Protein 8VCB (pdb70)

Solvent-accessible surface area: 26167 Å² total; per-residue (Å²): 127,106,101,68,21,67,3,2,0,34,37,0,34,87,15,0,27,45,62,0,5,2,0,74,130,53,168,30,90,1,90,76,8,38,78,92,12,53,162,88,11,63,114,148,42,45,57,83,30,9,12,90,20,0,2,63,0,9,66,52,1,105,4,0,23,4,23,0,31,15,38,4,23,38,8,40,64,14,43,29,24,63,99,73,76,50,8,12,48,56,16,11,7,41,93,40,8,7,26,97,22,23,112,58,28,28,27,0,51,12,2,54,0,34,57,10,165,62,51,1,0,0,6,7,2,73,29,0,59,56,86,1,24,72,38,18,4,43,54,0,2,58,81,0,55,95,0,85,0,0,0,5,0,0,0,38,0,34,6,26,148,48,7,104,8,33,96,8,0,12,0,13,9,78,135,130,51,52,0,1,53,28,6,83,33,89,28,84,30,48,108,59,53,19,178,47,125,37,52,105,2,107,43,11,163,31,53,78,9,106,76,89,1,0,0,0,1,0,12,70,0,46,24,9,0,0,24,0,2,10,14,0,63,40,5,112,47,14,26,2,0,0,1,45,0,0,0,2,14,32,100,58,65,81,26,121,2,40,41,41,23,35,0,112,0,15,17,16,7,12,22,14,38,148,82,81,47,4,5,47,10,11,103,16,87,58,116,10,53,20,75,126,110,38,40,144,202,19,61,1,16,0,0,54,64,0,12,163,45,8,83,194,134,86,20,70,28,2,0,56,66,0,32,101,17,0,24,44,54,0,7,1,0,74,128,58,168,29,81,2,93,88,10,42,81,105,19,55,148,92,12,65,108,148,44,45,58,78,30,10,4,98,23,0,4,90,0,8,58,58,0,106,6,9,29,4,29,0,32,11,37,4,25,40,8,71,54,34,36,71,58,82,135,89,70,51,8,12,36,46,18,9,8,48,97,39,2,5,27,108,16,26,114,57,31,31,27,0,47,15,3,51,0,31,56,2,136,62,51,0,0,0,8,9,2,77,27,0,60,57,87,1,24,72,38,19,5,45,52,0,3,57,80,0,57,97,0,83,0,0,0,5,0,0,0,43,0,34,7,26,138,50,7,99,13,36,92,10,0,12,2,9,15,70,131,135,50,46,0,2,50,27,7,71,35,92,29,81,29,46,109,59,54,23,140,58,106,47,48,112,2,90,44,13,158,31,58,76,10,119,76,115,1,0,0,0,1,0,38,67,0,66,22,7,0,0,20,1,2,8,14,0,72,41,6,123,34,7,32,1,0,0,1,55,4,4,0,2,10,24,88,58,73,82,21,127,5,61,44,46,21,36,0,123,2,13,10,16,6,9,22,16,39,147,81,80,48,5,4,60,14,7,99,16,89,64,113,12,53,27,82,134,115,18,47,141,155,22,64,3,11,0,0,28,58,0,16,127,56,9,68,192

Structure (mmCIF, N/CA/C/O backbone):
data_8VCB
#
_entry.id   8VCB
#
_cell.length_a   63.397
_cell.length_b   43.073
_cell.length_c   119.743
_cell.angle_alpha   90.00
_cell.angle_beta   101.71
_cell.angle_gamma   90.00
#
_symmetry.space_group_name_H-M   'P 1 21 1'
#
loop_
_entity.id
_entity.type
_entity.pdbx_description
1 polymer Q5LIA5
2 water water
#
loop_
_atom_site.group_PDB
_atom_site.id
_atom_site.type_symbol
_atom_site.label_atom_id
_atom_site.label_alt_id
_atom_site.label_comp_id
_atom_site.label_asym_id
_atom_site.label_entity_id
_atom_site.label_seq_id
_atom_site.pdbx_PDB_ins_code
_atom_site.Cartn_x
_atom_site.Cartn_y
_atom_site.Cartn_z
_atom_site.occupancy
_atom_site.B_iso_or_equiv
_atom_site.auth_seq_id
_atom_site.auth_comp_id
_atom_site.auth_asym_id
_atom_site.auth_atom_id
_atom_site.pdbx_PDB_model_num
ATOM 1 N N . PHE A 1 19 ? 33.765 -23.022 20.459 1.00 55.61 32 PHE A N 1
ATOM 2 C CA . PHE A 1 19 ? 34.891 -22.102 20.339 1.00 49.34 32 PHE A CA 1
ATOM 3 C C . PHE A 1 19 ? 35.334 -21.649 21.711 1.00 46.45 32 PHE A C 1
ATOM 4 O O . PHE A 1 19 ? 34.506 -21.416 22.588 1.00 50.70 32 PHE A O 1
ATOM 20 N N . VAL A 1 20 ? 36.633 -21.518 21.907 1.00 47.80 33 VAL A N 1
ATOM 21 C CA . VAL A 1 20 ? 37.120 -21.158 23.230 1.00 46.59 33 VAL A CA 1
ATOM 22 C C . VAL A 1 20 ? 36.921 -19.664 23.466 1.00 42.18 33 VAL A C 1
ATOM 23 O O . VAL A 1 20 ? 36.788 -18.852 22.536 1.00 34.24 33 VAL A O 1
ATOM 36 N N . ASN A 1 21 ? 36.896 -19.295 24.741 1.00 39.98 34 ASN A N 1
ATOM 37 C CA . ASN A 1 21 ? 36.780 -17.895 25.113 1.00 39.99 34 ASN A CA 1
ATOM 38 C C . ASN A 1 21 ? 38.153 -17.224 25.063 1.00 31.69 34 ASN A C 1
ATOM 39 O O . ASN A 1 21 ? 38.832 -17.037 26.068 1.00 33.88 34 ASN A O 1
ATOM 50 N N . ASN A 1 22 ? 38.537 -16.809 23.862 1.00 35.17 35 ASN A N 1
ATOM 51 C CA . ASN A 1 22 ? 39.637 -15.875 23.653 1.00 32.52 35 ASN A CA 1
ATOM 52 C C . ASN A 1 22 ? 39.295 -15.069 22.407 1.00 30.30 35 ASN A C 1
ATOM 53 O O . ASN A 1 22 ? 38.249 -15.292 21.784 1.00 25.49 35 ASN A O 1
ATOM 64 N N . PRO A 1 23 ? 40.088 -14.044 22.076 1.00 27.67 36 PRO A N 1
ATOM 65 C CA . PRO A 1 23 ? 39.634 -13.143 20.986 1.00 27.52 36 PRO A CA 1
ATOM 66 C C . PRO A 1 23 ? 39.384 -13.865 19.673 1.00 30.17 36 PRO A C 1
ATOM 67 O O . PRO A 1 23 ? 38.341 -13.631 19.039 1.00 25.88 36 PRO A O 1
ATOM 78 N N . GLN A 1 24 ? 40.270 -14.792 19.288 1.00 27.81 37 GLN A N 1
ATOM 79 C CA . GLN A 1 24 ? 40.059 -15.562 18.057 1.00 33.32 37 GLN A CA 1
ATOM 80 C C . GLN A 1 24 ? 38.767 -16.373 18.110 1.00 31.29 37 GLN A C 1
ATOM 81 O O . GLN A 1 24 ? 37.999 -16.400 17.136 1.00 30.40 37 GLN A O 1
ATOM 95 N N . GLY A 1 25 ? 38.498 -17.045 19.221 1.00 31.11 38 GLY A N 1
ATOM 96 C CA . GLY A 1 25 ? 37.296 -17.870 19.283 1.00 34.95 38 GLY A CA 1
ATOM 97 C C . GLY A 1 25 ? 36.007 -17.064 19.187 1.00 31.52 38 GLY A C 1
ATOM 98 O O . GLY A 1 25 ? 35.027 -17.500 18.570 1.00 30.11 38 GLY A O 1
ATOM 102 N N . ASN A 1 26 ? 35.993 -15.882 19.805 1.00 28.47 39 ASN A N 1
ATOM 103 C CA . ASN A 1 26 ? 34.828 -15.003 19.776 1.00 24.21 39 ASN A CA 1
ATOM 104 C C . ASN A 1 26 ? 34.606 -14.428 18.390 1.00 26.50 39 ASN A C 1
ATOM 105 O O . ASN A 1 26 ? 33.458 -14.297 17.932 1.00 22.42 39 ASN A O 1
ATOM 116 N N . PHE A 1 27 ? 35.697 -14.081 17.710 1.00 27.13 40 PHE A N 1
ATOM 117 C CA . PHE A 1 27 ? 35.620 -13.639 16.322 1.00 26.70 40 PHE A CA 1
ATOM 118 C C . PHE A 1 27 ? 35.084 -14.742 15.422 1.00 24.86 40 PHE A C 1
ATOM 119 O O . PHE A 1 27 ? 34.144 -14.528 14.648 1.00 23.31 40 PHE A O 1
ATOM 136 N N . GLU A 1 28 ? 35.689 -15.932 15.481 1.00 26.11 41 GLU A N 1
ATOM 137 C CA . GLU A 1 28 ? 35.267 -17.005 14.578 1.00 29.14 41 GLU A CA 1
ATOM 138 C C . GLU A 1 28 ? 33.808 -17.386 14.816 1.00 30.78 41 GLU A C 1
ATOM 139 O O . GLU A 1 28 ? 33.071 -17.691 13.865 1.00 28.82 41 GLU A O 1
ATOM 151 N N . GLN A 1 29 ? 33.379 -17.398 16.079 1.00 29.53 42 GLN A N 1
ATOM 152 C CA . GLN A 1 29 ? 32.000 -17.756 16.389 1.00 29.53 42 GLN A CA 1
ATOM 153 C C . GLN A 1 29 ? 31.029 -16.712 15.845 1.00 29.26 42 GLN A C 1
ATOM 154 O O . GLN A 1 29 ? 29.989 -17.046 15.247 1.00 25.53 42 GLN A O 1
ATOM 168 N N . LEU A 1 30 ? 31.329 -15.444 16.088 1.00 23.70 43 LEU A N 1
ATOM 169 C CA . LEU A 1 30 ? 30.504 -14.372 15.548 1.00 24.34 43 LEU A CA 1
ATOM 170 C C . LEU A 1 30 ? 30.451 -14.446 14.033 1.00 23.78 43 LEU A C 1
ATOM 171 O O . LEU A 1 30 ? 29.379 -14.317 13.437 1.00 20.78 43 LEU A O 1
ATOM 187 N N . TRP A 1 31 ? 31.616 -14.636 13.389 1.00 20.33 44 TRP A N 1
ATOM 188 C CA . TRP A 1 31 ? 31.661 -14.747 11.938 1.00 24.22 44 TRP A CA 1
ATOM 189 C C . TRP A 1 31 ? 30.818 -15.924 11.444 1.00 25.93 44 TRP A C 1
ATOM 190 O O . TRP A 1 31 ? 30.111 -15.801 10.442 1.00 23.66 44 TRP A O 1
ATOM 211 N N . LYS A 1 32 ? 30.873 -17.073 12.142 1.00 25.86 45 LYS A N 1
ATOM 212 C CA . LYS A 1 32 ? 30.136 -18.261 11.709 1.00 26.55 45 LYS A CA 1
ATOM 213 C C . LYS A 1 32 ? 28.628 -18.098 11.898 1.00 28.58 45 LYS A C 1
ATOM 214 O O . LYS A 1 32 ? 27.853 -18.535 11.039 1.00 23.89 45 LYS A O 1
ATOM 233 N N . ILE A 1 33 ? 28.190 -17.475 13.004 1.00 27.01 46 ILE A N 1
ATOM 234 C CA . ILE A 1 33 ? 26.757 -17.243 13.225 1.00 26.08 46 ILE A CA 1
ATOM 235 C C . ILE A 1 33 ? 26.158 -16.444 12.071 1.00 26.25 46 ILE A C 1
ATOM 236 O O . ILE A 1 33 ? 25.085 -16.781 11.526 1.00 23.57 46 ILE A O 1
ATOM 252 N N . ILE A 1 34 ? 26.802 -15.321 11.732 1.00 26.28 47 ILE A N 1
ATOM 253 C CA . ILE A 1 34 ? 26.325 -14.511 10.612 1.00 26.54 47 ILE A CA 1
ATOM 254 C C . ILE A 1 34 ? 26.342 -15.329 9.335 1.00 25.74 47 ILE A C 1
ATOM 255 O O . ILE A 1 34 ? 25.368 -15.338 8.569 1.00 26.33 47 ILE A O 1
ATOM 271 N N . ASP A 1 35 ? 27.422 -16.079 9.121 1.00 24.60 48 ASP A N 1
ATOM 272 C CA . ASP A 1 35 ? 27.611 -16.790 7.861 1.00 26.58 48 ASP A CA 1
ATOM 273 C C . ASP A 1 35 ? 26.503 -17.792 7.634 1.00 30.14 48 ASP A C 1
ATOM 274 O O . ASP A 1 35 ? 26.035 -17.949 6.508 1.00 28.96 48 ASP A O 1
ATOM 283 N N . GLU A 1 36 ? 26.069 -18.475 8.699 1.00 25.58 49 GLU A N 1
ATOM 284 C CA . GLU A 1 36 ? 25.146 -19.590 8.598 1.00 32.56 49 GLU A CA 1
ATOM 285 C C . GLU A 1 36 ? 23.693 -19.213 8.828 1.00 29.64 49 GLU A C 1
ATOM 286 O O . GLU A 1 36 ? 22.802 -19.954 8.385 1.00 26.58 49 GLU A O 1
ATOM 298 N N . GLN A 1 37 ? 23.431 -18.083 9.497 1.00 28.77 50 GLN A N 1
ATOM 299 C CA . GLN A 1 37 ? 22.073 -17.744 9.911 1.00 26.75 50 GLN A CA 1
ATOM 300 C C . GLN A 1 37 ? 21.592 -16.381 9.455 1.00 26.36 50 GLN A C 1
ATOM 301 O O . GLN A 1 37 ? 20.375 -16.156 9.478 1.00 23.65 50 GLN A O 1
ATOM 315 N N . TYR A 1 38 ? 22.475 -15.436 9.151 1.00 23.80 51 TYR A N 1
ATOM 316 C CA . TYR A 1 38 ? 22.022 -14.113 8.740 1.00 24.70 51 TYR A CA 1
ATOM 317 C C . TYR A 1 38 ? 21.423 -14.217 7.352 1.00 28.69 51 TYR A C 1
ATOM 318 O O . TYR A 1 38 ? 21.987 -14.869 6.464 1.00 29.18 51 TYR A O 1
ATOM 336 N N . CYS A 1 39 ? 20.277 -13.567 7.154 1.00 24.64 52 CYS A N 1
ATOM 337 C CA . CYS A 1 39 ? 19.488 -13.833 5.965 1.00 25.87 52 CYS A CA 1
ATOM 338 C C . CYS A 1 39 ? 19.658 -12.792 4.864 1.00 26.08 52 CYS A C 1
ATOM 339 O O . CYS A 1 39 ? 19.000 -12.911 3.830 1.00 28.64 52 CYS A O 1
ATOM 347 N N . PHE A 1 40 ? 20.558 -11.814 5.017 1.00 26.05 53 PHE A N 1
ATOM 348 C CA . PHE A 1 40 ? 20.688 -10.792 3.976 1.00 28.54 53 PHE A CA 1
ATOM 349 C C . PHE A 1 40 ? 22.070 -10.754 3.327 1.00 29.48 53 PHE A C 1
ATOM 350 O O . PHE A 1 40 ? 22.431 -9.754 2.700 1.00 30.69 53 PHE A O 1
ATOM 367 N N . LEU A 1 41 ? 22.840 -11.832 3.422 1.00 32.14 54 LEU A N 1
ATOM 368 C CA . LEU A 1 41 ? 24.184 -11.824 2.827 1.00 32.70 54 LEU A CA 1
ATOM 369 C C . LEU A 1 41 ? 24.122 -11.802 1.302 1.00 32.89 54 LEU A C 1
ATOM 370 O O . LEU A 1 41 ? 24.843 -11.039 0.654 1.00 34.79 54 LEU A O 1
ATOM 386 N N . ASP A 1 42 ? 23.258 -12.617 0.705 1.00 38.59 55 ASP A N 1
ATOM 387 C CA . ASP A 1 42 ? 23.103 -12.569 -0.749 1.00 37.78 55 ASP A CA 1
ATOM 388 C C . ASP A 1 42 ? 22.312 -11.332 -1.175 1.00 37.66 55 ASP A C 1
ATOM 389 O O . ASP A 1 42 ? 22.699 -10.630 -2.116 1.00 37.03 55 ASP A O 1
ATOM 398 N N . TYR A 1 43 ? 21.204 -11.045 -0.476 1.00 39.17 56 TYR A N 1
ATOM 399 C CA . TYR A 1 43 ? 20.369 -9.898 -0.826 1.00 40.44 56 TYR A CA 1
ATOM 400 C C . TYR A 1 43 ? 21.178 -8.616 -0.916 1.00 38.25 56 TYR A C 1
ATOM 401 O O . TYR A 1 43 ? 20.928 -7.785 -1.796 1.00 38.18 56 TYR A O 1
ATOM 419 N N . LYS A 1 44 ? 22.131 -8.427 0.000 1.00 36.55 57 LYS A N 1
ATOM 420 C CA . LYS A 1 44 ? 22.939 -7.226 0.032 1.00 41.02 57 LYS A CA 1
ATOM 421 C C . LYS A 1 44 ? 24.281 -7.392 -0.664 1.00 37.76 57 LYS A C 1
ATOM 422 O O . LYS A 1 44 ? 25.102 -6.478 -0.596 1.00 37.58 57 LYS A O 1
ATOM 441 N N . GLN A 1 45 ? 24.538 -8.530 -1.304 1.00 37.85 58 GLN A N 1
ATOM 442 C CA . GLN A 1 45 ? 25.758 -8.712 -2.099 1.00 43.22 58 GLN A CA 1
ATOM 443 C C . GLN A 1 45 ? 27.025 -8.535 -1.256 1.00 44.13 58 GLN A C 1
ATOM 444 O O . GLN A 1 45 ? 27.859 -7.676 -1.530 1.00 46.19 58 GLN A O 1
ATOM 458 N N . ILE A 1 46 ? 27.170 -9.368 -0.228 1.00 43.26 59 ILE A N 1
ATOM 459 C CA . ILE A 1 46 ? 28.238 -9.225 0.762 1.00 39.53 59 ILE A CA 1
ATOM 460 C C . ILE A 1 46 ? 29.196 -10.402 0.632 1.00 40.31 59 ILE A C 1
ATOM 461 O O . ILE A 1 46 ? 28.775 -11.569 0.619 1.00 41.21 59 ILE A O 1
ATOM 477 N N . ASP A 1 47 ? 30.485 -10.085 0.480 1.00 38.15 60 ASP A N 1
ATOM 478 C CA . ASP A 1 47 ? 31.545 -11.091 0.484 1.00 38.98 60 ASP A CA 1
ATOM 479 C C . ASP A 1 47 ? 31.992 -11.302 1.922 1.00 38.95 60 ASP A C 1
ATOM 480 O O . ASP A 1 47 ? 33.003 -10.775 2.387 1.00 37.90 60 ASP A O 1
ATOM 489 N N . TRP A 1 48 ? 31.215 -12.115 2.622 1.00 32.91 61 TRP A N 1
ATOM 490 C CA . TRP A 1 48 ? 31.523 -12.436 4.007 1.00 36.46 61 TRP A CA 1
ATOM 491 C C . TRP A 1 48 ? 32.852 -13.170 4.112 1.00 32.15 61 TRP A C 1
ATOM 492 O O . TRP A 1 48 ? 33.546 -13.079 5.129 1.00 30.89 61 TRP A O 1
ATOM 513 N N . ASP A 1 49 ? 33.239 -13.881 3.062 1.00 33.82 62 ASP A N 1
ATOM 514 C CA . ASP A 1 49 ? 34.530 -14.572 3.058 1.00 39.99 62 ASP A CA 1
ATOM 515 C C . ASP A 1 49 ? 35.692 -13.580 2.975 1.00 41.45 62 ASP A C 1
ATOM 516 O O . ASP A 1 49 ? 36.690 -13.721 3.705 1.00 37.57 62 ASP A O 1
ATOM 525 N N . GLU A 1 50 ? 35.581 -12.559 2.113 1.00 37.39 63 GLU A N 1
ATOM 526 C CA . GLU A 1 50 ? 36.572 -11.481 2.132 1.00 41.98 63 GLU A CA 1
ATOM 527 C C . GLU A 1 50 ? 36.671 -10.888 3.525 1.00 37.45 63 GLU A C 1
ATOM 528 O O . GLU A 1 50 ? 37.765 -10.652 4.048 1.00 41.76 63 GLU A O 1
ATOM 540 N N . ILE A 1 51 ? 35.518 -10.612 4.130 1.00 39.96 64 ILE A N 1
ATOM 541 C CA . ILE A 1 51 ? 35.493 -9.964 5.436 1.00 33.07 64 ILE A CA 1
ATOM 542 C C . ILE A 1 51 ? 36.178 -10.848 6.467 1.00 35.73 64 ILE A C 1
ATOM 543 O O . ILE A 1 51 ? 36.898 -10.352 7.344 1.00 31.34 64 ILE A O 1
ATOM 559 N N . HIS A 1 52 ? 36.023 -12.174 6.348 1.00 35.77 65 HIS A N 1
ATOM 560 C CA . HIS A 1 52 ? 36.710 -13.047 7.299 1.00 35.69 65 HIS A CA 1
ATOM 561 C C . HIS A 1 52 ? 38.217 -12.866 7.220 1.00 39.61 65 HIS A C 1
ATOM 562 O O . HIS A 1 52 ? 38.897 -12.682 8.237 1.00 36.35 65 HIS A O 1
ATOM 576 N N . THR A 1 53 ? 38.777 -12.970 6.018 1.00 36.32 66 THR A N 1
ATOM 577 C CA . THR A 1 53 ? 40.230 -12.951 5.962 1.00 40.50 66 THR A CA 1
ATOM 578 C C . THR A 1 53 ? 40.765 -11.571 6.317 1.00 41.55 66 THR A C 1
ATOM 579 O O . THR A 1 53 ? 41.849 -11.465 6.886 1.00 36.34 66 THR A O 1
ATOM 590 N N . ARG A 1 54 ? 39.995 -10.510 6.077 1.00 37.30 67 ARG A N 1
ATOM 591 C CA . ARG A 1 54 ? 40.523 -9.190 6.405 1.00 39.61 67 ARG A CA 1
ATOM 592 C C . ARG A 1 54 ? 40.444 -8.903 7.908 1.00 35.60 67 ARG A C 1
ATOM 593 O O . ARG A 1 54 ? 41.415 -8.400 8.490 1.00 33.54 67 ARG A O 1
ATOM 614 N N . TYR A 1 55 ? 39.334 -9.234 8.567 1.00 28.49 68 TYR A N 1
ATOM 615 C CA . TYR A 1 55 ? 39.209 -8.989 10.002 1.00 32.65 68 TYR A CA 1
ATOM 616 C C . TYR A 1 55 ? 40.002 -9.989 10.831 1.00 31.53 68 TYR A C 1
ATOM 617 O O . TYR A 1 55 ? 40.398 -9.669 11.959 1.00 32.59 68 TYR A O 1
ATOM 635 N N . GLN A 1 56 ? 40.274 -11.175 10.288 1.00 30.67 69 GLN A N 1
ATOM 636 C CA . GLN A 1 56 ? 41.138 -12.136 10.975 1.00 31.77 69 GLN A CA 1
ATOM 637 C C . GLN A 1 56 ? 42.484 -11.504 11.306 1.00 36.70 69 GLN A C 1
ATOM 638 O O . GLN A 1 56 ? 43.084 -11.783 12.356 1.00 32.17 69 GLN A O 1
ATOM 652 N N . LYS A 1 57 ? 42.972 -10.638 10.417 1.00 35.98 70 LYS A N 1
ATOM 653 C CA . LYS A 1 57 ? 44.278 -10.040 10.606 1.00 31.45 70 LYS A CA 1
ATOM 654 C C . LYS A 1 57 ? 44.301 -9.055 11.760 1.00 31.84 70 LYS A C 1
ATOM 655 O O . LYS A 1 57 ? 45.390 -8.675 12.204 1.00 30.94 70 LYS A O 1
ATOM 674 N N . LEU A 1 58 ? 43.139 -8.618 12.233 1.00 28.02 71 LEU A N 1
ATOM 675 C CA . LEU A 1 58 ? 43.055 -7.619 13.286 1.00 29.79 71 LEU A CA 1
ATOM 676 C C . LEU A 1 58 ? 42.738 -8.216 14.642 1.00 28.41 71 LEU A C 1
ATOM 677 O O . LEU A 1 58 ? 42.780 -7.483 15.638 1.00 29.95 71 LEU A O 1
ATOM 693 N N . ILE A 1 59 ? 42.423 -9.508 14.693 1.00 26.78 72 ILE A N 1
ATOM 694 C CA . ILE A 1 59 ? 42.089 -10.199 15.942 1.00 28.08 72 ILE A CA 1
ATOM 695 C C . ILE A 1 59 ? 43.344 -10.863 16.492 1.00 30.43 72 ILE A C 1
ATOM 696 O O . ILE A 1 59 ? 43.933 -11.721 15.834 1.00 31.85 72 ILE A O 1
ATOM 712 N N . THR A 1 60 ? 43.734 -10.498 17.704 1.00 27.46 73 THR A N 1
ATOM 713 C CA . THR A 1 60 ? 44.948 -11.022 18.312 1.00 28.44 73 THR A CA 1
ATOM 714 C C . THR A 1 60 ? 44.690 -11.530 19.719 1.00 28.11 73 THR A C 1
ATOM 715 O O . THR A 1 60 ? 43.701 -11.144 20.359 1.00 29.48 73 THR A O 1
ATOM 726 N N . PRO A 1 61 ? 45.576 -12.388 20.238 1.00 29.76 74 PRO A N 1
ATOM 727 C CA . PRO A 1 61 ? 45.617 -12.621 21.686 1.00 31.89 74 PRO A CA 1
ATOM 728 C C . PRO A 1 61 ? 45.778 -11.304 22.435 1.00 32.14 74 PRO A C 1
ATOM 729 O O . PRO A 1 61 ? 46.396 -10.357 21.945 1.00 31.88 74 PRO A O 1
ATOM 740 N N . ASN A 1 62 ? 45.210 -11.265 23.630 1.00 30.29 75 ASN A N 1
ATOM 741 C CA . ASN A 1 62 ? 45.416 -10.224 24.627 1.00 32.12 75 ASN A CA 1
ATOM 742 C C . ASN A 1 62 ? 44.868 -8.857 24.227 1.00 31.17 75 ASN A C 1
ATOM 743 O O . ASN A 1 62 ? 45.197 -7.843 24.855 1.00 27.89 75 ASN A O 1
ATOM 754 N N . MET A 1 63 ? 44.029 -8.743 23.213 1.00 27.40 76 MET A N 1
ATOM 755 C CA . MET A 1 63 ? 43.416 -7.436 23.021 1.00 32.43 76 MET A CA 1
ATOM 756 C C . MET A 1 63 ? 42.438 -7.235 24.181 1.00 33.68 76 MET A C 1
ATOM 757 O O . MET A 1 63 ? 41.925 -8.191 24.769 1.00 38.43 76 MET A O 1
ATOM 771 N N . GLY A 1 64 ? 42.247 -6.017 24.588 1.00 32.97 77 GLY A N 1
ATOM 772 C CA . GLY A 1 64 ? 41.300 -5.825 25.669 1.00 35.61 77 GLY A CA 1
ATOM 773 C C . GLY A 1 64 ? 39.885 -6.093 25.192 1.00 35.70 77 GLY A C 1
ATOM 774 O O . GLY A 1 64 ? 39.635 -6.332 24.007 1.00 28.72 77 GLY A O 1
ATOM 778 N N . SER A 1 65 ? 38.938 -6.090 26.139 1.00 31.94 78 SER A N 1
ATOM 779 C CA . SER A 1 65 ? 37.533 -6.160 25.747 1.00 32.29 78 SER A CA 1
ATOM 780 C C . SER A 1 65 ? 37.140 -4.946 24.918 1.00 27.48 78 SER A C 1
ATOM 781 O O . SER A 1 65 ? 36.265 -5.033 24.034 1.00 28.82 78 SER A O 1
ATOM 789 N N . GLU A 1 66 ? 37.750 -3.803 25.198 1.00 25.41 79 GLU A N 1
ATOM 790 C CA . GLU A 1 66 ? 37.444 -2.603 24.426 1.00 29.53 79 GLU A CA 1
ATOM 791 C C . GLU A 1 66 ? 37.890 -2.767 22.972 1.00 32.05 79 GLU A C 1
ATOM 792 O O . GLU A 1 66 ? 37.103 -2.532 22.042 1.00 27.35 79 GLU A O 1
ATOM 804 N N . GLY A 1 67 ? 39.132 -3.234 22.750 1.00 26.03 80 GLY A N 1
ATOM 805 C CA . GLY A 1 67 ? 39.600 -3.423 21.384 1.00 25.89 80 GLY A CA 1
ATOM 806 C C . GLY A 1 67 ? 38.811 -4.476 20.618 1.00 24.18 80 GLY A C 1
ATOM 807 O O . GLY A 1 67 ? 38.494 -4.283 19.444 1.00 25.62 80 GLY A O 1
ATOM 811 N N . LEU A 1 68 ? 38.512 -5.610 21.262 1.00 23.99 81 LEU A N 1
ATOM 812 C CA . LEU A 1 68 ? 37.809 -6.687 20.573 1.00 22.44 81 LEU A CA 1
ATOM 813 C C . LEU A 1 68 ? 36.406 -6.244 20.231 1.00 23.41 81 LEU A C 1
ATOM 814 O O . LEU A 1 68 ? 35.927 -6.500 19.131 1.00 25.56 81 LEU A O 1
ATOM 830 N N . PHE A 1 69 ? 35.756 -5.535 21.144 1.00 24.47 82 PHE A N 1
ATOM 831 C CA . PHE A 1 69 ? 34.407 -5.077 20.873 1.00 22.59 82 PHE A CA 1
ATOM 832 C C . PHE A 1 69 ? 34.386 -4.121 19.690 1.00 23.43 82 PHE A C 1
ATOM 833 O O . PHE A 1 69 ? 33.468 -4.151 18.865 1.00 22.14 82 PHE A O 1
ATOM 850 N N . GLU A 1 70 ? 35.395 -3.256 19.590 1.00 27.23 83 GLU A N 1
ATOM 851 C CA . GLU A 1 70 ? 35.423 -2.288 18.490 1.00 28.24 83 GLU A CA 1
ATOM 852 C C . GLU A 1 70 ? 35.665 -2.988 17.150 1.00 27.77 83 GLU A C 1
ATOM 853 O O . GLU A 1 70 ? 35.037 -2.646 16.132 1.00 27.88 83 GLU A O 1
ATOM 865 N N . VAL A 1 71 ? 36.523 -4.009 17.136 1.00 26.00 84 VAL A N 1
ATOM 866 C CA . VAL A 1 71 ? 36.808 -4.717 15.895 1.00 26.93 84 VAL A CA 1
ATOM 867 C C . VAL A 1 71 ? 35.605 -5.544 15.445 1.00 23.97 84 VAL A C 1
ATOM 868 O O . VAL A 1 71 ? 35.233 -5.522 14.263 1.00 23.46 84 VAL A O 1
ATOM 881 N N . LEU A 1 72 ? 35.012 -6.322 16.354 1.00 22.47 85 LEU A N 1
ATOM 882 C CA . LEU A 1 72 ? 33.831 -7.105 15.982 1.00 21.68 85 LEU A CA 1
ATOM 883 C C . LEU A 1 72 ? 32.674 -6.207 15.590 1.00 23.20 85 LEU A C 1
ATOM 884 O O . LEU A 1 72 ? 31.914 -6.535 14.660 1.00 20.65 85 LEU A O 1
ATOM 900 N N . SER A 1 73 ? 32.556 -5.047 16.234 1.00 21.36 86 SER A N 1
ATOM 901 C CA . SER A 1 73 ? 31.532 -4.088 15.846 1.00 24.26 86 SER A CA 1
ATOM 902 C C . SER A 1 73 ? 31.717 -3.641 14.402 1.00 25.52 86 SER A C 1
ATOM 903 O O . SER A 1 73 ? 30.749 -3.593 13.627 1.00 23.17 86 SER A O 1
ATOM 911 N N . GLU A 1 74 ? 32.949 -3.262 14.028 1.00 24.34 87 GLU A N 1
ATOM 912 C CA . GLU A 1 74 ? 33.193 -2.811 12.662 1.00 27.49 87 GLU A CA 1
ATOM 913 C C . GLU A 1 74 ? 32.963 -3.932 11.663 1.00 26.57 87 GLU A C 1
ATOM 914 O O . GLU A 1 74 ? 32.515 -3.692 10.542 1.00 27.71 87 GLU A O 1
ATOM 926 N N . MET A 1 75 ? 33.278 -5.165 12.036 1.00 25.06 88 MET A N 1
ATOM 927 C CA . MET A 1 75 ? 32.970 -6.266 11.133 1.00 27.57 88 MET A CA 1
ATOM 928 C C . MET A 1 75 ? 31.461 -6.348 10.874 1.00 25.63 88 MET A C 1
ATOM 929 O O . MET A 1 75 ? 31.043 -6.534 9.731 1.00 25.34 88 MET A O 1
ATOM 943 N N . LEU A 1 76 ? 30.619 -6.147 11.903 1.00 21.23 89 LEU A N 1
ATOM 944 C CA . LEU A 1 76 ? 29.161 -6.181 11.689 1.00 25.51 89 LEU A CA 1
ATOM 945 C C . LEU A 1 76 ? 28.642 -4.936 10.957 1.00 26.04 89 LEU A C 1
ATOM 946 O O . LEU A 1 76 ? 27.644 -5.018 10.206 1.00 22.85 89 LEU A O 1
ATOM 962 N N . TYR A 1 77 ? 29.295 -3.784 11.163 1.00 25.36 90 TYR A N 1
ATOM 963 C CA . TYR A 1 77 ? 28.968 -2.586 10.391 1.00 30.91 90 TYR A CA 1
ATOM 964 C C . TYR A 1 77 ? 29.085 -2.833 8.893 1.00 29.97 90 TYR A C 1
ATOM 965 O O . TYR A 1 77 ? 28.438 -2.151 8.088 1.00 30.30 90 TYR A O 1
ATOM 983 N N . GLU A 1 78 ? 29.904 -3.795 8.486 1.00 27.08 91 GLU A N 1
ATOM 984 C CA . GLU A 1 78 ? 30.017 -4.071 7.054 1.00 28.57 91 GLU A CA 1
ATOM 985 C C . GLU A 1 78 ? 28.735 -4.637 6.470 1.00 31.46 91 GLU A C 1
ATOM 986 O O . GLU A 1 78 ? 28.553 -4.566 5.253 1.00 30.92 91 GLU A O 1
ATOM 998 N N . LEU A 1 79 ? 27.830 -5.142 7.304 1.00 28.22 92 LEU A N 1
ATOM 999 C CA . LEU A 1 79 ? 26.496 -5.528 6.859 1.00 29.84 92 LEU A CA 1
ATOM 1000 C C . LEU A 1 79 ? 25.557 -4.335 6.696 1.00 33.97 92 LEU A C 1
ATOM 1001 O O . LEU A 1 79 ? 24.478 -4.481 6.105 1.00 30.26 92 LEU A O 1
ATOM 1017 N N . GLN A 1 80 ? 25.911 -3.179 7.241 1.00 29.72 93 GLN A N 1
ATOM 1018 C CA . GLN A 1 80 ? 25.115 -1.968 7.130 1.00 34.19 93 GLN A CA 1
ATOM 1019 C C . GLN A 1 80 ? 23.651 -2.236 7.489 1.00 31.64 93 GLN A C 1
ATOM 1020 O O . GLN A 1 80 ? 22.743 -2.011 6.715 1.00 31.05 93 GLN A O 1
ATOM 1034 N N . ASP A 1 81 ? 23.427 -2.715 8.697 1.00 32.33 94 ASP A N 1
ATOM 1035 C CA . ASP A 1 81 ? 22.096 -3.156 9.115 1.00 32.45 94 ASP A CA 1
ATOM 1036 C C . ASP A 1 81 ? 21.878 -2.682 10.547 1.00 34.06 94 ASP A C 1
ATOM 1037 O O . ASP A 1 81 ? 22.563 -3.132 11.476 1.00 28.65 94 ASP A O 1
ATOM 1046 N N . GLY A 1 82 ? 20.947 -1.748 10.723 1.00 32.66 95 GLY A N 1
ATOM 1047 C CA . GLY A 1 82 ? 20.666 -1.244 12.057 1.00 35.30 95 GLY A CA 1
ATOM 1048 C C . GLY A 1 82 ? 20.001 -2.252 12.970 1.00 35.97 95 GLY A C 1
ATOM 1049 O O . GLY A 1 82 ? 19.852 -1.992 14.174 1.00 33.90 95 GLY A O 1
ATOM 1053 N N . HIS A 1 83 ? 19.608 -3.401 12.431 1.00 26.63 96 HIS A N 1
ATOM 1054 C CA . HIS A 1 83 ? 19.022 -4.470 13.227 1.00 31.16 96 HIS A CA 1
ATOM 1055 C C . HIS A 1 83 ? 19.973 -5.637 13.406 1.00 29.28 96 HIS A C 1
ATOM 1056 O O . HIS A 1 83 ? 19.545 -6.758 13.653 1.00 30.59 96 HIS A O 1
ATOM 1070 N N . VAL A 1 84 ? 21.260 -5.398 13.264 1.00 27.50 97 VAL A N 1
ATOM 1071 C CA . VAL A 1 84 ? 22.283 -6.319 13.739 1.00 27.88 97 VAL A CA 1
ATOM 1072 C C . VAL A 1 84 ? 22.863 -5.654 14.974 1.00 28.03 97 VAL A C 1
ATOM 1073 O O . VAL A 1 84 ? 23.345 -4.517 14.893 1.00 25.16 97 VAL A O 1
ATOM 1086 N N . ASN A 1 85 ? 22.764 -6.333 16.118 1.00 27.61 98 ASN A N 1
ATOM 1087 C CA . ASN A 1 85 ? 23.087 -5.735 17.406 1.00 27.08 98 ASN A CA 1
ATOM 1088 C C . ASN A 1 85 ? 24.090 -6.593 18.150 1.00 25.95 98 ASN A C 1
ATOM 1089 O O . ASN A 1 85 ? 23.846 -7.784 18.356 1.00 26.59 98 ASN A O 1
ATOM 1100 N N . LEU A 1 86 ? 25.152 -5.965 18.642 1.00 23.61 99 LEU A N 1
ATOM 1101 C CA . LEU A 1 86 ? 26.158 -6.629 19.463 1.00 24.61 99 LEU A CA 1
ATOM 1102 C C . LEU A 1 86 ? 26.188 -5.957 20.828 1.00 22.73 99 LEU A C 1
ATOM 1103 O O . LEU A 1 86 ? 26.334 -4.736 20.910 1.00 24.42 99 LEU A O 1
ATOM 1119 N N . ALA A 1 87 ? 26.058 -6.756 21.893 1.00 22.96 100 ALA A N 1
ATOM 1120 C CA . ALA A 1 87 ? 25.927 -6.247 23.248 1.00 26.05 100 ALA A CA 1
ATOM 1121 C C . ALA A 1 87 ? 26.958 -6.904 24.162 1.00 28.60 100 ALA A C 1
ATOM 1122 O O . ALA A 1 87 ? 27.073 -8.132 24.196 1.00 30.19 100 ALA A O 1
ATOM 1129 N N . SER A 1 88 ? 27.685 -6.083 24.895 1.00 27.35 101 SER A N 1
ATOM 1130 C CA . SER A 1 88 ? 28.615 -6.524 25.923 1.00 27.50 101 SER A CA 1
ATOM 1131 C C . SER A 1 88 ? 28.193 -5.921 27.257 1.00 27.97 101 SER A C 1
ATOM 1132 O O . SER A 1 88 ? 27.102 -5.347 27.390 1.00 27.51 101 SER A O 1
ATOM 1140 N N . ALA A 1 89 ? 29.061 -6.067 28.257 1.00 23.77 102 ALA A N 1
ATOM 1141 C CA . ALA A 1 89 ? 28.788 -5.457 29.546 1.00 30.56 102 ALA A CA 1
ATOM 1142 C C . ALA A 1 89 ? 28.999 -3.953 29.522 1.00 27.52 102 ALA A C 1
ATOM 1143 O O . ALA A 1 89 ? 28.445 -3.252 30.375 1.00 31.73 102 ALA A O 1
ATOM 1150 N N . HIS A 1 90 ? 29.792 -3.438 28.574 1.00 26.27 103 HIS A N 1
ATOM 1151 C CA . HIS A 1 90 ? 30.103 -2.018 28.536 1.00 29.83 103 HIS A CA 1
ATOM 1152 C C . HIS A 1 90 ? 29.423 -1.254 27.410 1.00 27.61 103 HIS A C 1
ATOM 1153 O O . HIS A 1 90 ? 29.324 -0.029 27.503 1.00 30.26 103 HIS A O 1
ATOM 1167 N N . ASN A 1 91 ? 28.944 -1.916 26.362 1.00 25.39 104 ASN A N 1
ATOM 1168 C CA . ASN A 1 91 ? 28.364 -1.161 25.268 1.00 26.37 104 ASN A CA 1
ATOM 1169 C C . ASN A 1 91 ? 27.503 -2.066 24.407 1.00 27.64 104 ASN A C 1
ATOM 1170 O O . ASN A 1 91 ? 27.511 -3.296 24.537 1.00 23.08 104 ASN A O 1
ATOM 1181 N N . VAL A 1 92 ? 26.740 -1.415 23.533 1.00 26.00 105 VAL A N 1
ATOM 1182 C CA . VAL A 1 92 ? 25.920 -2.049 22.513 1.00 25.62 105 VAL A CA 1
ATOM 1183 C C . VAL A 1 92 ? 26.271 -1.370 21.205 1.00 24.52 105 VAL A C 1
ATOM 1184 O O . VAL A 1 92 ? 26.459 -0.147 21.159 1.00 31.49 105 VAL A O 1
ATOM 1197 N N . SER A 1 93 ? 26.365 -2.153 20.146 1.00 24.05 106 SER A N 1
ATOM 1198 C CA . SER A 1 93 ? 26.747 -1.637 18.846 1.00 29.24 106 SER A CA 1
ATOM 1199 C C . SER A 1 93 ? 25.637 -1.885 17.834 1.00 24.40 106 SER A C 1
ATOM 1200 O O . SER A 1 93 ? 25.073 -2.981 17.791 1.00 26.27 106 SER A O 1
ATOM 1208 N N . TYR A 1 94 ? 25.424 -0.925 16.937 1.00 26.85 107 TYR A N 1
ATOM 1209 C CA . TYR A 1 94 ? 24.550 -1.158 15.783 1.00 34.46 107 TYR A CA 1
ATOM 1210 C C . TYR A 1 94 ? 24.774 -0.062 14.751 1.00 36.91 107 TYR A C 1
ATOM 1211 O O . TYR A 1 94 ? 25.123 1.068 15.103 1.00 39.72 107 TYR A O 1
ATOM 1229 N N . TYR A 1 95 ? 24.602 -0.423 13.471 1.00 35.09 108 TYR A N 1
ATOM 1230 C CA . TYR A 1 95 ? 24.677 0.539 12.366 1.00 40.46 108 TYR A CA 1
ATOM 1231 C C . TYR A 1 95 ? 23.662 1.676 12.532 1.00 44.14 108 TYR A C 1
ATOM 1232 O O . TYR A 1 95 ? 22.453 1.437 12.512 1.00 47.01 108 TYR A O 1
ATOM 1250 N N . ASP A 1 96 ? 24.144 2.922 12.643 1.00 52.78 109 ASP A N 1
ATOM 1251 C CA . ASP A 1 96 ? 23.388 4.012 13.271 1.00 57.75 109 ASP A CA 1
ATOM 1252 C C . ASP A 1 96 ? 22.669 4.944 12.304 1.00 63.09 109 ASP A C 1
ATOM 1253 O O . ASP A 1 96 ? 21.562 5.403 12.621 1.00 58.18 109 ASP A O 1
ATOM 1262 N N . ALA A 1 97 ? 23.279 5.290 11.169 1.00 71.62 110 ALA A N 1
ATOM 1263 C CA . ALA A 1 97 ? 22.612 6.121 10.170 1.00 73.69 110 ALA A CA 1
ATOM 1264 C C . ALA A 1 97 ? 21.184 5.629 9.957 1.00 74.21 110 ALA A C 1
ATOM 1265 O O . ALA A 1 97 ? 20.260 6.421 9.739 1.00 76.42 110 ALA A O 1
ATOM 1272 N N . TRP A 1 98 ? 21.008 4.307 10.068 1.00 66.49 111 TRP A N 1
ATOM 1273 C CA . TRP A 1 98 ? 19.703 3.670 9.946 1.00 66.08 111 TRP A CA 1
ATOM 1274 C C . TRP A 1 98 ? 18.553 4.479 10.534 1.00 66.59 111 TRP A C 1
ATOM 1275 O O . TRP A 1 98 ? 17.575 4.782 9.846 1.00 63.57 111 TRP A O 1
ATOM 1296 N N . TYR A 1 99 ? 18.628 4.789 11.830 1.00 71.34 112 TYR A N 1
ATOM 1297 C CA . TYR A 1 99 ? 17.531 5.452 12.526 1.00 72.82 112 TYR A CA 1
ATOM 1298 C C . TYR A 1 99 ? 17.666 6.972 12.508 1.00 74.90 112 TYR A C 1
ATOM 1299 O O . TYR A 1 99 ? 16.678 7.687 12.298 1.00 71.78 112 TYR A O 1
ATOM 1317 N N . GLN A 1 100 ? 18.880 7.474 12.732 1.00 80.40 113 GLN A N 1
ATOM 1318 C CA . GLN A 1 100 ? 19.106 8.869 13.083 1.00 86.72 113 GLN A CA 1
ATOM 1319 C C . GLN A 1 100 ? 19.448 9.738 11.878 1.00 78.70 113 GLN A C 1
ATOM 1320 O O . GLN A 1 100 ? 20.026 10.816 12.040 1.00 83.63 113 GLN A O 1
ATOM 1334 N N . ASP A 1 101 ? 19.104 9.285 10.677 1.00 72.73 114 ASP A N 1
ATOM 1335 C CA . ASP A 1 101 ? 19.052 10.135 9.498 1.00 71.66 114 ASP A CA 1
ATOM 1336 C C . ASP A 1 101 ? 17.657 10.730 9.274 1.00 70.46 114 ASP A C 1
ATOM 1337 O O . ASP A 1 101 ? 17.535 11.658 8.458 1.00 66.01 114 ASP A O 1
ATOM 1346 N N . TYR A 1 102 ? 16.626 10.230 9.984 1.00 64.36 115 TYR A N 1
ATOM 1347 C CA . TYR A 1 102 ? 15.199 10.568 10.029 1.00 58.36 115 TYR A CA 1
ATOM 1348 C C . TYR A 1 102 ? 14.877 11.419 11.261 1.00 52.54 115 TYR A C 1
ATOM 1349 O O . TYR A 1 102 ? 15.440 11.187 12.340 1.00 50.07 115 TYR A O 1
ATOM 1367 N N . PRO A 1 103 ? 13.960 12.378 11.174 1.00 51.10 116 PRO A N 1
ATOM 1368 C CA . PRO A 1 103 ? 13.570 13.126 12.373 1.00 44.33 116 PRO A CA 1
ATOM 1369 C C . PRO A 1 103 ? 12.841 12.273 13.404 1.00 37.56 116 PRO A C 1
ATOM 1370 O O . PRO A 1 103 ? 12.276 11.199 13.135 1.00 31.40 116 PRO A O 1
ATOM 1381 N N . ARG A 1 104 ? 12.839 12.806 14.621 1.00 34.10 117 ARG A N 1
ATOM 1382 C CA . ARG A 1 104 ? 12.238 12.106 15.756 1.00 32.98 117 ARG A CA 1
ATOM 1383 C C . ARG A 1 104 ? 10.747 11.874 15.541 1.00 27.91 117 ARG A C 1
ATOM 1384 O O . ARG A 1 104 ? 10.259 10.740 15.627 1.00 27.81 117 ARG A O 1
ATOM 1405 N N . ASN A 1 105 ? 9.994 12.937 15.285 1.00 26.28 118 ASN A N 1
ATOM 1406 C CA . ASN A 1 105 ? 8.570 12.844 14.977 1.00 26.53 118 ASN A CA 1
ATOM 1407 C C . ASN A 1 105 ? 7.741 12.302 16.131 1.00 25.90 118 ASN A C 1
ATOM 1408 O O . ASN A 1 105 ? 6.674 11.735 15.923 1.00 23.02 118 ASN A O 1
ATOM 1419 N N . PHE A 1 106 ? 8.212 12.479 17.364 1.00 22.89 119 PHE A N 1
ATOM 1420 C CA . PHE A 1 106 ? 7.406 12.171 18.533 1.00 27.76 119 PHE A CA 1
ATOM 1421 C C . PHE A 1 106 ? 7.936 12.977 19.714 1.00 27.19 119 PHE A C 1
ATOM 1422 O O . PHE A 1 106 ? 9.157 13.067 19.901 1.00 25.85 119 PHE A O 1
ATOM 1439 N N . ARG A 1 107 ? 7.024 13.569 20.484 1.00 26.25 120 ARG A N 1
ATOM 1440 C CA . ARG A 1 107 ? 7.367 14.361 21.670 1.00 30.84 120 ARG A CA 1
ATOM 1441 C C . ARG A 1 107 ? 6.490 13.901 22.836 1.00 30.65 120 ARG A C 1
ATOM 1442 O O . ARG A 1 107 ? 5.277 14.151 22.850 1.00 27.84 120 ARG A O 1
ATOM 1463 N N . ALA A 1 108 ? 7.089 13.223 23.818 1.00 30.08 121 ALA A N 1
ATOM 1464 C CA . ALA A 1 108 ? 6.267 12.636 24.872 1.00 29.73 121 ALA A CA 1
ATOM 1465 C C . ALA A 1 108 ? 5.707 13.701 25.802 1.00 26.97 121 ALA A C 1
ATOM 1466 O O . ALA A 1 108 ? 4.580 13.568 26.287 1.00 31.40 121 ALA A O 1
ATOM 1473 N N . ASP A 1 109 ? 6.474 14.753 26.078 1.00 29.56 122 ASP A N 1
ATOM 1474 C CA . ASP A 1 109 ? 5.958 15.835 26.911 1.00 34.42 122 ASP A CA 1
ATOM 1475 C C . ASP A 1 109 ? 4.814 16.573 26.226 1.00 33.92 122 ASP A C 1
ATOM 1476 O O . ASP A 1 109 ? 3.861 16.998 26.893 1.00 33.12 122 ASP A O 1
ATOM 1485 N N . LEU A 1 110 ? 4.893 16.750 24.902 1.00 31.31 123 LEU A N 1
ATOM 1486 C CA . LEU A 1 110 ? 3.809 17.412 24.178 1.00 32.86 123 LEU A CA 1
ATOM 1487 C C . LEU A 1 110 ? 2.566 16.538 24.187 1.00 28.65 123 LEU A C 1
ATOM 1488 O O . LEU A 1 110 ? 1.458 17.021 24.406 1.00 29.35 123 LEU A O 1
ATOM 1504 N N . LEU A 1 111 ? 2.736 15.244 23.946 1.00 26.54 124 LEU A N 1
ATOM 1505 C CA . LEU A 1 111 ? 1.602 14.338 23.997 1.00 23.29 124 LEU A CA 1
ATOM 1506 C C . LEU A 1 111 ? 0.899 14.442 25.336 1.00 28.56 124 LEU A C 1
ATOM 1507 O O . LEU A 1 111 ? -0.325 14.529 25.405 1.00 28.57 124 LEU A O 1
ATOM 1523 N N . GLU A 1 112 ? 1.652 14.440 26.430 1.00 27.26 125 GLU A N 1
ATOM 1524 C CA . GLU A 1 112 ? 0.953 14.424 27.713 1.00 32.18 125 GLU A CA 1
ATOM 1525 C C . GLU A 1 112 ? 0.332 15.786 28.023 1.00 31.80 125 GLU A C 1
ATOM 1526 O O . GLU A 1 112 ? -0.795 15.846 28.516 1.00 30.57 125 GLU A O 1
ATOM 1538 N N . ASP A 1 113 ? 1.010 16.891 27.678 1.00 31.33 126 ASP A N 1
ATOM 1539 C CA . ASP A 1 113 ? 0.460 18.202 28.009 1.00 30.27 126 ASP A CA 1
ATOM 1540 C C . ASP A 1 113 ? -0.792 18.526 27.185 1.00 31.88 126 ASP A C 1
ATOM 1541 O O . ASP A 1 113 ? -1.743 19.135 27.692 1.00 31.65 126 ASP A O 1
ATOM 1550 N N . SER A 1 114 ? -0.790 18.183 25.897 1.00 32.35 127 SER A N 1
ATOM 1551 C CA . SER A 1 114 ? -1.818 18.679 24.985 1.00 33.37 127 SER A CA 1
ATOM 1552 C C . SER A 1 114 ? -2.874 17.650 24.612 1.00 27.07 127 SER A C 1
ATOM 1553 O O . SER A 1 114 ? -3.934 18.036 24.121 1.00 27.82 127 SER A O 1
ATOM 1561 N N . TYR A 1 115 ? -2.630 16.368 24.813 1.00 26.68 128 TYR A N 1
ATOM 1562 C CA . TYR A 1 115 ? -3.579 15.346 24.378 1.00 24.99 128 TYR A CA 1
ATOM 1563 C C . TYR A 1 115 ? -4.003 14.466 25.538 1.00 30.33 128 TYR A C 1
ATOM 1564 O O . TYR A 1 115 ? -5.201 14.418 25.860 1.00 27.01 128 TYR A O 1
ATOM 1582 N N . LEU A 1 116 ? -3.057 13.806 26.226 1.00 28.37 129 LEU A N 1
ATOM 1583 C CA . LEU A 1 116 ? -3.442 12.843 27.255 1.00 30.75 129 LEU A CA 1
ATOM 1584 C C . LEU A 1 116 ? -3.868 13.533 28.545 1.00 31.83 129 LEU A C 1
ATOM 1585 O O . LEU A 1 116 ? -4.912 13.185 29.116 1.00 32.40 129 LEU A O 1
ATOM 1601 N N . GLY A 1 117 ? -3.069 14.492 29.025 1.00 33.00 130 GLY A N 1
ATOM 1602 C CA . GLY A 1 117 ? -3.343 15.107 30.341 1.00 36.70 130 GLY A CA 1
ATOM 1603 C C . GLY A 1 117 ? -2.945 14.214 31.509 1.00 41.06 130 GLY A C 1
ATOM 1604 O O . GLY A 1 117 ? -1.965 13.465 31.457 1.00 38.18 130 GLY A O 1
ATOM 1608 N N . ARG A 1 118 ? -3.743 14.305 32.600 1.00 48.73 131 ARG A N 1
ATOM 1609 C CA . ARG A 1 118 ? -3.496 13.618 33.874 1.00 45.14 131 ARG A CA 1
ATOM 1610 C C . ARG A 1 118 ? -4.150 12.234 33.901 1.00 43.25 131 ARG A C 1
ATOM 1611 O O . ARG A 1 118 ? -5.346 12.110 33.625 1.00 39.80 131 ARG A O 1
ATOM 1632 N N . ALA A 1 119 ? -3.386 11.204 34.290 1.00 43.41 132 ALA A N 1
ATOM 1633 C CA . ALA A 1 119 ? -3.938 9.847 34.330 1.00 46.19 132 ALA A CA 1
ATOM 1634 C C . ALA A 1 119 ? -5.119 9.728 35.291 1.00 48.66 132 ALA A C 1
ATOM 1635 O O . ALA A 1 119 ? -6.045 8.937 35.060 1.00 43.98 132 ALA A O 1
ATOM 1642 N N . SER A 1 120 ? -5.118 10.506 36.365 1.00 47.95 133 SER A N 1
ATOM 1643 C CA . SER A 1 120 ? -6.176 10.367 37.352 1.00 54.95 133 SER A CA 1
ATOM 1644 C C . SER A 1 120 ? -7.546 10.746 36.802 1.00 54.45 133 SER A C 1
ATOM 1645 O O . SER A 1 120 ? -8.562 10.216 37.277 1.00 57.13 133 SER A O 1
ATOM 1653 N N . THR A 1 121 ? -7.617 11.689 35.859 1.00 49.56 134 THR A N 1
ATOM 1654 C CA . THR A 1 121 ? -8.932 12.075 35.360 1.00 51.51 134 THR A CA 1
ATOM 1655 C C . THR A 1 121 ? -9.028 12.175 33.846 1.00 41.02 134 THR A C 1
ATOM 1656 O O . THR A 1 121 ? -10.113 11.983 33.291 1.00 47.77 134 THR A O 1
ATOM 1667 N N . ASP A 1 122 ? -7.915 12.456 33.162 1.00 41.41 135 ASP A N 1
ATOM 1668 C CA . ASP A 1 122 ? -7.975 12.873 31.763 1.00 38.54 135 ASP A CA 1
ATOM 1669 C C . ASP A 1 122 ? -7.797 11.739 30.761 1.00 35.84 135 ASP A C 1
ATOM 1670 O O . ASP A 1 122 ? -8.065 11.938 29.573 1.00 31.25 135 ASP A O 1
ATOM 1679 N N . TYR A 1 123 ? -7.323 10.575 31.185 1.00 30.22 136 TYR A N 1
ATOM 1680 C CA . TYR A 1 123 ? -7.302 9.411 30.306 1.00 28.05 136 TYR A CA 1
ATOM 1681 C C . TYR A 1 123 ? -7.396 8.164 31.164 1.00 27.07 136 TYR A C 1
ATOM 1682 O O . TYR A 1 123 ? -7.292 8.219 32.394 1.00 28.25 136 TYR A O 1
ATOM 1700 N N . ARG A 1 124 ? -7.584 7.037 30.493 1.00 23.82 137 ARG A N 1
ATOM 1701 C CA . ARG A 1 124 ? -7.741 5.754 31.145 1.00 25.63 137 ARG A CA 1
ATOM 1702 C C . ARG A 1 124 ? -6.580 4.831 30.786 1.00 23.33 137 ARG A C 1
ATOM 1703 O O . ARG A 1 124 ? -5.952 4.970 29.740 1.00 21.38 137 ARG A O 1
ATOM 1724 N N . THR A 1 125 ? -6.306 3.875 31.680 1.00 27.65 138 THR A N 1
ATOM 1725 C CA . THR A 1 125 ? -5.161 2.977 31.534 1.00 20.73 138 THR A CA 1
ATOM 1726 C C . THR A 1 125 ? -5.635 1.537 31.622 1.00 18.46 138 THR A C 1
ATOM 1727 O O . THR A 1 125 ? -6.049 1.096 32.695 1.00 22.55 138 THR A O 1
ATOM 1738 N N . ALA A 1 126 ? -5.538 0.813 30.515 1.00 22.87 139 ALA A N 1
ATOM 1739 C CA . ALA A 1 126 ? -5.889 -0.600 30.442 1.00 21.01 139 ALA A CA 1
ATOM 1740 C C . ALA A 1 126 ? -4.583 -1.337 30.171 1.00 22.05 139 ALA A C 1
ATOM 1741 O O . ALA A 1 126 ? -4.171 -1.458 29.021 1.00 19.60 139 ALA A O 1
ATOM 1748 N N . ALA A 1 127 ? -3.944 -1.815 31.243 1.00 23.23 140 ALA A N 1
ATOM 1749 C CA . ALA A 1 127 ? -2.613 -2.414 31.192 1.00 25.33 140 ALA A CA 1
ATOM 1750 C C . ALA A 1 127 ? -1.733 -1.523 30.317 1.00 19.60 140 ALA A C 1
ATOM 1751 O O . ALA A 1 127 ? -1.544 -0.346 30.635 1.00 24.20 140 ALA A O 1
ATOM 1758 N N . GLY A 1 128 ? -1.180 -2.058 29.242 1.00 22.16 141 GLY A N 1
ATOM 1759 C CA . GLY A 1 128 ? -0.239 -1.309 28.417 1.00 19.65 141 GLY A CA 1
ATOM 1760 C C . GLY A 1 128 ? -0.835 -0.169 27.608 1.00 22.27 141 GLY A C 1
ATOM 1761 O O . GLY A 1 128 ? -0.074 0.618 27.040 1.00 23.01 141 GLY A O 1
ATOM 1765 N N . LEU A 1 129 ? -2.165 -0.058 27.526 1.00 24.53 142 LEU A N 1
ATOM 1766 C CA . LEU A 1 129 ? -2.802 0.961 26.694 1.00 20.25 142 LEU A CA 1
ATOM 1767 C C . LEU A 1 129 ? -3.239 2.161 27.525 1.00 20.93 142 LEU A C 1
ATOM 1768 O O . LEU A 1 129 ? -3.859 1.999 28.578 1.00 24.00 142 LEU A O 1
ATOM 1784 N N . LYS A 1 130 ? -2.877 3.354 27.066 1.00 19.78 143 LYS A N 1
ATOM 1785 C CA . LYS A 1 130 ? -3.466 4.600 27.524 1.00 17.96 143 LYS A CA 1
ATOM 1786 C C . LYS A 1 130 ? -4.460 5.080 26.476 1.00 21.11 143 LYS A C 1
ATOM 1787 O O . LYS A 1 130 ? -4.122 5.133 25.305 1.00 21.57 143 LYS A O 1
ATOM 1806 N N . TYR A 1 131 ? -5.659 5.462 26.896 1.00 23.04 144 TYR A N 1
ATOM 1807 C CA . TYR A 1 131 ? -6.693 5.741 25.910 1.00 22.16 144 TYR A CA 1
ATOM 1808 C C . TYR A 1 131 ? -7.701 6.746 26.440 1.00 21.24 144 TYR A C 1
ATOM 1809 O O . TYR A 1 131 ? -7.871 6.927 27.651 1.00 19.71 144 TYR A O 1
ATOM 1827 N N . LYS A 1 132 ? -8.353 7.425 25.500 1.00 21.53 145 LYS A N 1
ATOM 1828 C CA . LYS A 1 132 ? -9.340 8.425 25.858 1.00 24.73 145 LYS A CA 1
ATOM 1829 C C . LYS A 1 132 ? -10.117 8.836 24.615 1.00 25.53 145 LYS A C 1
ATOM 1830 O O . LYS A 1 132 ? -9.695 8.600 23.476 1.00 20.92 145 LYS A O 1
ATOM 1849 N N . ILE A 1 133 ? -11.210 9.533 24.871 1.00 26.55 146 ILE A N 1
ATOM 1850 C CA . ILE A 1 133 ? -11.987 10.234 23.849 1.00 26.65 146 ILE A CA 1
ATOM 1851 C C . ILE A 1 133 ? -11.496 11.666 23.764 1.00 27.21 146 ILE A C 1
ATOM 1852 O O . ILE A 1 133 ? -11.572 12.412 24.750 1.00 31.82 146 ILE A O 1
ATOM 1868 N N . LEU A 1 134 ? -11.028 12.064 22.590 1.00 25.43 147 LEU A N 1
ATOM 1869 C CA . LEU A 1 134 ? -10.649 13.450 22.402 1.00 29.38 147 LEU A CA 1
ATOM 1870 C C . LEU A 1 134 ? -11.876 14.325 22.145 1.00 31.02 147 LEU A C 1
ATOM 1871 O O . LEU A 1 134 ? -12.975 13.847 21.860 1.00 33.94 147 LEU A O 1
ATOM 1887 N N . LYS A 1 135 ? -11.643 15.641 22.184 1.00 29.10 148 LYS A N 1
ATOM 1888 C CA . LYS A 1 135 ? -12.734 16.610 22.232 1.00 34.00 148 LYS A CA 1
ATOM 1889 C C . LYS A 1 135 ? -13.611 16.598 20.992 1.00 34.22 148 LYS A C 1
ATOM 1890 O O . LYS A 1 135 ? -14.716 17.174 21.028 1.00 35.00 148 LYS A O 1
ATOM 1909 N N . ASP A 1 136 ? -13.151 16.006 19.882 1.00 32.35 149 ASP A N 1
ATOM 1910 C CA . ASP A 1 136 ? -13.942 15.980 18.643 1.00 38.28 149 ASP A CA 1
ATOM 1911 C C . ASP A 1 136 ? -14.584 14.612 18.419 1.00 33.91 149 ASP A C 1
ATOM 1912 O O . ASP A 1 136 ? -15.004 14.296 17.303 1.00 32.66 149 ASP A O 1
ATOM 1921 N N . ASN A 1 137 ? -14.604 13.783 19.454 1.00 30.61 150 ASN A N 1
ATOM 1922 C CA . ASN A 1 137 ? -15.170 12.444 19.423 1.00 30.57 150 ASN A CA 1
ATOM 1923 C C . ASN A 1 137 ? -14.337 11.499 18.573 1.00 31.00 150 ASN A C 1
ATOM 1924 O O . ASN A 1 137 ? -14.875 10.585 17.958 1.00 31.36 150 ASN A O 1
ATOM 1935 N N . ILE A 1 138 ? -13.015 11.711 18.546 1.00 25.54 151 ILE A N 1
ATOM 1936 C CA . ILE A 1 138 ? -12.070 10.783 17.947 1.00 28.75 151 ILE A CA 1
ATOM 1937 C C . ILE A 1 138 ? -11.428 10.006 19.087 1.00 27.66 151 ILE A C 1
ATOM 1938 O O . ILE A 1 138 ? -10.973 10.605 20.074 1.00 26.46 151 ILE A O 1
ATOM 1954 N N . GLY A 1 139 ? -11.422 8.675 18.979 1.00 22.98 152 GLY A N 1
ATOM 1955 C CA . GLY A 1 139 ? -10.766 7.865 19.978 1.00 20.16 152 GLY A CA 1
ATOM 1956 C C . GLY A 1 139 ? -9.260 7.863 19.784 1.00 23.53 152 GLY A C 1
ATOM 1957 O O . GLY A 1 139 ? -8.759 7.947 18.669 1.00 22.29 152 GLY A O 1
ATOM 1961 N N . TYR A 1 140 ? -8.519 7.778 20.893 1.00 23.93 153 TYR A N 1
ATOM 1962 C CA . TYR A 1 140 ? -7.058 7.832 20.846 1.00 17.46 153 TYR A CA 1
ATOM 1963 C C . TYR A 1 140 ? -6.463 6.805 21.800 1.00 18.64 153 TYR A C 1
ATOM 1964 O O . TYR A 1 140 ? -6.733 6.848 23.001 1.00 21.11 153 TYR A O 1
ATOM 1982 N N . ILE A 1 141 ? -5.602 5.927 21.272 1.00 21.48 154 ILE A N 1
ATOM 1983 C CA . ILE A 1 141 ? -4.916 4.871 22.020 1.00 19.89 154 ILE A CA 1
ATOM 1984 C C . ILE A 1 141 ? -3.420 5.086 21.869 1.00 18.20 154 ILE A C 1
ATOM 1985 O O . ILE A 1 141 ? -2.906 5.106 20.748 1.00 20.16 154 ILE A O 1
ATOM 2001 N N . ARG A 1 142 ? -2.716 5.250 22.978 1.00 19.42 155 ARG A N 1
ATOM 2002 C CA . ARG A 1 142 ? -1.262 5.318 22.956 1.00 20.28 155 ARG A CA 1
ATOM 2003 C C . ARG A 1 142 ? -0.722 3.994 23.482 1.00 21.50 155 ARG A C 1
ATOM 2004 O O . ARG A 1 142 ? -1.122 3.553 24.567 1.00 20.86 155 ARG A O 1
ATOM 2025 N N . TYR A 1 143 ? 0.125 3.338 22.689 1.00 21.27 156 TYR A N 1
ATOM 2026 C CA . TYR A 1 143 ? 0.743 2.069 23.068 1.00 18.63 156 TYR A CA 1
ATOM 2027 C C . TYR A 1 143 ? 2.250 2.246 22.940 1.00 19.60 156 TYR A C 1
ATOM 2028 O O . TYR A 1 143 ? 2.814 2.119 21.844 1.00 16.73 156 TYR A O 1
ATOM 2046 N N . GLU A 1 144 ? 2.885 2.498 24.082 1.00 16.19 157 GLU A N 1
ATOM 2047 C CA . GLU A 1 144 ? 4.295 2.883 24.117 1.00 20.16 157 GLU A CA 1
ATOM 2048 C C . GLU A 1 144 ? 5.232 1.728 23.783 1.00 21.12 157 GLU A C 1
ATOM 2049 O O . GLU A 1 144 ? 6.311 1.955 23.223 1.00 22.29 157 GLU A O 1
ATOM 2061 N N . SER A 1 145 ? 4.894 0.509 24.210 1.00 19.31 158 SER A N 1
ATOM 2062 C CA . SER A 1 145 ? 5.869 -0.576 24.242 1.00 19.87 158 SER A CA 1
ATOM 2063 C C . SER A 1 145 ? 5.192 -1.941 24.210 1.00 20.78 158 SER A C 1
ATOM 2064 O O . SER A 1 145 ? 4.358 -2.257 25.073 1.00 19.23 158 SER A O 1
ATOM 2072 N N . PHE A 1 146 ? 5.602 -2.771 23.249 1.00 19.20 159 PHE A N 1
ATOM 2073 C CA . PHE A 1 146 ? 5.172 -4.161 23.234 1.00 19.95 159 PHE A CA 1
ATOM 2074 C C . PHE A 1 146 ? 5.811 -4.978 24.342 1.00 21.68 159 PHE A C 1
ATOM 2075 O O . PHE A 1 146 ? 5.498 -6.171 24.482 1.00 20.78 159 PHE A O 1
ATOM 2092 N N . ALA A 1 147 ? 6.707 -4.372 25.111 1.00 20.27 160 ALA A N 1
ATOM 2093 C CA . ALA A 1 147 ? 7.187 -5.000 26.337 1.00 25.16 160 ALA A CA 1
ATOM 2094 C C . ALA A 1 147 ? 6.189 -4.861 27.476 1.00 27.65 160 ALA A C 1
ATOM 2095 O O . ALA A 1 147 ? 6.397 -5.460 28.535 1.00 22.53 160 ALA A O 1
ATOM 2102 N N . ASP A 1 148 ? 5.100 -4.082 27.272 1.00 21.26 161 ASP A N 1
ATOM 2103 C CA . ASP A 1 148 ? 4.037 -3.914 28.268 1.00 23.95 161 ASP A CA 1
ATOM 2104 C C . ASP A 1 148 ? 2.875 -4.833 27.921 1.00 21.90 161 ASP A C 1
ATOM 2105 O O . ASP A 1 148 ? 2.416 -4.831 26.771 1.00 25.99 161 ASP A O 1
ATOM 2114 N N . PRO A 1 149 ? 2.379 -5.647 28.849 1.00 22.81 162 PRO A N 1
ATOM 2115 C CA . PRO A 1 149 ? 1.309 -6.587 28.505 1.00 23.65 162 PRO A CA 1
ATOM 2116 C C . PRO A 1 149 ? 0.036 -5.858 28.095 1.00 24.38 162 PRO A C 1
ATOM 2117 O O . PRO A 1 149 ? -0.277 -4.784 28.613 1.00 23.32 162 PRO A O 1
ATOM 2128 N N . VAL A 1 150 ? -0.679 -6.459 27.144 1.00 21.57 163 VAL A N 1
ATOM 2129 C CA . VAL A 1 150 ? -2.046 -6.098 26.785 1.00 22.18 163 VAL A CA 1
ATOM 2130 C C . VAL A 1 150 ? -2.860 -7.394 26.685 1.00 20.78 163 VAL A C 1
ATOM 2131 O O . VAL A 1 150 ? -2.552 -8.260 25.865 1.00 25.91 163 VAL A O 1
ATOM 2144 N N . GLY A 1 151 ? -3.905 -7.527 27.514 1.00 26.21 164 GLY A N 1
ATOM 2145 C CA . GLY A 1 151 ? -4.713 -8.731 27.536 1.00 23.30 164 GLY A CA 1
ATOM 2146 C C . GLY A 1 151 ? -5.954 -8.569 26.669 1.00 21.21 164 GLY A C 1
ATOM 2147 O O . GLY A 1 151 ? -6.291 -7.476 26.236 1.00 21.26 164 GLY A O 1
ATOM 2151 N N . ASN A 1 152 ? -6.646 -9.684 26.440 1.00 24.04 165 ASN A N 1
ATOM 2152 C CA . ASN A 1 152 ? -7.874 -9.610 25.644 1.00 26.94 165 ASN A CA 1
ATOM 2153 C C . ASN A 1 152 ? -8.979 -8.868 26.382 1.00 24.31 165 ASN A C 1
ATOM 2154 O O . ASN A 1 152 ? -9.754 -8.157 25.745 1.00 27.52 165 ASN A O 1
ATOM 2165 N N . GLY A 1 153 ? -9.014 -8.957 27.713 1.00 23.17 166 GLY A N 1
ATOM 2166 C CA . GLY A 1 153 ? -9.966 -8.181 28.499 1.00 22.02 166 GLY A CA 1
ATOM 2167 C C . GLY A 1 153 ? -9.726 -6.684 28.404 1.00 23.82 166 GLY A C 1
ATOM 2168 O O . GLY A 1 153 ? -10.677 -5.903 28.268 1.00 26.02 166 GLY A O 1
ATOM 2172 N N . ASN A 1 154 ? -8.455 -6.273 28.437 1.00 24.50 167 ASN A N 1
ATOM 2173 C CA . ASN A 1 154 ? -8.087 -4.874 28.240 1.00 23.54 167 ASN A CA 1
ATOM 2174 C C . ASN A 1 154 ? -8.615 -4.352 26.904 1.00 22.11 167 ASN A C 1
ATOM 2175 O O . ASN A 1 154 ? -9.123 -3.222 26.814 1.00 21.19 167 ASN A O 1
ATOM 2186 N N . LEU A 1 155 ? -8.472 -5.158 25.849 1.00 18.74 168 LEU A N 1
ATOM 2187 C CA . LEU A 1 155 ? -8.884 -4.723 24.517 1.00 21.93 168 LEU A CA 1
ATOM 2188 C C . LEU A 1 155 ? -10.401 -4.651 24.370 1.00 21.35 168 LEU A C 1
ATOM 2189 O O . LEU A 1 155 ? -10.908 -3.754 23.688 1.00 22.42 168 LEU A O 1
ATOM 2205 N N . ASP A 1 156 ? -11.129 -5.612 24.959 1.00 20.83 169 ASP A N 1
ATOM 2206 C CA . ASP A 1 156 ? -12.589 -5.541 25.049 1.00 24.64 169 ASP A CA 1
ATOM 2207 C C . ASP A 1 156 ? -13.035 -4.232 25.681 1.00 25.75 169 ASP A C 1
ATOM 2208 O O . ASP A 1 156 ? -13.966 -3.584 25.200 1.00 22.25 169 ASP A O 1
ATOM 2217 N N . GLU A 1 157 ? -12.408 -3.857 26.806 1.00 22.09 170 GLU A N 1
ATOM 2218 C CA . GLU A 1 157 ? -12.810 -2.646 27.530 1.00 19.02 170 GLU A CA 1
ATOM 2219 C C . GLU A 1 157 ? -12.501 -1.396 26.725 1.00 22.74 170 GLU A C 1
ATOM 2220 O O . GLU A 1 157 ? -13.310 -0.465 26.676 1.00 22.27 170 GLU A O 1
ATOM 2232 N N . VAL A 1 158 ? -11.314 -1.346 26.108 1.00 19.85 171 VAL A N 1
ATOM 2233 C CA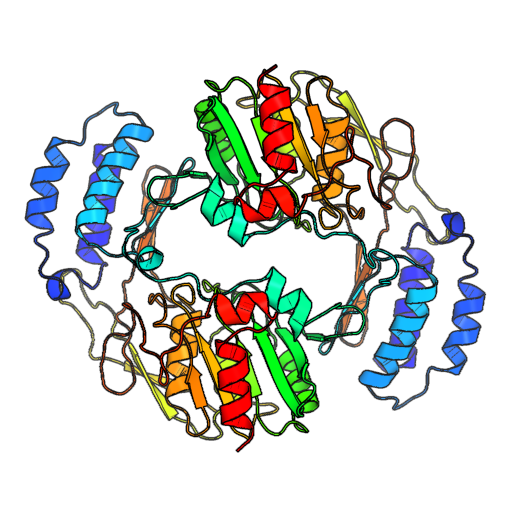 . VAL A 1 158 ? -10.917 -0.158 25.357 1.00 24.29 171 VAL A CA 1
ATOM 2234 C C . VAL A 1 158 ? -11.848 0.066 24.172 1.00 24.80 171 VAL A C 1
ATOM 2235 O O . VAL A 1 158 ? -12.359 1.174 23.961 1.00 22.93 171 VAL A O 1
ATOM 2248 N N . LEU A 1 159 ? -12.043 -0.972 23.354 1.00 21.85 172 LEU A N 1
ATOM 2249 C CA . LEU A 1 159 ? -12.792 -0.812 22.114 1.00 22.82 172 LEU A CA 1
ATOM 2250 C C . LEU A 1 159 ? -14.281 -0.664 22.386 1.00 24.82 172 LEU A C 1
ATOM 2251 O O . LEU A 1 159 ? -14.986 -0.064 21.569 1.00 28.25 172 LEU A O 1
ATOM 2267 N N . SER A 1 160 ? -14.772 -1.149 23.529 1.00 24.67 173 SER A N 1
ATOM 2268 C CA . SER A 1 160 ? -16.164 -0.871 23.912 1.00 25.78 173 SER A CA 1
ATOM 2269 C C . SER A 1 160 ? -16.336 0.582 24.338 1.00 23.90 173 SER A C 1
ATOM 2270 O O . SER A 1 160 ? -17.304 1.242 23.955 1.00 26.65 173 SER A O 1
ATOM 2278 N N . TYR A 1 161 ? -15.421 1.090 25.164 1.00 22.83 174 TYR A N 1
ATOM 2279 C CA . TYR A 1 161 ? -15.521 2.470 25.630 1.00 26.66 174 TYR A CA 1
ATOM 2280 C C . TYR A 1 161 ? -15.469 3.448 24.465 1.00 25.72 174 TYR A C 1
ATOM 2281 O O . TYR A 1 161 ? -16.162 4.471 24.466 1.00 24.25 174 TYR A O 1
ATOM 2299 N N . LEU A 1 162 ? -14.602 3.183 23.494 1.00 23.62 175 LEU A N 1
ATOM 2300 C CA . LEU A 1 162 ? -14.360 4.065 22.358 1.00 25.06 175 LEU A CA 1
ATOM 2301 C C . LEU A 1 162 ? -15.341 3.841 21.203 1.00 24.52 175 LEU A C 1
ATOM 2302 O O . LEU A 1 162 ? -15.316 4.591 20.229 1.00 22.83 175 LEU A O 1
ATOM 2318 N N . SER A 1 163 ? -16.269 2.902 21.326 1.00 27.56 176 SER A N 1
ATOM 2319 C CA . SER A 1 163 ? -17.167 2.605 20.214 1.00 28.09 176 SER A CA 1
ATOM 2320 C C . SER A 1 163 ? -18.053 3.800 19.838 1.00 30.11 176 SER A C 1
ATOM 2321 O O . SER A 1 163 ? -18.518 3.896 18.694 1.00 35.72 176 SER A O 1
ATOM 2329 N N . VAL A 1 164 ? -18.290 4.712 20.782 1.00 27.11 177 VAL A N 1
ATOM 2330 C CA . VAL A 1 164 ? -19.046 5.925 20.531 1.00 32.18 177 VAL A CA 1
ATOM 2331 C C . VAL A 1 164 ? -18.314 6.905 19.607 1.00 31.41 177 VAL A C 1
ATOM 2332 O O . VAL A 1 164 ? -18.954 7.804 19.028 1.00 29.24 177 VAL A O 1
ATOM 2345 N N . CYS A 1 165 ? -16.997 6.765 19.450 1.00 28.48 178 CYS A N 1
ATOM 2346 C CA . CYS A 1 165 ? -16.221 7.723 18.673 1.00 27.40 178 CYS A CA 1
ATOM 2347 C C . CYS A 1 165 ? -16.437 7.500 17.186 1.00 29.53 178 CYS A C 1
ATOM 2348 O O . CYS A 1 165 ? -16.818 6.415 16.752 1.00 29.74 178 CYS A O 1
ATOM 2356 N N . ASN A 1 166 ? -16.180 8.551 16.404 1.00 30.71 179 ASN A N 1
ATOM 2357 C CA . ASN A 1 166 ? -16.334 8.476 14.951 1.00 28.21 179 ASN A CA 1
ATOM 2358 C C . ASN A 1 166 ? -15.148 7.807 14.257 1.00 27.51 179 ASN A C 1
ATOM 2359 O O . ASN A 1 166 ? -15.312 7.286 13.149 1.00 31.99 179 ASN A O 1
ATOM 2370 N N . GLY A 1 167 ? -13.971 7.799 14.872 1.00 28.01 180 GLY A N 1
ATOM 2371 C CA . GLY A 1 167 ? -12.825 7.097 14.323 1.00 25.44 180 GLY A CA 1
ATOM 2372 C C . GLY A 1 167 ? -11.821 6.903 15.425 1.00 23.26 180 GLY A C 1
ATOM 2373 O O . GLY A 1 167 ? -12.012 7.380 16.547 1.00 27.38 180 GLY A O 1
ATOM 2377 N N . LEU A 1 168 ? -10.743 6.177 15.112 1.00 22.12 181 LEU A N 1
ATOM 2378 C CA . LEU A 1 168 ? -9.775 5.761 16.130 1.00 19.58 181 LEU A CA 1
ATOM 2379 C C . LEU A 1 168 ? -8.335 5.957 15.674 1.00 24.27 181 LEU A C 1
ATOM 2380 O O . LEU A 1 168 ? -7.984 5.655 14.535 1.00 23.17 181 LEU A O 1
ATOM 2396 N N . ILE A 1 169 ? -7.511 6.504 16.557 1.00 20.84 182 ILE A N 1
ATOM 2397 C CA . ILE A 1 169 ? -6.083 6.689 16.319 1.00 21.48 182 ILE A CA 1
ATOM 2398 C C . ILE A 1 169 ? -5.343 5.723 17.228 1.00 18.75 182 ILE A C 1
ATOM 2399 O O . ILE A 1 169 ? -5.573 5.734 18.446 1.00 20.60 182 ILE A O 1
ATOM 2415 N N . ILE A 1 170 ? -4.416 4.944 16.654 1.00 18.97 183 ILE A N 1
ATOM 2416 C CA . ILE A 1 170 ? -3.508 4.093 17.432 1.00 19.82 183 ILE A CA 1
ATOM 2417 C C . ILE A 1 170 ? -2.081 4.593 17.212 1.00 18.13 183 ILE A C 1
ATOM 2418 O O . ILE A 1 170 ? -1.573 4.543 16.086 1.00 19.05 183 ILE A O 1
ATOM 2434 N N . ASP A 1 171 ? -1.434 5.043 18.280 1.00 18.67 184 ASP A N 1
ATOM 2435 C CA . ASP A 1 171 ? -0.150 5.714 18.209 1.00 17.18 184 ASP A CA 1
ATOM 2436 C C . ASP A 1 171 ? 0.923 4.763 18.720 1.00 15.73 184 ASP A C 1
ATOM 2437 O O . ASP A 1 171 ? 1.038 4.545 19.923 1.00 17.09 184 ASP A O 1
ATOM 2446 N N . VAL A 1 172 ? 1.698 4.197 17.801 1.00 20.83 185 VAL A N 1
ATOM 2447 C CA . VAL A 1 172 ? 2.804 3.318 18.135 1.00 18.12 185 VAL A CA 1
ATOM 2448 C C . VAL A 1 172 ? 4.149 3.954 17.775 1.00 17.99 185 VAL A C 1
ATOM 2449 O O . VAL A 1 172 ? 5.140 3.248 17.553 1.00 17.67 185 VAL A O 1
ATOM 2462 N N . ARG A 1 173 ? 4.208 5.279 17.697 1.00 19.27 186 ARG A N 1
ATOM 2463 C CA . ARG A 1 173 ? 5.488 5.951 17.511 1.00 19.38 186 ARG A CA 1
ATOM 2464 C C . ARG A 1 173 ? 6.407 5.682 18.710 1.00 20.13 186 ARG A C 1
ATOM 2465 O O . ARG A 1 173 ? 5.964 5.558 19.857 1.00 20.57 186 ARG A O 1
ATOM 2486 N N . ASP A 1 174 ? 7.688 5.556 18.439 1.00 20.28 187 ASP A N 1
ATOM 2487 C CA . ASP A 1 174 ? 8.708 5.348 19.462 1.00 23.44 187 ASP A CA 1
ATOM 2488 C C . ASP A 1 174 ? 8.519 4.032 20.192 1.00 24.65 187 ASP A C 1
ATOM 2489 O O . ASP A 1 174 ? 9.130 3.817 21.243 1.00 26.78 187 ASP A O 1
ATOM 2498 N N . ASN A 1 175 ? 7.693 3.138 19.656 1.00 22.00 188 ASN A N 1
ATOM 2499 C CA . ASN A 1 175 ? 7.493 1.810 20.232 1.00 20.51 188 ASN A CA 1
ATOM 2500 C C . ASN A 1 175 ? 8.515 0.861 19.606 1.00 21.88 188 ASN A C 1
ATOM 2501 O O . ASN A 1 175 ? 8.325 0.364 18.493 1.00 19.17 188 ASN A O 1
ATOM 2512 N N . GLY A 1 176 ? 9.604 0.602 20.344 1.00 20.65 189 GLY A N 1
ATOM 2513 C CA . GLY A 1 176 ? 10.698 -0.222 19.885 1.00 23.28 189 GLY A CA 1
ATOM 2514 C C . GLY A 1 176 ? 10.475 -1.711 19.920 1.00 20.69 189 GLY A C 1
ATOM 2515 O O . GLY A 1 176 ? 11.412 -2.486 19.703 1.00 25.11 189 GLY A O 1
ATOM 2519 N N . GLY A 1 177 ? 9.261 -2.145 20.208 1.00 20.76 190 GLY A N 1
ATOM 2520 C CA . GLY A 1 177 ? 8.936 -3.554 20.239 1.00 22.03 190 GLY A CA 1
ATOM 2521 C C . GLY A 1 177 ? 8.875 -4.119 21.638 1.00 22.87 190 GLY A C 1
ATOM 2522 O O . GLY A 1 177 ? 8.558 -3.407 22.598 1.00 21.71 190 GLY A O 1
ATOM 2526 N N . GLY A 1 178 ? 9.188 -5.399 21.765 1.00 22.79 191 GLY A N 1
ATOM 2527 C CA . GLY A 1 178 ? 9.040 -6.117 23.018 1.00 23.66 191 GLY A CA 1
ATOM 2528 C C . GLY A 1 178 ? 8.282 -7.411 22.822 1.00 25.46 191 GLY A C 1
ATOM 2529 O O . GLY A 1 178 ? 7.675 -7.658 21.785 1.00 24.35 191 GLY A O 1
ATOM 2533 N N . ASN A 1 179 ? 8.310 -8.235 23.876 1.00 22.15 192 ASN A N 1
ATOM 2534 C CA . ASN A 1 179 ? 7.794 -9.594 23.813 1.00 24.70 192 ASN A CA 1
ATOM 2535 C C . ASN A 1 179 ? 6.626 -9.876 24.752 1.00 27.25 192 ASN A C 1
ATOM 2536 O O . ASN A 1 179 ? 6.236 -11.039 24.884 1.00 32.11 192 ASN A O 1
ATOM 2547 N N . ALA A 1 180 ? 6.053 -8.867 25.410 1.00 23.45 193 ALA A N 1
ATOM 2548 C CA . ALA A 1 180 ? 4.973 -9.138 26.354 1.00 22.66 193 ALA A CA 1
ATOM 2549 C C . ALA A 1 180 ? 3.624 -9.370 25.689 1.00 29.36 193 ALA A C 1
ATOM 2550 O O . ALA A 1 180 ? 2.721 -9.913 26.341 1.00 23.40 193 ALA A O 1
ATOM 2557 N N . THR A 1 181 ? 3.460 -8.914 24.443 1.00 25.36 194 THR A N 1
ATOM 2558 C CA . THR A 1 181 ? 2.198 -8.877 23.707 1.00 25.24 194 THR A CA 1
ATOM 2559 C C . THR A 1 181 ? 2.477 -9.180 22.241 1.00 22.07 194 THR A C 1
ATOM 2560 O O . THR A 1 181 ? 3.357 -8.553 21.648 1.00 23.70 194 THR A O 1
ATOM 2571 N N . ASN A 1 182 ? 1.745 -10.114 21.644 1.00 21.73 195 ASN A N 1
ATOM 2572 C CA . ASN A 1 182 ? 1.955 -10.393 20.223 1.00 22.28 195 ASN A CA 1
ATOM 2573 C C . ASN A 1 182 ? 1.257 -9.335 19.370 1.00 22.72 195 ASN A C 1
ATOM 2574 O O . ASN A 1 182 ? 0.166 -8.868 19.707 1.00 24.13 195 ASN A O 1
ATOM 2585 N N . SER A 1 183 ? 1.883 -8.972 18.253 1.00 21.05 196 SER A N 1
ATOM 2586 C CA . SER A 1 183 ? 1.299 -7.936 17.405 1.00 22.51 196 SER A CA 1
ATOM 2587 C C . SER A 1 183 ? -0.077 -8.343 16.887 1.00 19.72 196 SER A C 1
ATOM 2588 O O . SER A 1 183 ? -0.932 -7.483 16.665 1.00 21.87 196 SER A O 1
ATOM 2596 N N . ALA A 1 184 ? -0.306 -9.642 16.698 1.00 21.08 197 ALA A N 1
ATOM 2597 C CA . ALA A 1 184 ? -1.588 -10.116 16.183 1.00 24.67 197 ALA A CA 1
ATOM 2598 C C . ALA A 1 184 ? -2.705 -9.980 17.210 1.00 25.69 197 ALA A C 1
ATOM 2599 O O . ALA A 1 184 ? -3.884 -9.877 16.830 1.00 21.98 197 ALA A O 1
ATOM 2606 N N . ARG A 1 185 ? -2.370 -10.009 18.509 1.00 22.22 198 ARG A N 1
ATOM 2607 C CA . ARG A 1 185 ? -3.419 -9.866 19.517 1.00 22.33 198 ARG A CA 1
ATOM 2608 C C . ARG A 1 185 ? -4.138 -8.530 19.356 1.00 27.64 198 ARG A C 1
ATOM 2609 O O . ARG A 1 185 ? -5.358 -8.442 19.553 1.00 25.47 198 ARG A O 1
ATOM 2630 N N . ILE A 1 186 ? -3.400 -7.480 19.030 1.00 20.45 199 ILE A N 1
ATOM 2631 C CA . ILE A 1 186 ? -4.024 -6.175 18.853 1.00 21.79 199 ILE A CA 1
ATOM 2632 C C . ILE A 1 186 ? -4.625 -6.075 17.465 1.00 22.30 199 ILE A C 1
ATOM 2633 O O . ILE A 1 186 ? -5.791 -5.693 17.300 1.00 19.83 199 ILE A O 1
ATOM 2649 N N . ALA A 1 187 ? -3.858 -6.485 16.442 1.00 20.69 200 ALA A N 1
ATOM 2650 C CA . ALA A 1 187 ? -4.292 -6.233 15.080 1.00 18.76 200 ALA A CA 1
ATOM 2651 C C . ALA A 1 187 ? -5.537 -7.025 14.739 1.00 19.68 200 ALA A C 1
ATOM 2652 O O . ALA A 1 187 ? -6.303 -6.595 13.891 1.00 18.77 200 ALA A O 1
ATOM 2659 N N . SER A 1 188 ? -5.750 -8.173 15.378 1.00 21.87 201 SER A N 1
ATOM 2660 C CA . SER A 1 188 ? -6.899 -9.010 15.051 1.00 22.60 201 SER A CA 1
ATOM 2661 C C . SER A 1 188 ? -8.214 -8.381 15.481 1.00 19.57 201 SER A C 1
ATOM 2662 O O . SER A 1 188 ? -9.272 -8.926 15.160 1.00 21.10 201 SER A O 1
ATOM 2670 N N . ARG A 1 189 ? -8.158 -7.275 16.224 1.00 20.40 202 ARG A N 1
ATOM 2671 C CA . ARG A 1 189 ? -9.344 -6.545 16.633 1.00 19.00 202 ARG A CA 1
ATOM 2672 C C . ARG A 1 189 ? -9.889 -5.703 15.500 1.00 21.42 202 ARG A C 1
ATOM 2673 O O . ARG A 1 189 ? -10.962 -5.102 15.646 1.00 23.22 202 ARG A O 1
ATOM 2694 N N . PHE A 1 190 ? -9.183 -5.644 14.367 1.00 19.49 203 PHE A N 1
ATOM 2695 C CA . PHE A 1 190 ? -9.537 -4.753 13.280 1.00 21.66 203 PHE A CA 1
ATOM 2696 C C . PHE A 1 190 ? -9.820 -5.499 11.987 1.00 19.43 203 PHE A C 1
ATOM 2697 O O . PHE A 1 190 ? -9.879 -4.873 10.933 1.00 22.08 203 PHE A O 1
ATOM 2714 N N . THR A 1 191 ? -10.015 -6.809 12.044 1.00 19.90 204 THR A N 1
ATOM 2715 C CA . THR A 1 191 ? -10.504 -7.557 10.892 1.00 21.81 204 THR A CA 1
ATOM 2716 C C . THR A 1 191 ? -11.651 -8.446 11.352 1.00 22.40 204 THR A C 1
ATOM 2717 O O . THR A 1 191 ? -11.628 -8.970 12.461 1.00 19.32 204 THR A O 1
ATOM 2728 N N . ASN A 1 192 ? -12.675 -8.565 10.517 1.00 22.88 205 ASN A N 1
ATOM 2729 C CA . ASN A 1 192 ? -13.767 -9.490 10.770 1.00 26.52 205 ASN A CA 1
ATOM 2730 C C . ASN A 1 192 ? -13.629 -10.771 9.970 1.00 25.65 205 ASN A C 1
ATOM 2731 O O . ASN A 1 192 ? -14.490 -11.646 10.088 1.00 28.22 205 ASN A O 1
ATOM 2742 N N . GLU A 1 193 ? -12.613 -10.871 9.104 1.00 24.34 206 GLU A N 1
ATOM 2743 C CA . GLU A 1 193 ? -12.402 -12.041 8.262 1.00 24.01 206 GLU A CA 1
ATOM 2744 C C . GLU A 1 193 ? -10.939 -12.462 8.315 1.00 25.65 206 GLU A C 1
ATOM 2745 O O . GLU A 1 193 ? -10.056 -11.623 8.455 1.00 28.12 206 GLU A O 1
ATOM 2757 N N . LYS A 1 194 ? -10.688 -13.762 8.190 1.00 24.43 207 LYS A N 1
ATOM 2758 C CA . LYS A 1 194 ? -9.320 -14.233 7.997 1.00 30.84 207 LYS A CA 1
ATOM 2759 C C . LYS A 1 194 ? -8.723 -13.572 6.759 1.00 27.98 207 LYS A C 1
ATOM 2760 O O . LYS A 1 194 ? -9.332 -13.586 5.691 1.00 29.74 207 LYS A O 1
ATOM 2779 N N . ILE A 1 195 ? -7.534 -12.982 6.902 1.00 23.22 208 ILE A N 1
ATOM 2780 C CA . ILE A 1 195 ? -6.928 -12.219 5.825 1.00 26.02 208 ILE A CA 1
ATOM 2781 C C . ILE A 1 195 ? -5.423 -12.449 5.828 1.00 24.02 208 ILE A C 1
ATOM 2782 O O . ILE A 1 195 ? -4.775 -12.465 6.884 1.00 21.77 208 ILE A O 1
ATOM 2798 N N . LEU A 1 196 ? -4.875 -12.668 4.630 1.00 24.83 209 LEU A N 1
ATOM 2799 C CA . LEU A 1 196 ? -3.427 -12.779 4.461 1.00 24.38 209 LEU A CA 1
ATOM 2800 C C . LEU A 1 196 ? -2.784 -11.412 4.639 1.00 23.65 209 LEU A C 1
ATOM 2801 O O . LEU A 1 196 ? -3.147 -10.462 3.944 1.00 25.33 209 LEU A O 1
ATOM 2817 N N . THR A 1 197 ? -1.823 -11.291 5.556 1.00 21.38 210 THR A N 1
ATOM 2818 C CA . THR A 1 197 ? -1.188 -9.997 5.775 1.00 24.26 210 THR A CA 1
ATOM 2819 C C . THR A 1 197 ? 0.307 -9.971 5.461 1.00 22.46 210 THR A C 1
ATOM 2820 O O . THR A 1 197 ? 0.893 -8.886 5.443 1.00 21.73 210 THR A O 1
ATOM 2831 N N . GLY A 1 198 ? 0.935 -11.112 5.207 1.00 19.80 211 GLY A N 1
ATOM 2832 C CA . GLY A 1 198 ? 2.346 -11.097 4.890 1.00 20.23 211 GLY A CA 1
ATOM 2833 C C . GLY A 1 198 ? 2.859 -12.491 4.644 1.00 20.16 211 GLY A C 1
ATOM 2834 O O . GLY A 1 198 ? 2.086 -13.454 4.502 1.00 20.34 211 GLY A O 1
ATOM 2838 N N . TYR A 1 199 ? 4.186 -12.573 4.566 1.00 22.24 212 TYR A N 1
ATOM 2839 C CA . TYR A 1 199 ? 4.874 -13.830 4.318 1.00 22.83 212 TYR A CA 1
ATOM 2840 C C . TYR A 1 199 ? 6.161 -13.869 5.141 1.00 20.88 212 TYR A C 1
ATOM 2841 O O . TYR A 1 199 ? 6.741 -12.825 5.456 1.00 19.13 212 TYR A O 1
ATOM 2859 N N . ILE A 1 200 ? 6.600 -15.085 5.470 1.00 20.53 213 ILE A N 1
ATOM 2860 C CA . ILE A 1 200 ? 7.872 -15.320 6.153 1.00 24.92 213 ILE A CA 1
ATOM 2861 C C . ILE A 1 200 ? 8.550 -16.534 5.522 1.00 26.27 213 ILE A C 1
ATOM 2862 O O . ILE A 1 200 ? 7.937 -17.594 5.371 1.00 24.33 213 ILE A O 1
ATOM 2878 N N . SER A 1 201 ? 9.827 -16.380 5.185 1.00 25.22 214 SER A N 1
ATOM 2879 C CA . SER A 1 201 ? 10.721 -17.468 4.838 1.00 27.43 214 SER A CA 1
ATOM 2880 C C . SER A 1 201 ? 11.632 -17.754 6.025 1.00 28.34 214 SER A C 1
ATOM 2881 O O . SER A 1 201 ? 11.970 -16.854 6.793 1.00 27.45 214 SER A O 1
ATOM 2889 N N . HIS A 1 202 ? 12.081 -18.992 6.141 1.00 30.34 215 HIS A N 1
ATOM 2890 C CA . HIS A 1 202 ? 13.119 -19.322 7.114 1.00 29.53 215 HIS A CA 1
ATOM 2891 C C . HIS A 1 202 ? 14.233 -20.055 6.395 1.00 29.19 215 HIS A C 1
ATOM 2892 O O . HIS A 1 202 ? 14.071 -20.597 5.295 1.00 27.80 215 HIS A O 1
ATOM 2906 N N . LYS A 1 203 ? 15.405 -19.991 6.993 1.00 28.33 216 LYS A N 1
ATOM 2907 C CA . LYS A 1 203 ? 16.558 -20.636 6.397 1.00 30.09 216 LYS A CA 1
ATOM 2908 C C . LYS A 1 203 ? 16.406 -22.139 6.499 1.00 33.13 216 LYS A C 1
ATOM 2909 O O . LYS A 1 203 ? 15.858 -22.663 7.467 1.00 33.25 216 LYS A O 1
ATOM 2928 N N . THR A 1 204 ? 16.919 -22.833 5.498 1.00 34.01 217 THR A N 1
ATOM 2929 C CA . THR A 1 204 ? 16.851 -24.279 5.433 1.00 36.33 217 THR A CA 1
ATOM 2930 C C . THR A 1 204 ? 18.219 -24.922 5.442 1.00 35.64 217 THR A C 1
ATOM 2931 O O . THR A 1 204 ? 18.307 -26.145 5.339 1.00 33.15 217 THR A O 1
ATOM 2942 N N . GLY A 1 205 ? 19.272 -24.131 5.574 1.00 36.46 218 GLY A N 1
ATOM 2943 C CA . GLY A 1 205 ? 20.632 -24.612 5.419 1.00 36.20 218 GLY A CA 1
ATOM 2944 C C . GLY A 1 205 ? 21.569 -23.447 5.661 1.00 31.82 218 GLY A C 1
ATOM 2945 O O . GLY A 1 205 ? 21.135 -22.306 5.874 1.00 33.07 218 GLY A O 1
ATOM 2949 N N . THR A 1 206 ? 22.857 -23.732 5.621 1.00 33.80 219 THR A N 1
ATOM 2950 C CA . THR A 1 206 ? 23.844 -22.715 5.952 1.00 39.10 219 THR A CA 1
ATOM 2951 C C . THR A 1 206 ? 24.220 -21.831 4.767 1.00 41.08 219 THR A C 1
ATOM 2952 O O . THR A 1 206 ? 24.821 -20.761 4.978 1.00 39.02 219 THR A O 1
ATOM 2963 N N . GLY A 1 207 ? 23.838 -22.216 3.548 1.00 39.70 220 GLY A N 1
ATOM 2964 C CA . GLY A 1 207 ? 24.111 -21.375 2.395 1.00 39.70 220 GLY A CA 1
ATOM 2965 C C . GLY A 1 207 ? 23.415 -20.035 2.501 1.00 35.66 220 GLY A C 1
ATOM 2966 O O . GLY A 1 207 ? 22.354 -19.915 3.103 1.00 36.75 220 GLY A O 1
ATOM 2970 N N . HIS A 1 208 ? 24.028 -19.004 1.906 1.00 32.20 221 HIS A N 1
ATOM 2971 C CA . HIS A 1 208 ? 23.498 -17.653 2.064 1.00 34.21 221 HIS A CA 1
ATOM 2972 C C . HIS A 1 208 ? 22.160 -17.451 1.358 1.00 35.14 221 HIS A C 1
ATOM 2973 O O . HIS A 1 208 ? 21.537 -16.401 1.534 1.00 33.59 221 HIS A O 1
ATOM 2987 N N . ASN A 1 209 ? 21.710 -18.414 0.568 1.00 37.43 222 ASN A N 1
ATOM 2988 C CA . ASN A 1 209 ? 20.410 -18.330 -0.083 1.00 34.95 222 ASN A CA 1
ATOM 2989 C C . ASN A 1 209 ? 19.580 -19.594 0.161 1.00 42.40 222 ASN A C 1
ATOM 2990 O O . ASN A 1 209 ? 18.651 -19.887 -0.613 1.00 39.01 222 ASN A O 1
ATOM 3001 N N . ASP A 1 210 ? 19.878 -20.331 1.235 1.00 34.77 223 ASP A N 1
ATOM 3002 C CA . ASP A 1 210 ? 19.164 -21.554 1.595 1.00 34.61 223 ASP A CA 1
ATOM 3003 C C . ASP A 1 210 ? 17.905 -21.177 2.367 1.00 35.06 223 ASP A C 1
ATOM 3004 O O . ASP A 1 210 ? 17.914 -21.069 3.598 1.00 32.36 223 ASP A O 1
ATOM 3013 N N . PHE A 1 211 ? 16.798 -21.002 1.639 1.00 33.40 224 PHE A N 1
ATOM 3014 C CA . PHE A 1 211 ? 15.553 -20.470 2.188 1.00 30.61 224 PHE A CA 1
ATOM 3015 C C . PHE A 1 211 ? 14.373 -21.327 1.731 1.00 30.57 224 PHE A C 1
ATOM 3016 O O . PHE A 1 211 ? 14.380 -21.913 0.643 1.00 27.30 224 PHE A O 1
ATOM 3033 N N . SER A 1 212 ? 13.369 -21.402 2.595 1.00 32.36 225 SER A N 1
ATOM 3034 C CA . SER A 1 212 ? 12.117 -22.051 2.261 1.00 30.13 225 SER A CA 1
ATOM 3035 C C . SER A 1 212 ? 11.304 -21.168 1.319 1.00 28.25 225 SER A C 1
ATOM 3036 O O . SER A 1 212 ? 11.553 -19.976 1.137 1.00 25.19 225 SER A O 1
ATOM 3044 N N . LYS A 1 213 ? 10.327 -21.770 0.686 1.00 27.24 226 LYS A N 1
ATOM 3045 C CA . LYS A 1 213 ? 9.306 -20.962 0.054 1.00 26.57 226 LYS A CA 1
ATOM 3046 C C . LYS A 1 213 ? 8.644 -20.102 1.129 1.00 31.86 226 LYS A C 1
ATOM 3047 O O . LYS A 1 213 ? 8.582 -20.497 2.291 1.00 33.18 226 LYS A O 1
ATOM 3066 N N . PRO A 1 214 ? 8.207 -18.890 0.798 1.00 30.32 227 PRO A N 1
ATOM 3067 C CA . PRO A 1 214 ? 7.542 -18.067 1.815 1.00 32.71 227 PRO A CA 1
ATOM 3068 C C . PRO A 1 214 ? 6.245 -18.693 2.296 1.00 29.90 227 PRO A C 1
ATOM 3069 O O . PRO A 1 214 ? 5.459 -19.214 1.506 1.00 28.47 227 PRO A O 1
ATOM 3080 N N . TYR A 1 215 ? 6.022 -18.603 3.605 1.00 27.21 228 TYR A N 1
ATOM 3081 C CA . TYR A 1 215 ? 4.823 -19.113 4.255 1.00 27.10 228 TYR A CA 1
ATOM 3082 C C . TYR A 1 215 ? 3.891 -17.955 4.559 1.00 24.03 228 TYR A C 1
ATOM 3083 O O . TYR A 1 215 ? 4.308 -16.946 5.137 1.00 23.76 228 TYR A O 1
ATOM 3101 N N . ALA A 1 216 ? 2.632 -18.109 4.186 1.00 22.15 229 ALA A N 1
ATOM 3102 C CA . ALA A 1 216 ? 1.665 -17.055 4.394 1.00 25.73 229 ALA A CA 1
ATOM 3103 C C . ALA A 1 216 ? 1.416 -16.824 5.873 1.00 23.03 229 ALA A C 1
ATOM 3104 O O . ALA A 1 216 ? 1.320 -17.758 6.662 1.00 24.90 229 ALA A O 1
ATOM 3111 N N . ILE A 1 217 ? 1.275 -15.562 6.232 1.00 23.09 230 ILE A N 1
ATOM 3112 C CA . ILE A 1 217 ? 0.878 -15.128 7.567 1.00 25.48 230 ILE A CA 1
ATOM 3113 C C . ILE A 1 217 ? -0.572 -14.671 7.473 1.00 23.23 230 ILE A C 1
ATOM 3114 O O . ILE A 1 217 ? -0.880 -13.750 6.716 1.00 23.51 230 ILE A O 1
ATOM 3130 N N . TYR A 1 218 ? -1.461 -15.294 8.240 1.00 24.34 231 TYR A N 1
ATOM 3131 C CA . TYR A 1 218 ? -2.867 -14.914 8.267 1.00 22.94 231 TYR A CA 1
ATOM 3132 C C . TYR A 1 218 ? -3.216 -14.258 9.599 1.00 27.17 231 TYR A C 1
ATOM 3133 O O . TYR A 1 218 ? -2.665 -14.599 10.640 1.00 26.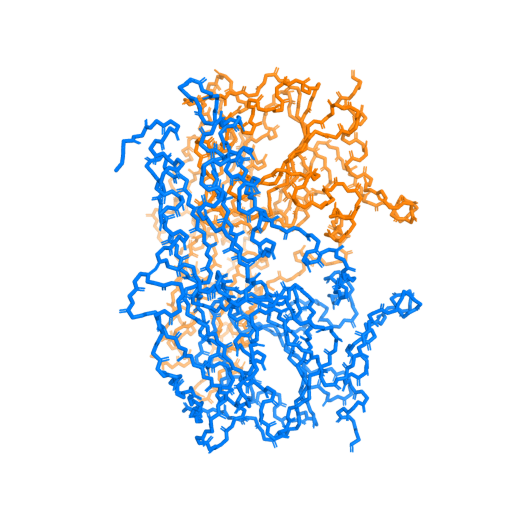38 231 TYR A O 1
ATOM 3151 N N . LEU A 1 219 ? -4.094 -13.271 9.546 1.00 23.38 232 LEU A N 1
ATOM 3152 C CA . LEU A 1 219 ? -4.656 -12.617 10.717 1.00 21.01 232 LEU A CA 1
ATOM 3153 C C . LEU A 1 219 ? -6.104 -13.075 10.820 1.00 2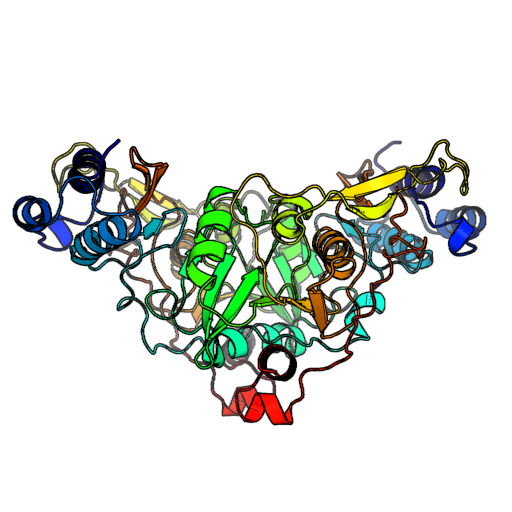7.36 232 LEU A C 1
ATOM 3154 O O . LEU A 1 219 ? -6.852 -12.988 9.840 1.00 25.17 232 LEU A O 1
ATOM 3170 N N . GLU A 1 220 ? -6.447 -13.608 11.901 1.00 25.25 233 GLU A N 1
ATOM 3171 C CA . GLU A 1 220 ? -7.803 -14.086 12.123 1.00 28.09 233 GLU A CA 1
ATOM 3172 C C . GLU A 1 220 ? -8.556 -13.118 13.022 1.00 29.00 233 GLU A C 1
ATOM 3173 O O . GLU A 1 220 ? -7.951 -12.439 13.846 1.00 26.30 233 GLU A O 1
ATOM 3185 N N . PRO A 1 221 ? -9.871 -13.000 12.866 1.00 28.52 234 PRO A N 1
ATOM 3186 C CA . PRO A 1 221 ? -10.624 -12.057 13.708 1.00 26.38 234 PRO A CA 1
ATOM 3187 C C . PRO A 1 221 ? -10.550 -12.454 15.175 1.00 25.05 234 PRO A C 1
ATOM 3188 O O . PRO A 1 221 ? -10.628 -13.628 15.524 1.00 26.52 234 PRO A O 1
ATOM 3199 N N . ALA A 1 222 ? -10.383 -11.456 16.030 1.00 23.36 235 ALA A N 1
ATOM 3200 C CA . ALA A 1 222 ? -10.286 -11.708 17.453 1.00 29.80 235 ALA A CA 1
ATOM 3201 C C . ALA A 1 222 ? -11.581 -12.274 18.023 1.00 31.21 235 ALA A C 1
ATOM 3202 O O . ALA A 1 222 ? -12.683 -11.966 17.563 1.00 28.70 235 ALA A O 1
ATOM 3209 N N . ASN A 1 223 ? -11.430 -13.093 19.066 1.00 32.70 236 ASN A N 1
ATOM 3210 C CA . ASN A 1 223 ? -12.563 -13.586 19.847 1.00 33.55 236 ASN A CA 1
ATOM 3211 C C . ASN A 1 223 ? -12.873 -12.608 20.986 1.00 33.29 236 ASN A C 1
ATOM 3212 O O . ASN A 1 223 ? -12.660 -12.870 22.168 1.00 32.18 236 ASN A O 1
ATOM 3223 N N . GLY A 1 224 ? -13.443 -11.479 20.585 1.00 27.78 237 GLY A N 1
ATOM 3224 C CA . GLY A 1 224 ? -13.780 -10.410 21.496 1.00 28.42 237 GLY A CA 1
ATOM 3225 C C . GLY A 1 224 ? -14.234 -9.197 20.704 1.00 27.16 237 GLY A C 1
ATOM 3226 O O . GLY A 1 224 ? -14.423 -9.263 19.486 1.00 24.55 237 GLY A O 1
ATOM 3230 N N . VAL A 1 225 ? -14.407 -8.087 21.426 1.00 26.33 238 VAL A N 1
ATOM 3231 C CA . VAL A 1 225 ? -14.868 -6.859 20.811 1.00 25.05 238 VAL A CA 1
ATOM 3232 C C . VAL A 1 225 ? -13.963 -6.461 19.664 1.00 26.19 238 VAL A C 1
ATOM 3233 O O . VAL A 1 225 ? -12.746 -6.403 19.818 1.00 23.88 238 VAL A O 1
ATOM 3246 N N . ARG A 1 226 ? -14.557 -6.111 18.517 1.00 24.12 239 ARG A N 1
ATOM 3247 C CA . ARG A 1 226 ? -13.784 -5.655 17.367 1.00 22.09 239 ARG A CA 1
ATOM 3248 C C . ARG A 1 226 ? -14.258 -4.275 16.934 1.00 24.58 239 ARG A C 1
ATOM 3249 O O . ARG A 1 226 ? -15.379 -3.854 17.249 1.00 24.90 239 ARG A O 1
ATOM 3270 N N . TRP A 1 227 ? -13.375 -3.569 16.238 1.00 21.35 240 TRP A N 1
ATOM 3271 C CA . TRP A 1 227 ? -13.562 -2.173 15.855 1.00 24.10 240 TRP A CA 1
ATOM 3272 C C . TRP A 1 227 ? -14.127 -2.109 14.441 1.00 24.21 240 TRP A C 1
ATOM 3273 O O . TRP A 1 227 ? -13.579 -2.729 13.535 1.00 24.94 240 TRP A O 1
ATOM 3294 N N . GLN A 1 228 ? -15.229 -1.387 14.256 1.00 25.16 241 GLN A N 1
ATOM 3295 C CA . GLN A 1 228 ? -15.941 -1.400 12.983 1.00 25.71 241 GLN A CA 1
ATOM 3296 C C . GLN A 1 228 ? -15.917 -0.058 12.270 1.00 26.71 241 GLN A C 1
ATOM 3297 O O . GLN A 1 228 ? -16.636 0.103 11.272 1.00 28.38 241 GLN A O 1
ATOM 3311 N N . LYS A 1 229 ? -15.105 0.898 12.732 1.00 21.85 242 LYS A N 1
ATOM 3312 C CA . LYS A 1 229 ? -14.995 2.189 12.055 1.00 25.61 242 LYS A CA 1
ATOM 3313 C C . LYS A 1 229 ? -13.572 2.392 11.520 1.00 26.20 242 LYS A C 1
ATOM 3314 O O . LYS A 1 229 ? -12.738 1.488 11.542 1.00 23.50 242 LYS A O 1
ATOM 3333 N N . LYS A 1 230 ? -13.303 3.589 11.001 1.00 24.34 243 LYS A N 1
ATOM 3334 C CA . LYS A 1 230 ? -11.987 3.871 10.441 1.00 26.28 243 LYS A CA 1
ATOM 3335 C C . LYS A 1 230 ? -10.932 3.983 11.534 1.00 21.59 243 LYS A C 1
ATOM 3336 O O . LYS A 1 230 ? -11.224 4.372 12.666 1.00 20.46 243 LYS A O 1
ATOM 3355 N N . VAL A 1 231 ? -9.687 3.712 11.149 1.00 24.26 244 VAL A N 1
ATOM 3356 C CA . VAL A 1 231 ? -8.523 3.663 12.038 1.00 22.56 244 VAL A CA 1
ATOM 3357 C C . VAL A 1 231 ? -7.368 4.386 11.356 1.00 22.83 244 VAL A C 1
ATOM 3358 O O . VAL A 1 231 ? -7.128 4.199 10.157 1.00 19.54 244 VAL A O 1
ATOM 3371 N N . VAL A 1 232 ? -6.656 5.215 12.118 1.00 19.24 245 VAL A N 1
ATOM 3372 C CA . VAL A 1 232 ? -5.322 5.693 11.741 1.00 16.83 245 VAL A CA 1
ATOM 3373 C C . VAL A 1 232 ? -4.313 5.089 12.712 1.00 20.43 245 VAL A C 1
ATOM 3374 O O . VAL A 1 232 ? -4.543 5.072 13.925 1.00 19.99 245 VAL A O 1
ATOM 3387 N N . VAL A 1 233 ? -3.209 4.570 12.178 1.00 21.06 246 VAL A N 1
ATOM 3388 C CA . VAL A 1 233 ? -2.085 4.097 12.980 1.00 17.97 246 VAL A CA 1
ATOM 3389 C C . VAL A 1 233 ? -0.945 5.074 12.717 1.00 20.59 246 VAL A C 1
ATOM 3390 O O . VAL A 1 233 ? -0.596 5.316 11.554 1.00 18.43 246 VAL A O 1
ATOM 3403 N N . LEU A 1 234 ? -0.410 5.678 13.778 1.00 17.04 247 LEU A N 1
ATOM 3404 C CA . LEU A 1 234 ? 0.706 6.607 13.679 1.00 17.37 247 LEU A CA 1
ATOM 3405 C C . LEU A 1 234 ? 2.039 5.884 13.867 1.00 19.41 247 LEU A C 1
ATOM 3406 O O . LEU A 1 234 ? 2.222 5.152 14.852 1.00 17.32 247 LEU A O 1
ATOM 3422 N N . THR A 1 235 ? 2.995 6.174 12.969 1.00 17.06 248 THR A N 1
ATOM 3423 C CA . THR A 1 235 ? 4.254 5.455 12.905 1.00 16.65 248 THR A CA 1
ATOM 3424 C C . THR A 1 235 ? 5.441 6.416 12.793 1.00 19.51 248 THR A C 1
ATOM 3425 O O . THR A 1 235 ? 5.320 7.530 12.280 1.00 18.56 248 THR A O 1
ATOM 3436 N N . ASN A 1 236 ? 6.605 5.987 13.281 1.00 19.15 249 ASN A N 1
ATOM 3437 C CA . ASN A 1 236 ? 7.818 6.737 13.029 1.00 17.01 249 ASN A CA 1
ATOM 3438 C C . ASN A 1 236 ? 9.007 5.787 12.967 1.00 16.82 249 ASN A C 1
ATOM 3439 O O . ASN A 1 236 ? 8.866 4.562 13.085 1.00 17.16 249 ASN A O 1
ATOM 3450 N N . ARG A 1 237 ? 10.181 6.363 12.741 1.00 18.02 250 ARG A N 1
ATOM 3451 C CA . ARG A 1 237 ? 11.358 5.557 12.454 1.00 25.78 250 ARG A CA 1
ATOM 3452 C C . ARG A 1 237 ? 11.814 4.793 13.689 1.00 22.07 250 ARG A C 1
ATOM 3453 O O . ARG A 1 237 ? 12.546 3.814 13.568 1.00 19.59 250 ARG A O 1
ATOM 3474 N N . ARG A 1 238 ? 11.297 5.150 14.852 1.00 21.55 251 ARG A N 1
ATOM 3475 C CA . ARG A 1 238 ? 11.576 4.453 16.094 1.00 22.54 251 ARG A CA 1
ATOM 3476 C C . ARG A 1 238 ? 10.449 3.508 16.475 1.00 23.50 251 ARG A C 1
ATOM 3477 O O . ARG A 1 238 ? 10.437 3.006 17.600 1.00 23.51 251 ARG A O 1
ATOM 3498 N N . SER A 1 239 ? 9.513 3.245 15.550 1.00 17.92 252 SER A N 1
ATOM 3499 C CA . SER A 1 239 ? 8.610 2.095 15.627 1.00 20.30 252 SER A CA 1
ATOM 3500 C C . SER A 1 239 ? 9.323 0.903 15.004 1.00 23.23 252 SER A C 1
ATOM 3501 O O . SER A 1 239 ? 9.583 0.903 13.787 1.00 19.94 252 SER A O 1
ATOM 3509 N N . PHE A 1 240 ? 9.655 -0.119 15.795 1.00 19.80 253 PHE A N 1
ATOM 3510 C CA . PHE A 1 240 ? 10.238 -1.265 15.117 1.00 22.39 253 PHE A CA 1
ATOM 3511 C C . PHE A 1 240 ? 10.061 -2.573 15.880 1.00 21.10 253 PHE A C 1
ATOM 3512 O O . PHE A 1 240 ? 9.430 -2.639 16.944 1.00 20.11 253 PHE A O 1
ATOM 3529 N N . SER A 1 241 ? 10.590 -3.641 15.250 1.00 20.60 254 SER A N 1
ATOM 3530 C CA . SER A 1 241 ? 10.598 -5.026 15.752 1.00 21.79 254 SER A CA 1
ATOM 3531 C C . SER A 1 241 ? 9.150 -5.482 15.810 1.00 20.89 254 SER A C 1
ATOM 3532 O O . SER A 1 241 ? 8.492 -5.436 14.756 1.00 18.43 254 SER A O 1
ATOM 3540 N N . ALA A 1 242 ? 8.611 -5.909 16.965 1.00 19.38 255 ALA A N 1
ATOM 3541 C CA . ALA A 1 242 ? 7.198 -6.319 16.967 1.00 22.26 255 ALA A CA 1
ATOM 3542 C C . ALA A 1 242 ? 6.281 -5.208 16.448 1.00 21.15 255 ALA A C 1
ATOM 3543 O O . ALA A 1 242 ? 5.236 -5.474 15.829 1.00 20.89 255 ALA A O 1
ATOM 3550 N N . THR A 1 243 ? 6.624 -3.952 16.706 1.00 19.83 256 THR A N 1
ATOM 3551 C CA . THR A 1 243 ? 5.781 -2.880 16.189 1.00 18.62 256 THR A CA 1
ATOM 3552 C C . THR A 1 243 ? 5.726 -2.899 14.675 1.00 20.63 256 THR A C 1
ATOM 3553 O O . THR A 1 243 ? 4.690 -2.557 14.077 1.00 17.35 256 THR A O 1
ATOM 3564 N N . ASN A 1 244 ? 6.846 -3.267 14.022 1.00 19.05 257 ASN A N 1
ATOM 3565 C CA . ASN A 1 244 ? 6.853 -3.334 12.561 1.00 16.88 257 ASN A CA 1
ATOM 3566 C C . ASN A 1 244 ? 5.890 -4.411 12.079 1.00 18.17 257 ASN A C 1
ATOM 3567 O O . ASN A 1 244 ? 5.132 -4.191 11.108 1.00 20.96 257 ASN A O 1
ATOM 3578 N N . ASP A 1 245 ? 5.889 -5.570 12.756 1.00 19.66 258 ASP A N 1
ATOM 3579 C CA . ASP A 1 245 ? 4.934 -6.632 12.446 1.00 22.01 258 ASP A CA 1
ATOM 3580 C C . ASP A 1 245 ? 3.490 -6.149 12.632 1.00 22.64 258 ASP A C 1
ATOM 3581 O O . ASP A 1 245 ? 2.612 -6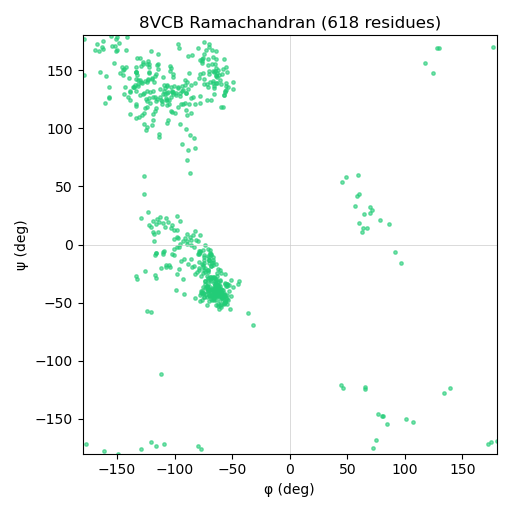.453 11.819 1.00 19.08 258 ASP A O 1
ATOM 3590 N N . PHE A 1 246 ? 3.228 -5.395 13.699 1.00 20.57 259 PHE A N 1
ATOM 3591 C CA . PHE A 1 246 ? 1.894 -4.817 13.923 1.00 17.48 259 PHE A CA 1
ATOM 3592 C C . PHE A 1 246 ? 1.478 -3.897 12.776 1.00 20.52 259 PHE A C 1
ATOM 3593 O O . PHE A 1 246 ? 0.387 -4.037 12.218 1.00 18.36 259 PHE A O 1
ATOM 3610 N N . VAL A 1 247 ? 2.335 -2.932 12.429 1.00 19.75 260 VAL A N 1
ATOM 3611 C CA . VAL A 1 247 ? 2.058 -2.046 11.302 1.00 19.14 260 VAL A CA 1
ATOM 3612 C C . VAL A 1 247 ? 1.785 -2.853 10.043 1.00 18.98 260 VAL A C 1
ATOM 3613 O O . VAL A 1 247 ? 0.843 -2.561 9.278 1.00 19.33 260 VAL A O 1
ATOM 3626 N N . ASN A 1 248 ? 2.594 -3.882 9.802 1.00 16.68 261 ASN A N 1
ATOM 3627 C CA . ASN A 1 248 ? 2.397 -4.694 8.614 1.00 20.06 261 ASN A CA 1
ATOM 3628 C C . ASN A 1 248 ? 1.036 -5.396 8.611 1.00 21.00 261 ASN A C 1
ATOM 3629 O O . ASN A 1 248 ? 0.378 -5.462 7.565 1.00 22.65 261 ASN A O 1
ATOM 3640 N N . HIS A 1 249 ? 0.611 -5.943 9.754 1.00 19.52 262 HIS A N 1
ATOM 3641 C CA . HIS A 1 249 ? -0.753 -6.469 9.869 1.00 21.95 262 HIS A CA 1
ATOM 3642 C C . HIS A 1 249 ? -1.783 -5.391 9.555 1.00 23.08 262 HIS A C 1
ATOM 3643 O O . HIS A 1 249 ? -2.727 -5.603 8.781 1.00 25.87 262 HIS A O 1
ATOM 3657 N N . MET A 1 250 ? -1.643 -4.229 10.192 1.00 22.81 263 MET A N 1
ATOM 3658 C CA . MET A 1 250 ? -2.730 -3.265 10.184 1.00 17.80 263 MET A CA 1
ATOM 3659 C C . MET A 1 250 ? -2.920 -2.636 8.832 1.00 24.14 263 MET A C 1
ATOM 3660 O O . MET A 1 250 ? -4.054 -2.300 8.460 1.00 24.54 263 MET A O 1
ATOM 3674 N N . ARG A 1 251 ? -1.837 -2.438 8.083 1.00 21.72 264 ARG A N 1
ATOM 3675 C CA . ARG A 1 251 ? -2.013 -1.651 6.868 1.00 25.86 264 ARG A CA 1
ATOM 3676 C C . ARG A 1 251 ? -2.714 -2.412 5.760 1.00 26.86 264 ARG A C 1
ATOM 3677 O O . ARG A 1 251 ? -3.072 -1.798 4.754 1.00 27.72 264 ARG A O 1
ATOM 3698 N N . CYS A 1 252 ? -2.857 -3.728 5.876 1.00 26.92 265 CYS A N 1
ATOM 3699 C CA . CYS A 1 252 ? -3.651 -4.470 4.906 1.00 28.33 265 CYS A CA 1
ATOM 3700 C C . CYS A 1 252 ? -5.148 -4.304 5.100 1.00 30.54 265 CYS A C 1
ATOM 3701 O O . CYS A 1 252 ? -5.905 -4.636 4.195 1.00 28.08 265 CYS A O 1
ATOM 3709 N N . LEU A 1 253 ? -5.578 -3.847 6.201 1.00 24.69 266 LEU A N 1
ATOM 3710 C CA . LEU A 1 253 ? -6.976 -3.993 6.572 1.00 26.91 266 LEU A CA 1
ATOM 3711 C C . LEU A 1 253 ? -7.819 -2.841 6.020 1.00 29.34 266 LEU A C 1
ATOM 3712 O O . LEU A 1 253 ? -7.339 -1.710 5.893 1.00 31.12 266 LEU A O 1
ATOM 3728 N N . PRO A 1 254 ? -9.078 -3.118 5.690 1.00 36.03 267 PRO A N 1
ATOM 3729 C CA . PRO A 1 254 ? -9.867 -2.127 4.936 1.00 34.53 267 PRO A CA 1
ATOM 3730 C C . PRO A 1 254 ? -10.059 -0.786 5.629 1.00 28.41 267 PRO A C 1
ATOM 3731 O O . PRO A 1 254 ? -9.993 0.237 4.954 1.00 29.63 267 PRO A O 1
ATOM 3742 N N . ASN A 1 255 ? -10.256 -0.725 6.941 1.00 32.27 268 ASN A N 1
ATOM 3743 C CA . ASN A 1 255 ? -10.525 0.571 7.564 1.00 33.76 268 ASN A CA 1
ATOM 3744 C C . ASN A 1 255 ? -9.265 1.349 8.034 1.00 27.21 268 ASN A C 1
ATOM 3745 O O . ASN A 1 255 ? -9.417 2.407 8.663 1.00 24.93 268 ASN A O 1
ATOM 3756 N N . VAL A 1 256 ? -8.050 0.911 7.697 1.00 25.44 269 VAL A N 1
ATOM 3757 C CA . VAL A 1 256 ? -6.833 1.428 8.323 1.00 23.95 269 VAL A CA 1
ATOM 3758 C C . VAL A 1 256 ? -6.030 2.289 7.353 1.00 22.94 269 VAL A C 1
ATOM 3759 O O . VAL A 1 256 ? -5.775 1.889 6.206 1.00 21.84 269 VAL A O 1
ATOM 3772 N N . THR A 1 257 ? -5.616 3.466 7.833 1.00 20.96 270 THR A N 1
ATOM 3773 C CA . THR A 1 257 ? -4.655 4.344 7.175 1.00 19.89 270 THR A CA 1
ATOM 3774 C C . THR A 1 257 ? -3.471 4.569 8.114 1.00 21.27 270 THR A C 1
ATOM 3775 O O . THR A 1 257 ? -3.671 4.847 9.300 1.00 19.75 270 THR A O 1
ATOM 3786 N N . THR A 1 258 ? -2.241 4.400 7.604 1.00 19.01 271 THR A N 1
ATOM 3787 C CA . THR A 1 258 ? -1.028 4.716 8.373 1.00 21.98 271 THR A CA 1
ATOM 3788 C C . THR A 1 258 ? -0.522 6.113 8.015 1.00 19.78 271 THR A C 1
ATOM 3789 O O . THR A 1 258 ? -0.503 6.486 6.836 1.00 21.69 271 THR A O 1
ATOM 3800 N N . ILE A 1 259 ? -0.147 6.887 9.047 1.00 19.62 272 ILE A N 1
ATOM 3801 C CA . ILE A 1 259 ? 0.312 8.274 8.908 1.00 18.94 272 ILE A CA 1
ATOM 3802 C C . ILE A 1 259 ? 1.591 8.458 9.710 1.00 19.04 272 ILE A C 1
ATOM 3803 O O . ILE A 1 259 ? 1.694 7.981 10.849 1.00 19.13 272 ILE A O 1
ATOM 3819 N N . GLY A 1 260 ? 2.558 9.178 9.127 1.00 21.46 273 GLY A N 1
ATOM 3820 C CA . GLY A 1 260 ? 3.773 9.529 9.847 1.00 22.38 273 GLY A CA 1
ATOM 3821 C C . GLY A 1 260 ? 5.029 9.298 9.038 1.00 20.13 273 GLY A C 1
ATOM 3822 O O . GLY A 1 260 ? 5.131 9.739 7.892 1.00 22.08 273 GLY A O 1
ATOM 3826 N N . ASP A 1 261 ? 5.982 8.575 9.598 1.00 22.02 274 ASP A N 1
ATOM 3827 C CA . ASP A 1 261 ? 7.235 8.303 8.917 1.00 18.75 274 ASP A CA 1
ATOM 3828 C C . ASP A 1 261 ? 7.349 6.809 8.633 1.00 19.04 274 ASP A C 1
ATOM 3829 O O . ASP A 1 261 ? 6.601 5.981 9.165 1.00 18.99 274 ASP A O 1
ATOM 3838 N N . LYS A 1 262 ? 8.269 6.479 7.744 1.00 19.93 275 LYS A N 1
ATOM 3839 C CA . LYS A 1 262 ? 8.681 5.083 7.570 1.00 21.88 275 LYS A CA 1
ATOM 3840 C C . LYS A 1 262 ? 9.006 4.475 8.923 1.00 23.36 275 LYS A C 1
ATOM 3841 O O . LYS A 1 262 ? 9.602 5.136 9.785 1.00 19.16 275 LYS A O 1
ATOM 3860 N N . THR A 1 263 ? 8.607 3.213 9.123 1.00 21.43 276 THR A N 1
ATOM 3861 C CA . THR A 1 263 ? 8.952 2.548 10.375 1.00 20.11 276 THR A CA 1
ATOM 3862 C C . THR A 1 263 ? 10.448 2.208 10.402 1.00 18.69 276 THR A C 1
ATOM 3863 O O . THR A 1 263 ? 11.137 2.246 9.377 1.00 19.41 276 THR A O 1
ATOM 3874 N N . GLY A 1 264 ? 10.943 1.830 11.580 1.00 23.64 277 GLY A N 1
ATOM 3875 C CA . GLY A 1 264 ? 12.355 1.457 11.728 1.00 21.36 277 GLY A CA 1
ATOM 3876 C C . GLY A 1 264 ? 12.710 0.058 11.264 1.00 24.81 277 GLY A C 1
ATOM 3877 O O . GLY A 1 264 ? 13.882 -0.299 11.272 1.00 26.52 277 GLY A O 1
ATOM 3881 N N . GLY A 1 265 ? 11.727 -0.755 10.879 1.00 22.84 278 GLY A N 1
ATOM 3882 C CA . GLY A 1 265 ? 12.044 -2.061 10.336 1.00 21.69 278 GLY A CA 1
ATOM 3883 C C . GLY A 1 265 ? 12.245 -3.103 11.420 1.00 24.73 278 GLY A C 1
ATOM 3884 O O . GLY A 1 265 ? 11.675 -3.017 12.501 1.00 24.00 278 GLY A O 1
ATOM 3888 N N . GLY A 1 266 ? 13.025 -4.125 11.100 1.00 23.78 279 GLY A N 1
ATOM 3889 C CA . GLY A 1 266 ? 13.141 -5.249 11.998 1.00 26.79 279 GLY A CA 1
ATOM 3890 C C . GLY A 1 266 ? 11.913 -6.144 11.975 1.00 26.72 279 GLY A C 1
ATOM 3891 O O . GLY A 1 266 ? 11.053 -6.068 11.091 1.00 26.14 279 GLY A O 1
ATOM 3895 N N . SER A 1 267 ? 11.863 -7.046 12.953 1.00 28.43 280 SER A N 1
ATOM 3896 C CA . SER A 1 267 ? 10.698 -7.918 13.124 1.00 27.95 280 SER A CA 1
ATOM 3897 C C . SER A 1 267 ? 10.601 -8.347 14.582 1.00 22.66 280 SER A C 1
ATOM 3898 O O . SER A 1 267 ? 11.523 -8.139 15.378 1.00 22.28 280 SER A O 1
ATOM 3906 N N . GLY A 1 268 ? 9.486 -8.981 14.919 1.00 23.37 281 GLY A N 1
ATOM 3907 C CA . GLY A 1 268 ? 9.385 -9.473 16.279 1.00 28.79 281 GLY A CA 1
ATOM 3908 C C . GLY A 1 268 ? 10.024 -10.822 16.517 1.00 30.59 281 GLY A C 1
ATOM 3909 O O . GLY A 1 268 ? 9.879 -11.389 17.599 1.00 28.90 281 GLY A O 1
ATOM 3913 N N . MET A 1 269 ? 10.754 -11.341 15.529 1.00 24.82 282 MET A N 1
ATOM 3914 C CA . MET A 1 269 ? 11.345 -12.672 15.565 1.00 30.33 282 MET A CA 1
ATOM 3915 C C . MET A 1 269 ? 12.848 -12.678 15.273 1.00 26.72 282 MET A C 1
ATOM 3916 O O . MET A 1 269 ? 13.330 -13.552 14.543 1.00 29.15 282 MET A O 1
ATOM 3930 N N . PRO A 1 270 ? 13.635 -11.767 15.818 1.00 31.18 283 PRO A N 1
ATOM 3931 C CA . PRO A 1 270 ? 15.084 -11.859 15.597 1.00 31.96 283 PRO A CA 1
ATOM 3932 C C . PRO A 1 270 ? 15.672 -13.110 16.230 1.00 35.49 283 PRO A C 1
ATOM 3933 O O . PRO A 1 270 ? 15.145 -13.680 17.181 1.00 32.89 283 PRO A O 1
ATOM 3944 N N . PHE A 1 271 ? 16.793 -13.532 15.682 1.00 32.69 284 PHE A N 1
ATOM 3945 C CA . PHE A 1 271 ? 17.594 -14.609 16.247 1.00 32.00 284 PHE A CA 1
ATOM 3946 C C . PHE A 1 271 ? 18.660 -13.993 17.155 1.00 31.76 284 PHE A C 1
ATOM 3947 O O . PHE A 1 271 ? 19.210 -12.944 16.834 1.00 26.61 284 PHE A O 1
ATOM 3964 N N . THR A 1 272 ? 18.868 -14.591 18.334 1.00 29.18 285 THR A N 1
ATOM 3965 C CA . THR A 1 272 ? 19.863 -14.130 19.300 1.00 33.23 285 THR A CA 1
ATOM 3966 C C . THR A 1 272 ? 20.810 -15.277 19.627 1.00 32.94 285 THR A C 1
ATOM 3967 O O . THR A 1 272 ? 20.381 -16.426 19.780 1.00 32.60 285 THR A O 1
ATOM 3978 N N . SER A 1 273 ? 22.09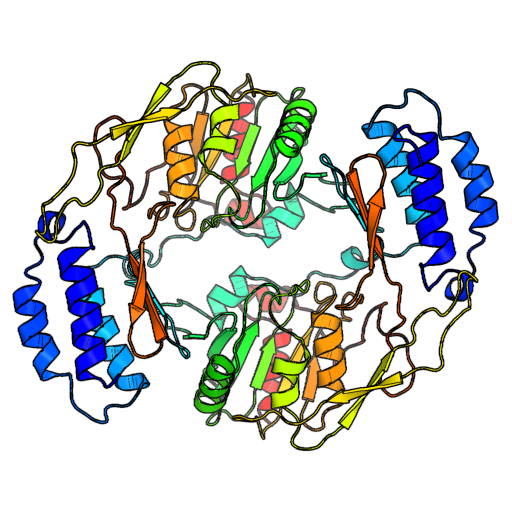5 -14.956 19.749 1.00 28.35 286 SER A N 1
ATOM 3979 C CA . SER A 1 273 ? 23.102 -15.958 20.022 1.00 28.31 286 SER A CA 1
ATOM 3980 C C . SER A 1 273 ? 24.169 -15.346 20.910 1.00 30.18 286 SER A C 1
ATOM 3981 O O . SER A 1 273 ? 24.442 -14.146 20.826 1.00 30.48 286 SER A O 1
ATOM 3989 N N . GLU A 1 274 ? 24.788 -16.190 21.733 1.00 28.84 287 GLU A N 1
ATOM 3990 C CA . GLU A 1 274 ? 25.783 -15.774 22.718 1.00 30.52 287 GLU A CA 1
ATOM 3991 C C . GLU A 1 274 ? 27.178 -16.178 22.274 1.00 31.65 287 GLU A C 1
ATOM 3992 O O . GLU A 1 274 ? 27.391 -17.302 21.808 1.00 31.88 287 GLU A O 1
ATOM 4004 N 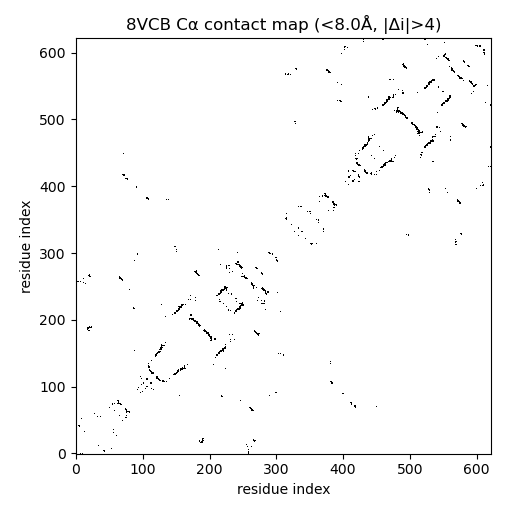N . LEU A 1 275 ? 28.116 -15.277 22.431 1.00 25.54 288 LEU A N 1
ATOM 4005 C CA . LEU A 1 275 ? 29.490 -15.587 22.108 1.00 25.15 288 LEU A CA 1
ATOM 4006 C C . LEU A 1 275 ? 30.138 -16.257 23.299 1.00 27.48 288 LEU A C 1
ATOM 4007 O O . LEU A 1 275 ? 29.641 -16.170 24.418 1.00 28.06 288 LEU A O 1
ATOM 4023 N N . PRO A 1 276 ? 31.264 -16.917 23.089 1.00 27.74 289 PRO A N 1
ATOM 4024 C CA . PRO A 1 276 ? 31.946 -17.568 24.214 1.00 29.73 289 PRO A CA 1
ATOM 4025 C C . PRO A 1 276 ? 32.168 -16.647 25.388 1.00 31.15 289 PRO A C 1
ATOM 4026 O O . PRO A 1 276 ? 32.178 -17.109 26.528 1.00 31.16 289 PRO A O 1
ATOM 4037 N N . ASN A 1 277 ? 32.339 -15.352 25.147 1.00 29.97 290 ASN A N 1
ATOM 4038 C CA . ASN A 1 277 ? 32.705 -14.391 26.189 1.00 29.44 290 ASN A CA 1
ATOM 4039 C C . ASN A 1 277 ? 31.489 -13.760 26.851 1.00 32.07 290 ASN A C 1
ATOM 4040 O O . ASN A 1 277 ? 31.648 -12.893 27.732 1.00 27.40 290 ASN A O 1
ATOM 4051 N N . GLY A 1 278 ? 30.286 -14.231 26.490 1.00 29.07 291 GLY A N 1
ATOM 4052 C CA . GLY A 1 278 ? 29.047 -13.822 27.095 1.00 31.01 291 GLY A CA 1
ATOM 4053 C C . GLY A 1 278 ? 28.325 -12.744 26.337 1.00 29.53 291 GLY A C 1
ATOM 4054 O O . GLY A 1 278 ? 27.138 -12.516 26.580 1.00 29.37 291 GLY A O 1
ATOM 4058 N N . TRP A 1 279 ? 29.010 -12.075 25.428 1.00 25.65 292 TRP A N 1
ATOM 4059 C CA . TRP A 1 279 ? 28.337 -11.080 24.618 1.00 27.69 292 TRP A CA 1
ATOM 4060 C C . TRP A 1 279 ? 27.284 -11.752 23.752 1.00 26.39 292 TRP A C 1
ATOM 4061 O O . TRP A 1 279 ? 27.345 -12.944 23.456 1.00 26.71 292 TRP A O 1
ATOM 4082 N N . SER A 1 280 ? 26.343 -10.958 23.301 1.00 25.03 293 SER A N 1
ATOM 4083 C CA . SER A 1 280 ? 25.208 -11.480 22.556 1.00 25.12 293 SER A CA 1
ATOM 4084 C C . SER A 1 280 ? 25.006 -10.691 21.279 1.00 23.34 293 SER A C 1
ATOM 4085 O O . SER A 1 280 ? 25.185 -9.472 21.247 1.00 23.92 293 SER A O 1
ATOM 4093 N N . VAL A 1 281 ? 24.645 -11.404 20.212 1.00 26.96 294 VAL A N 1
ATOM 4094 C CA . VAL A 1 281 ? 24.381 -10.795 18.908 1.00 26.57 294 VAL A CA 1
ATOM 4095 C C . VAL A 1 281 ? 22.922 -11.059 18.552 1.00 21.43 294 VAL A C 1
ATOM 4096 O O . VAL A 1 281 ? 22.394 -12.139 18.820 1.00 24.64 294 VAL A O 1
ATOM 4109 N N . ARG A 1 282 ? 22.277 -10.065 17.988 1.00 20.66 295 ARG A N 1
ATOM 4110 C CA . ARG A 1 282 ? 20.904 -10.176 17.524 1.00 27.41 295 ARG A CA 1
ATOM 4111 C C . ARG A 1 282 ? 20.818 -9.707 16.074 1.00 26.21 295 ARG A C 1
ATOM 4112 O O . ARG A 1 282 ? 21.452 -8.716 15.691 1.00 23.40 295 ARG A O 1
ATOM 4133 N N . PHE A 1 283 ? 20.039 -10.419 15.266 1.00 21.57 296 PHE A N 1
ATOM 4134 C CA . PHE A 1 283 ? 19.984 -10.103 13.844 1.00 27.56 296 PHE A CA 1
ATOM 4135 C C . PHE A 1 283 ? 18.810 -10.858 13.234 1.00 26.78 296 PHE A C 1
ATOM 4136 O O . PHE A 1 283 ? 18.180 -11.695 13.890 1.00 25.02 296 PHE A O 1
ATOM 4153 N N . SER A 1 284 ? 18.523 -10.547 11.964 1.00 30.34 297 SER A N 1
ATOM 4154 C CA . SER A 1 284 ? 17.414 -11.196 11.257 1.00 27.61 297 SER A CA 1
ATOM 4155 C C . SER A 1 284 ? 17.864 -12.531 10.672 1.00 26.17 297 SER A C 1
ATOM 4156 O O . SER A 1 284 ? 18.842 -12.594 9.912 1.00 25.74 297 SER A O 1
ATOM 4164 N N . ALA A 1 285 ? 17.116 -13.582 10.990 1.00 27.78 298 ALA A N 1
ATOM 4165 C CA . ALA A 1 285 ? 17.291 -14.909 10.415 1.00 29.59 298 ALA A CA 1
ATOM 4166 C C . ALA A 1 285 ? 16.144 -15.365 9.508 1.00 31.69 298 ALA A C 1
ATOM 4167 O O . ALA A 1 285 ? 16.365 -16.258 8.680 1.00 24.83 298 ALA A O 1
ATOM 4174 N N . SER A 1 286 ? 14.953 -14.771 9.617 1.00 27.83 299 SER A N 1
ATOM 4175 C CA . SER A 1 286 ? 13.793 -15.187 8.822 1.00 28.65 299 SER A CA 1
ATOM 4176 C C . SER A 1 286 ? 13.179 -13.995 8.088 1.00 23.70 299 SER A C 1
ATOM 4177 O O . SER A 1 286 ? 12.502 -13.161 8.701 1.00 24.17 299 SER A O 1
ATOM 4185 N N . PRO A 1 287 ? 13.408 -13.868 6.788 1.00 26.59 300 PRO A N 1
ATOM 4186 C CA . PRO A 1 287 ? 12.873 -12.706 6.050 1.00 30.23 300 PRO A CA 1
ATOM 4187 C C . PRO A 1 287 ? 11.365 -12.581 6.202 1.00 22.75 300 PRO A C 1
ATOM 4188 O O . PRO A 1 287 ? 10.640 -13.555 6.034 1.00 23.43 300 PRO A O 1
ATOM 4199 N N . HIS A 1 288 ? 10.907 -11.367 6.508 1.00 21.89 301 HIS A N 1
ATOM 4200 C CA . HIS A 1 288 ? 9.488 -11.036 6.572 1.00 22.02 301 HIS A CA 1
ATOM 4201 C C . HIS A 1 288 ? 9.063 -10.178 5.377 1.00 22.38 301 HIS A C 1
ATOM 4202 O O . HIS A 1 288 ? 9.742 -9.208 5.020 1.00 21.27 301 HIS A O 1
ATOM 4216 N N . PHE A 1 289 ? 7.910 -10.487 4.795 1.00 22.03 302 PHE A N 1
ATOM 4217 C CA . PHE A 1 289 ? 7.431 -9.727 3.654 1.00 22.10 302 PHE A CA 1
ATOM 4218 C C . PHE A 1 289 ? 6.013 -9.255 3.904 1.00 24.67 302 PHE A C 1
ATOM 4219 O O . PHE A 1 289 ? 5.260 -9.853 4.691 1.00 22.69 302 PHE A O 1
ATOM 4236 N N . ASP A 1 290 ? 5.655 -8.176 3.217 1.00 23.77 303 ASP A N 1
ATOM 4237 C CA . ASP A 1 290 ? 4.251 -7.770 3.210 1.00 22.09 303 ASP A CA 1
ATOM 4238 C C . ASP A 1 290 ? 3.500 -8.694 2.268 1.00 25.75 303 ASP A C 1
ATOM 4239 O O . ASP A 1 290 ? 4.059 -9.665 1.736 1.00 23.11 303 ASP A O 1
ATOM 4248 N N . ALA A 1 291 ? 2.209 -8.405 2.070 1.00 23.30 304 ALA A N 1
ATOM 4249 C CA . ALA A 1 291 ? 1.344 -9.328 1.359 1.00 26.19 304 ALA A CA 1
ATOM 4250 C C . ALA A 1 291 ? 1.597 -9.342 -0.141 1.00 24.80 304 ALA A C 1
ATOM 4251 O O . ALA A 1 291 ? 1.031 -10.196 -0.841 1.00 25.04 304 ALA A O 1
ATOM 4258 N N . GLU A 1 292 ? 2.405 -8.409 -0.646 1.00 23.79 305 GLU A N 1
ATOM 4259 C CA . GLU A 1 292 ? 2.802 -8.384 -2.049 1.00 25.90 305 GLU A CA 1
ATOM 4260 C C . GLU A 1 292 ? 4.281 -8.734 -2.230 1.00 25.40 305 GLU A C 1
ATOM 4261 O O . GLU A 1 292 ? 4.851 -8.457 -3.285 1.00 25.14 305 GLU A O 1
ATOM 4273 N N . MET A 1 293 ? 4.894 -9.374 -1.217 1.00 24.38 306 MET A N 1
ATOM 4274 C CA . MET A 1 293 ? 6.249 -9.935 -1.298 1.00 24.68 306 MET A CA 1
ATOM 4275 C C . MET A 1 293 ? 7.328 -8.846 -1.333 1.00 24.15 306 MET A C 1
ATOM 4276 O O . MET A 1 293 ? 8.403 -9.059 -1.891 1.00 24.62 306 MET A O 1
ATOM 4290 N N . ASN A 1 294 ? 7.066 -7.693 -0.704 1.00 23.25 307 ASN A N 1
ATOM 4291 C CA . ASN A 1 294 ? 8.109 -6.713 -0.396 1.00 24.47 307 ASN A CA 1
ATOM 4292 C C . ASN A 1 294 ? 8.719 -6.978 0.976 1.00 25.80 307 ASN A C 1
ATOM 4293 O O . ASN A 1 294 ? 7.992 -7.114 1.960 1.00 26.99 307 ASN A O 1
ATOM 4304 N N . HIS A 1 295 ? 10.054 -7.025 1.048 1.00 22.16 308 HIS A N 1
ATOM 4305 C CA . HIS A 1 295 ? 10.757 -6.983 2.328 1.00 22.74 308 HIS A CA 1
ATOM 4306 C C . HIS A 1 295 ? 10.234 -5.840 3.176 1.00 21.66 308 HIS A C 1
ATOM 4307 O O . HIS A 1 295 ? 10.091 -4.721 2.689 1.00 25.59 308 HIS A O 1
ATOM 4321 N N . ILE A 1 296 ? 9.967 -6.116 4.451 1.00 21.48 309 ILE A N 1
ATOM 4322 C CA . ILE A 1 296 ? 9.533 -5.077 5.380 1.00 26.21 309 ILE A CA 1
ATOM 4323 C C . ILE A 1 296 ? 10.582 -4.736 6.437 1.00 21.95 309 ILE A C 1
ATOM 4324 O O . ILE A 1 296 ? 10.392 -3.755 7.173 1.00 21.47 309 ILE A O 1
ATOM 4340 N N . GLU A 1 297 ? 11.686 -5.487 6.532 1.00 23.99 310 GLU A N 1
ATOM 4341 C CA . GLU A 1 297 ? 12.604 -5.324 7.668 1.00 23.69 310 GLU A CA 1
ATOM 4342 C C . GLU A 1 297 ? 13.450 -4.066 7.580 1.00 24.25 310 GLU A C 1
ATOM 4343 O O . GLU A 1 297 ? 14.142 -3.728 8.551 1.00 24.47 310 GLU A O 1
ATOM 4355 N N . PHE A 1 298 ? 13.441 -3.395 6.444 1.00 22.90 311 PHE A N 1
ATOM 4356 C CA . PHE A 1 298 ? 14.139 -2.139 6.259 1.00 24.94 311 PHE A CA 1
ATOM 4357 C C . PHE A 1 298 ? 13.232 -0.942 6.475 1.00 25.43 311 PHE A C 1
ATOM 4358 O O . PHE A 1 298 ? 13.689 0.193 6.344 1.00 20.66 311 PHE A O 1
ATOM 4375 N N . GLY A 1 299 ? 11.966 -1.171 6.808 1.00 21.60 312 GLY A N 1
ATOM 4376 C CA . GLY A 1 299 ? 11.037 -0.104 7.098 1.00 22.34 312 GLY A CA 1
ATOM 4377 C C . GLY A 1 299 ? 9.812 -0.214 6.200 1.00 21.96 312 GLY A C 1
ATOM 4378 O O . GLY A 1 299 ? 9.904 -0.683 5.062 1.00 19.35 312 GLY A O 1
ATOM 4382 N N . ILE A 1 300 ? 8.668 0.193 6.721 1.00 20.87 313 ILE A N 1
ATOM 4383 C CA . ILE A 1 300 ? 7.412 0.213 5.983 1.00 20.74 313 ILE A CA 1
ATOM 4384 C C . ILE A 1 300 ? 7.039 1.665 5.780 1.00 19.82 313 ILE A C 1
ATOM 4385 O O . ILE A 1 300 ? 6.926 2.407 6.758 1.00 18.02 313 ILE A O 1
ATOM 4401 N N . GLU A 1 301 ? 6.836 2.057 4.527 1.00 19.53 314 GLU A N 1
ATOM 4402 C CA . GLU A 1 301 ? 6.423 3.423 4.213 1.00 22.02 314 GLU A CA 1
ATOM 4403 C C . GLU A 1 301 ? 4.998 3.657 4.681 1.00 18.78 314 GLU A C 1
ATOM 4404 O O . GLU A 1 301 ? 4.155 2.770 4.536 1.00 20.21 314 GLU A O 1
ATOM 4416 N N . PRO A 1 302 ? 4.690 4.825 5.240 1.00 20.65 315 PRO A N 1
ATOM 4417 C CA . PRO A 1 302 ? 3.311 5.104 5.636 1.00 19.90 315 PRO A CA 1
ATOM 4418 C C . PRO A 1 302 ? 2.447 5.427 4.420 1.00 20.82 315 PRO A C 1
ATOM 4419 O O . PRO A 1 302 ? 2.942 5.856 3.378 1.00 20.77 315 PRO A O 1
ATOM 4430 N N . ASP A 1 303 ? 1.123 5.280 4.601 1.00 24.04 316 ASP A N 1
ATOM 4431 C CA . ASP A 1 303 ? 0.191 5.665 3.531 1.00 21.97 316 ASP A CA 1
ATOM 4432 C C . ASP A 1 303 ? 0.218 7.172 3.276 1.00 22.25 316 ASP A C 1
ATOM 4433 O O . ASP A 1 303 ? 0.078 7.622 2.126 1.00 21.58 316 ASP A O 1
ATOM 4442 N N . ILE A 1 304 ? 0.336 7.965 4.344 1.00 21.15 317 ILE A N 1
ATOM 4443 C CA . ILE A 1 304 ? 0.390 9.421 4.292 1.00 21.77 317 ILE A CA 1
ATOM 4444 C C . ILE A 1 304 ? 1.660 9.847 5.023 1.00 22.04 317 ILE A C 1
ATOM 4445 O O . ILE A 1 304 ? 1.809 9.568 6.214 1.00 19.94 317 ILE A O 1
ATOM 4461 N N . LYS A 1 305 ? 2.571 10.486 4.314 1.00 21.07 318 LYS A N 1
ATOM 4462 C CA . LYS A 1 305 ? 3.869 10.866 4.863 1.00 22.79 318 LYS A CA 1
ATOM 4463 C C . LYS A 1 305 ? 3.714 12.225 5.520 1.00 27.92 318 LYS A C 1
ATOM 4464 O O . LYS A 1 305 ? 3.292 13.181 4.866 1.00 27.20 318 LYS A O 1
ATOM 4483 N N . ALA A 1 306 ? 3.995 12.298 6.817 1.00 24.90 319 ALA A N 1
ATOM 4484 C CA . ALA A 1 306 ? 3.942 13.567 7.535 1.00 27.36 319 ALA A CA 1
ATOM 4485 C C . ALA A 1 306 ? 5.030 13.594 8.593 1.00 30.52 319 ALA A C 1
ATOM 4486 O O . ALA A 1 306 ? 5.363 12.568 9.192 1.00 27.97 319 ALA A O 1
ATOM 4493 N N . ASP A 1 307 ? 5.578 14.788 8.827 1.00 30.73 320 ASP A N 1
ATOM 4494 C CA . ASP A 1 307 ? 6.497 15.042 9.926 1.00 26.49 320 ASP A CA 1
ATOM 4495 C C . ASP A 1 307 ? 5.836 16.009 10.892 1.00 29.61 320 ASP A C 1
ATOM 4496 O O . ASP A 1 307 ? 5.041 16.864 10.489 1.00 29.46 320 ASP A O 1
ATOM 4505 N N . MET A 1 308 ? 6.210 15.906 12.158 1.00 27.13 321 MET A N 1
ATOM 4506 C CA . MET A 1 308 ? 5.829 16.931 13.124 1.00 29.62 321 MET A CA 1
ATOM 4507 C C . MET A 1 308 ? 6.516 18.248 12.759 1.00 28.44 321 MET A C 1
ATOM 4508 O O . MET A 1 308 ? 7.729 18.286 12.542 1.00 30.77 321 MET A O 1
ATOM 4522 N N . LEU A 1 309 ? 5.743 19.320 12.684 1.00 33.14 322 LEU A N 1
ATOM 4523 C CA . LEU A 1 309 ? 6.257 20.636 12.315 1.00 34.54 322 LEU A CA 1
ATOM 4524 C C . LEU A 1 309 ? 6.525 21.447 13.572 1.00 35.69 322 LEU A C 1
ATOM 4525 O O . LEU A 1 309 ? 5.690 21.481 14.484 1.00 31.30 322 LEU A O 1
ATOM 4541 N N . GLN A 1 310 ? 7.687 22.101 13.620 1.00 37.53 323 GLN A N 1
ATOM 4542 C CA . GLN A 1 310 ? 8.036 22.856 14.814 1.00 39.04 323 GLN A CA 1
ATOM 4543 C C . GLN A 1 310 ? 7.051 23.994 15.011 1.00 38.05 323 GLN A C 1
ATOM 4544 O O . GLN A 1 310 ? 6.699 24.324 16.151 1.00 33.50 323 GLN A O 1
ATOM 4558 N N . GLU A 1 311 ? 6.544 24.562 13.913 1.00 35.15 324 GLU A N 1
ATOM 4559 C CA . GLU A 1 311 ? 5.573 25.643 14.045 1.00 35.55 324 GLU A CA 1
ATOM 4560 C C . GLU A 1 311 ? 4.284 25.160 14.713 1.00 32.99 324 GLU A C 1
ATOM 4561 O O . GLU A 1 311 ? 3.654 25.931 15.445 1.00 31.57 324 GLU A O 1
ATOM 4573 N N . ASP A 1 312 ? 3.916 23.879 14.518 1.00 34.07 325 ASP A N 1
ATOM 4574 C CA . ASP A 1 312 ? 2.766 23.301 15.211 1.00 29.84 325 ASP A CA 1
ATOM 4575 C C . ASP A 1 312 ? 3.095 23.016 16.678 1.00 27.40 325 ASP A C 1
ATOM 4576 O O . ASP A 1 312 ? 2.300 23.322 17.572 1.00 27.86 325 ASP A O 1
ATOM 4585 N N . GLU A 1 313 ? 4.268 22.415 16.951 1.00 30.19 326 GLU A N 1
ATOM 4586 C CA . GLU A 1 313 ? 4.648 22.169 18.344 1.00 31.82 326 GLU A CA 1
ATOM 4587 C C . GLU A 1 313 ? 4.608 23.440 19.179 1.00 30.17 326 GLU A C 1
ATOM 4588 O O . GLU A 1 313 ? 4.293 23.393 20.373 1.00 28.81 326 GLU A O 1
ATOM 4600 N N . LEU A 1 314 ? 4.944 24.582 18.581 1.00 30.05 327 LEU A N 1
ATOM 4601 C CA . LEU A 1 314 ? 4.966 25.823 19.355 1.00 35.84 327 LEU A CA 1
ATOM 4602 C C . LEU A 1 314 ? 3.559 26.316 19.675 1.00 33.68 327 LEU A C 1
ATOM 4603 O O . LEU A 1 314 ? 3.405 27.150 20.571 1.00 33.29 327 LEU A O 1
ATOM 4619 N N . ARG A 1 315 ? 2.553 25.862 18.924 1.00 30.67 328 ARG A N 1
ATOM 4620 C CA . ARG A 1 315 ? 1.146 26.083 19.245 1.00 34.35 328 ARG A CA 1
ATOM 4621 C C . ARG A 1 315 ? 0.564 24.989 20.124 1.00 30.97 328 ARG A C 1
ATOM 4622 O O . ARG A 1 315 ? -0.641 25.016 20.406 1.00 32.47 328 ARG A O 1
ATOM 4643 N N . GLY A 1 316 ? 1.364 23.994 20.495 1.00 29.55 329 GLY A N 1
ATOM 4644 C CA . GLY A 1 316 ? 0.887 22.896 21.307 1.00 33.33 329 GLY A CA 1
ATOM 4645 C C . GLY A 1 316 ? 0.253 21.743 20.563 1.00 32.30 329 GLY A C 1
ATOM 4646 O O . GLY A 1 316 ? -0.457 20.942 21.186 1.00 31.27 329 GLY A O 1
ATOM 4650 N N . LYS A 1 317 ? 0.474 21.625 19.258 1.00 28.52 330 LYS A N 1
ATOM 4651 C CA . LYS A 1 317 ? -0.183 20.614 18.446 1.00 28.30 330 LYS A CA 1
ATOM 4652 C C . LYS A 1 317 ? 0.849 19.645 17.884 1.00 29.56 330 LYS A C 1
ATOM 4653 O O . LYS A 1 317 ? 2.012 20.006 17.633 1.00 28.17 330 LYS A O 1
ATOM 4672 N N . ASP A 1 318 ? 0.415 18.394 17.744 1.00 23.92 331 ASP A N 1
ATOM 4673 C CA . ASP A 1 318 ? 1.179 17.315 17.123 1.00 26.89 331 ASP A CA 1
ATOM 4674 C C . ASP A 1 318 ? 0.644 17.198 15.699 1.00 24.26 331 ASP A C 1
ATOM 4675 O O . ASP A 1 318 ? -0.526 16.874 15.515 1.00 23.52 331 ASP A O 1
ATOM 4684 N N . THR A 1 319 ? 1.486 17.522 14.705 1.00 24.77 332 THR A N 1
ATOM 4685 C CA . THR A 1 319 ? 1.044 17.577 13.306 1.00 25.55 332 THR A CA 1
ATOM 4686 C C . THR A 1 319 ? 0.437 16.257 12.864 1.00 25.38 332 THR A C 1
ATOM 4687 O O . THR A 1 319 ? -0.513 16.250 12.062 1.00 25.85 332 THR A O 1
ATOM 4698 N N . LEU A 1 320 ? 0.959 15.144 13.389 1.00 21.39 333 LEU A N 1
ATOM 4699 C CA . LEU A 1 320 ? 0.500 13.833 12.948 1.00 21.28 333 LEU A CA 1
ATOM 4700 C C . LEU A 1 320 ? -0.849 13.488 13.548 1.00 21.48 333 LEU A C 1
ATOM 4701 O O . LEU A 1 320 ? -1.708 12.914 12.861 1.00 20.71 333 LEU A O 1
ATOM 4717 N N . ILE A 1 321 ? -1.042 13.787 14.838 1.00 21.99 334 ILE A N 1
ATOM 4718 C CA . ILE A 1 321 ? -2.337 13.553 15.446 1.00 21.27 334 ILE A CA 1
ATOM 4719 C C . ILE A 1 321 ? -3.390 14.461 14.818 1.00 25.74 334 ILE A C 1
ATOM 4720 O O . ILE A 1 321 ? -4.539 14.050 14.598 1.00 26.30 334 ILE A O 1
ATOM 4736 N N . GLU A 1 322 ? -3.031 15.718 14.540 1.00 22.57 335 GLU A N 1
ATOM 4737 C CA . GLU A 1 322 ? -4.017 16.632 13.971 1.00 23.35 335 GLU A CA 1
ATOM 4738 C C . GLU A 1 322 ? -4.419 16.196 12.566 1.00 25.39 335 GLU A C 1
ATOM 4739 O O . GLU A 1 322 ? -5.607 16.276 12.210 1.00 24.98 335 GLU A O 1
ATOM 4751 N N . MET A 1 323 ? -3.464 15.710 11.757 1.00 25.31 336 MET A N 1
ATOM 4752 C CA . MET A 1 323 ? -3.829 15.189 10.443 1.00 22.46 336 MET A CA 1
ATOM 4753 C C . MET A 1 323 ? -4.716 13.963 10.580 1.00 22.13 336 MET A C 1
ATOM 4754 O O . MET A 1 323 ? -5.679 13.798 9.831 1.00 22.28 336 MET A O 1
ATOM 4768 N N . ALA A 1 324 ? -4.380 13.071 11.505 1.00 22.86 337 ALA A N 1
ATOM 4769 C CA . ALA A 1 324 ? -5.222 11.906 11.781 1.00 22.82 337 ALA A CA 1
ATOM 4770 C C . ALA A 1 324 ? -6.639 12.315 12.146 1.00 22.88 337 ALA A C 1
ATOM 4771 O O . ALA A 1 324 ? -7.608 11.752 11.633 1.00 24.71 337 ALA A O 1
ATOM 4778 N N . ARG A 1 325 ? -6.779 13.263 13.075 1.00 24.49 338 ARG A N 1
ATOM 4779 C CA . ARG A 1 325 ? -8.107 13.726 13.469 1.00 27.29 338 ARG A CA 1
ATOM 4780 C C . ARG A 1 325 ? -8.890 14.245 12.275 1.00 23.92 338 ARG A C 1
ATOM 4781 O O . ARG A 1 325 ? -10.089 13.998 12.158 1.00 23.95 338 ARG A O 1
ATOM 4802 N N . LYS A 1 326 ? -8.233 15.013 11.413 1.00 23.81 339 LYS A N 1
ATOM 4803 C CA . LYS A 1 326 ? -8.912 15.612 10.280 1.00 26.31 339 LYS A CA 1
ATOM 4804 C C . LYS A 1 326 ? -9.332 14.543 9.272 1.00 30.99 339 LYS A C 1
ATOM 4805 O O . LYS A 1 326 ? -10.439 14.599 8.732 1.00 27.63 339 LYS A O 1
ATOM 4824 N N . LEU A 1 327 ? -8.469 13.550 9.023 1.00 29.44 340 LEU A N 1
ATOM 4825 C CA . LEU A 1 327 ? -8.870 12.425 8.185 1.00 25.89 340 LEU A CA 1
ATOM 4826 C C . LEU A 1 327 ? -10.098 11.726 8.757 1.00 27.56 340 LEU A C 1
ATOM 4827 O O . LEU A 1 327 ? -11.024 11.399 8.026 1.00 26.78 340 LEU A O 1
ATOM 4843 N N . LEU A 1 328 ? -10.107 11.450 10.064 1.00 24.37 341 LEU A N 1
ATOM 4844 C CA . LEU A 1 328 ? -11.179 10.630 10.624 1.00 26.42 341 LEU A CA 1
ATOM 4845 C C . LEU A 1 328 ? -12.477 11.409 10.819 1.00 33.11 341 LEU A C 1
ATOM 4846 O O . LEU A 1 328 ? -13.503 10.804 11.163 1.00 33.42 341 LEU A O 1
ATOM 4862 N N . SER A 1 329 ? -12.463 12.721 10.599 1.00 29.76 342 SER A N 1
ATOM 4863 C CA . SER A 1 329 ? -13.634 13.555 10.831 1.00 34.67 342 SER A CA 1
ATOM 4864 C C . SER A 1 329 ? -14.591 13.584 9.651 1.00 43.44 342 SER A C 1
ATOM 4865 O O . SER A 1 329 ? -15.758 13.962 9.824 1.00 39.95 342 SER A O 1
ATOM 4873 N N . GLU A 1 330 ? -14.103 13.218 8.470 1.00 50.96 343 GLU A N 1
ATOM 4874 C CA . GLU A 1 330 ? -14.824 13.291 7.205 1.00 56.13 343 GLU A CA 1
ATOM 4875 C C . GLU A 1 330 ? -15.176 11.875 6.773 1.00 62.69 343 GLU A C 1
ATOM 4876 O O . GLU A 1 330 ? -16.071 11.656 5.961 1.00 69.72 343 GLU A O 1
ATOM 4889 N N . ASN B 1 21 ? -17.125 -13.925 43.953 1.00 41.59 34 ASN B N 1
ATOM 4890 C CA . ASN B 1 21 ? -16.900 -12.930 42.920 1.00 44.04 34 ASN B CA 1
ATOM 4891 C C . ASN B 1 21 ? -18.140 -12.160 42.436 1.00 43.47 34 ASN B C 1
ATOM 4892 O O . ASN B 1 21 ? -18.617 -12.372 41.321 1.00 49.98 34 ASN B O 1
ATOM 4902 N N . ASN B 1 22 ? -18.623 -11.252 43.262 1.00 38.64 35 ASN B N 1
ATOM 4903 C CA . ASN B 1 22 ? -19.687 -10.312 42.930 1.00 31.13 35 ASN B CA 1
ATOM 4904 C C . ASN B 1 22 ? -19.314 -8.987 43.591 1.00 28.03 35 ASN B C 1
ATOM 4905 O O . ASN B 1 22 ? -18.249 -8.899 44.227 1.00 26.84 35 ASN B O 1
ATOM 4916 N N . PRO B 1 23 ? -20.110 -7.929 43.422 1.00 28.37 36 PRO B N 1
ATOM 4917 C CA . PRO B 1 23 ? -19.680 -6.613 43.928 1.00 26.61 36 PRO B CA 1
ATOM 4918 C C . PRO B 1 23 ? -19.413 -6.610 45.418 1.00 25.44 36 PRO B C 1
ATOM 4919 O O . PRO B 1 23 ? -18.384 -6.074 45.853 1.00 25.15 36 PRO B O 1
ATOM 4930 N N . GLN B 1 24 ? -20.325 -7.192 46.199 1.00 25.66 37 GLN B N 1
ATOM 4931 C CA . GLN B 1 24 ? -20.147 -7.334 47.645 1.00 28.01 37 GLN B CA 1
ATOM 4932 C C . GLN B 1 24 ? -18.836 -8.030 48.011 1.00 27.07 37 GLN B C 1
ATOM 4933 O O . GLN B 1 24 ? -18.086 -7.552 48.872 1.00 28.07 37 GLN B O 1
ATOM 4947 N N . GLY B 1 25 ? -18.564 -9.183 47.410 1.00 24.07 38 GLY B N 1
ATOM 4948 C CA . GLY B 1 25 ? -17.346 -9.896 47.747 1.00 27.48 38 GLY B CA 1
ATOM 4949 C C . GLY B 1 25 ? -16.082 -9.129 47.399 1.00 28.62 38 GLY B C 1
ATOM 4950 O O . GLY B 1 25 ? -15.080 -9.227 48.113 1.00 22.44 38 GLY B O 1
ATOM 4954 N N . ASN B 1 26 ? -16.103 -8.368 46.295 1.00 24.86 39 ASN B N 1
ATOM 4955 C CA . ASN B 1 26 ? -14.925 -7.598 45.909 1.00 23.84 39 ASN B CA 1
ATOM 4956 C C . ASN B 1 26 ? -14.745 -6.372 46.797 1.00 23.58 39 ASN B C 1
ATOM 4957 O O . ASN B 1 26 ? -13.632 -6.075 47.231 1.00 22.50 39 ASN B O 1
ATOM 4968 N N . PHE B 1 27 ? -15.829 -5.675 47.111 1.00 21.51 40 PHE B N 1
ATOM 4969 C CA . PHE B 1 27 ? -15.794 -4.616 48.113 1.00 22.27 40 PHE B CA 1
ATOM 4970 C C . PHE B 1 27 ? -15.173 -5.112 49.406 1.00 21.52 40 PHE B C 1
ATOM 4971 O O . PHE B 1 27 ? -14.214 -4.531 49.911 1.00 20.71 40 PHE B O 1
ATOM 4988 N N . GLU B 1 28 ? -15.721 -6.195 49.957 1.00 22.63 41 GLU B N 1
ATOM 4989 C CA . GLU B 1 28 ? -15.275 -6.668 51.262 1.00 22.63 41 GLU B CA 1
ATOM 4990 C C . GLU B 1 28 ? -13.821 -7.102 51.237 1.00 22.73 41 GLU B C 1
ATOM 4991 O O . GLU B 1 28 ? -13.072 -6.810 52.174 1.00 21.45 41 GLU B O 1
ATOM 5003 N N . GLN B 1 29 ? -13.400 -7.811 50.183 1.00 23.25 42 GLN B N 1
ATOM 5004 C CA . GLN B 1 29 ? -11.997 -8.226 50.108 1.00 24.96 42 GLN B CA 1
ATOM 5005 C C . GLN B 1 29 ? -11.074 -7.015 50.065 1.00 22.84 42 GLN B C 1
ATOM 5006 O O . GLN B 1 29 ? -10.043 -6.984 50.741 1.00 20.13 42 GLN B O 1
ATOM 5020 N N . LEU B 1 30 ? -11.404 -6.024 49.242 1.00 20.68 43 LEU B N 1
ATOM 5021 C CA . LEU B 1 30 ? -10.556 -4.834 49.177 1.00 23.20 43 LEU B CA 1
ATOM 5022 C C . LEU B 1 30 ? -10.521 -4.101 50.516 1.00 26.91 43 LEU B C 1
ATOM 5023 O O . LEU B 1 30 ? -9.466 -3.640 50.950 1.00 21.05 43 LEU B O 1
ATOM 5039 N N . TRP B 1 31 ? -11.687 -3.933 51.159 1.00 20.94 44 TRP B N 1
ATOM 5040 C CA . TRP B 1 31 ? -11.721 -3.277 52.457 1.00 19.86 44 TRP B CA 1
ATOM 5041 C C . TRP B 1 31 ? -10.843 -4.021 53.470 1.00 21.63 44 TRP B C 1
ATOM 5042 O O . TRP B 1 31 ? -10.110 -3.410 54.257 1.00 20.30 44 TRP B O 1
ATOM 5063 N N . LYS B 1 32 ? -10.951 -5.347 53.509 1.00 18.72 45 LYS B N 1
ATOM 5064 C CA . LYS B 1 32 ? -10.226 -6.121 54.508 1.00 23.43 45 LYS B CA 1
ATOM 5065 C C . LYS B 1 32 ? -8.723 -6.165 54.214 1.00 21.53 45 LYS B C 1
ATOM 5066 O O . LYS B 1 32 ? -7.909 -6.150 55.149 1.00 21.58 45 LYS B O 1
ATOM 5085 N N . ILE B 1 33 ? -8.323 -6.209 52.935 1.00 20.84 46 ILE B N 1
ATOM 5086 C CA . ILE B 1 33 ? -6.896 -6.134 52.602 1.00 23.16 46 ILE B CA 1
ATOM 5087 C C . ILE B 1 33 ? -6.280 -4.854 53.162 1.00 19.34 46 ILE B C 1
ATOM 5088 O O . ILE B 1 33 ? -5.224 -4.874 53.810 1.00 22.71 46 ILE B O 1
ATOM 5104 N N . ILE B 1 34 ? -6.922 -3.716 52.895 1.00 18.49 47 ILE B N 1
ATOM 5105 C CA . ILE B 1 34 ? -6.435 -2.475 53.463 1.00 19.46 47 ILE B CA 1
ATOM 5106 C C . ILE B 1 34 ? -6.460 -2.551 54.976 1.00 22.60 47 ILE B C 1
ATOM 5107 O O . ILE B 1 34 ? -5.474 -2.195 55.643 1.00 21.28 47 ILE B O 1
ATOM 5123 N N . ASP B 1 35 ? -7.563 -3.066 55.546 1.00 20.92 48 ASP B N 1
ATOM 5124 C CA . ASP B 1 35 ? -7.738 -3.043 56.989 1.00 22.81 48 ASP B CA 1
ATOM 5125 C C . ASP B 1 35 ? -6.597 -3.742 57.710 1.00 21.62 48 ASP B C 1
ATOM 5126 O O . ASP B 1 35 ? -6.140 -3.263 58.751 1.00 27.61 48 ASP B O 1
ATOM 5135 N N . GLU B 1 36 ? -6.127 -4.891 57.193 1.00 22.42 49 GLU B N 1
ATOM 5136 C CA . GLU B 1 36 ? -5.116 -5.642 57.932 1.00 27.26 49 GLU B CA 1
ATOM 5137 C C . GLU B 1 36 ? -3.703 -5.663 57.350 1.00 23.08 49 GLU B C 1
ATOM 5138 O O . GLU B 1 36 ? -2.784 -6.136 58.048 1.00 23.22 49 GLU B O 1
ATOM 5150 N N . GLN B 1 37 ? -3.479 -5.101 56.163 1.00 22.96 50 GLN B N 1
ATOM 5151 C CA . GLN B 1 37 ? -2.159 -5.029 55.540 1.00 28.18 50 GLN B CA 1
ATOM 5152 C C . GLN B 1 37 ? -1.644 -3.594 55.362 1.00 24.05 50 GLN B C 1
ATOM 5153 O O . GLN B 1 37 ? -0.451 -3.411 55.346 1.00 25.14 50 GLN B O 1
ATOM 5167 N N . TYR B 1 38 ? -2.512 -2.582 55.197 1.00 20.61 51 TYR B N 1
ATOM 5168 C CA . TYR B 1 38 ? -2.022 -1.234 54.882 1.00 24.76 51 TYR B CA 1
ATOM 5169 C C . TYR B 1 38 ? -1.411 -0.584 56.123 1.00 23.23 51 TYR B C 1
ATOM 5170 O O . TYR B 1 38 ? -1.928 -0.741 57.239 1.00 22.38 51 TYR B O 1
ATOM 5188 N N . CYS B 1 39 ? -0.262 0.108 55.952 1.00 21.65 52 CYS B N 1
ATOM 5189 C CA . CYS B 1 39 ? 0.498 0.501 57.132 1.00 20.42 52 CYS B CA 1
ATOM 5190 C C . CYS B 1 39 ? 0.245 1.920 57.632 1.00 22.37 52 CYS B C 1
ATOM 5191 O O . CYS B 1 39 ? 0.811 2.282 58.665 1.00 25.66 52 CYS B O 1
ATOM 5199 N N . PHE B 1 40 ? -0.592 2.726 56.962 1.00 22.99 53 PHE B N 1
ATOM 5200 C CA . PHE B 1 40 ? -0.772 4.128 57.350 1.00 24.73 53 PHE B CA 1
ATOM 5201 C C . PHE B 1 40 ? -2.176 4.450 57.894 1.00 24.23 53 PHE B C 1
ATOM 5202 O O . PHE B 1 40 ? -2.543 5.628 57.984 1.00 24.21 53 PHE B O 1
ATOM 5220 N N . LEU B 1 41 ? -2.947 3.449 58.328 1.00 23.35 54 LEU B N 1
ATOM 5221 C CA . LEU B 1 41 ? -4.289 3.756 58.855 1.00 22.69 54 LEU B CA 1
ATOM 5222 C C . LEU B 1 41 ? -4.212 4.543 60.165 1.00 29.37 54 LEU B C 1
ATOM 5223 O O . LEU B 1 41 ? -4.940 5.523 60.353 1.00 28.16 54 LEU B O 1
ATOM 5239 N N . ASP B 1 42 ? -3.328 4.155 61.080 1.00 27.75 55 ASP B N 1
ATOM 5240 C CA . ASP B 1 42 ? -3.199 4.917 62.319 1.00 29.96 55 ASP B CA 1
ATOM 5241 C C . ASP B 1 42 ? -2.399 6.213 62.112 1.00 30.54 55 ASP B C 1
ATOM 5242 O O . ASP B 1 42 ? -2.748 7.263 62.665 1.00 27.92 55 ASP B O 1
ATOM 5251 N N . TYR B 1 43 ? -1.315 6.155 61.339 1.00 32.20 56 TYR B N 1
ATOM 5252 C CA . TYR B 1 43 ? -0.558 7.364 61.040 1.00 31.09 56 TYR B CA 1
ATOM 5253 C C . TYR B 1 43 ? -1.442 8.497 60.532 1.00 32.27 56 TYR B C 1
ATOM 5254 O O . TYR B 1 43 ? -1.253 9.660 60.921 1.00 34.17 56 TYR B O 1
ATOM 5272 N N . LYS B 1 44 ? -2.367 8.183 59.624 1.00 26.80 57 LYS B N 1
ATOM 5273 C CA . LYS B 1 44 ? -3.256 9.147 58.987 1.00 30.07 57 LYS B CA 1
ATOM 5274 C C . LYS B 1 44 ? -4.586 9.310 59.714 1.00 32.06 57 LYS B C 1
ATOM 5275 O O . LYS B 1 44 ? -5.462 10.041 59.217 1.00 27.93 57 LYS B O 1
ATOM 5294 N N . GLN B 1 45 ? -4.777 8.633 60.849 1.00 28.58 58 GLN B N 1
ATOM 5295 C CA . GLN B 1 45 ? -5.962 8.849 61.690 1.00 30.21 58 GLN B CA 1
ATOM 5296 C C . GLN B 1 45 ? -7.249 8.539 60.932 1.00 31.68 58 GLN B C 1
ATOM 5297 O O . GLN B 1 45 ? -8.216 9.284 61.002 1.00 30.45 58 GLN B O 1
ATOM 5311 N N . ILE B 1 46 ? -7.253 7.441 60.182 1.00 27.47 59 ILE B N 1
ATOM 5312 C CA . ILE B 1 46 ? -8.411 7.070 59.367 1.00 30.59 59 ILE B CA 1
ATOM 5313 C C . ILE B 1 46 ? -9.277 6.120 60.167 1.00 30.76 59 ILE B C 1
ATOM 5314 O O . ILE B 1 46 ? -8.774 5.158 60.759 1.00 30.51 59 ILE B O 1
ATOM 5330 N N . ASP B 1 47 ? -10.586 6.386 60.193 1.00 30.23 60 ASP B N 1
ATOM 5331 C CA . ASP B 1 47 ? -11.536 5.477 60.840 1.00 27.97 60 ASP B CA 1
ATOM 5332 C C . ASP B 1 47 ? -12.057 4.553 59.748 1.00 27.54 60 ASP B C 1
ATOM 5333 O O . ASP B 1 47 ? -13.072 4.817 59.094 1.00 30.88 60 ASP B O 1
ATOM 5342 N N . TRP B 1 48 ? -11.310 3.471 59.510 1.00 23.95 61 TRP B N 1
ATOM 5343 C CA . TRP B 1 48 ? -11.592 2.587 58.384 1.00 23.67 61 TRP B CA 1
ATOM 5344 C C . TRP B 1 48 ? -12.907 1.835 58.566 1.00 23.39 61 TRP B C 1
ATOM 5345 O O . TRP B 1 48 ? -13.583 1.517 57.582 1.00 24.61 61 TRP B O 1
ATOM 5366 N N . ASP B 1 49 ? -13.308 1.576 59.808 1.00 26.24 62 ASP B N 1
ATOM 5367 C CA . ASP B 1 49 ? -14.608 0.957 60.072 1.00 27.57 62 ASP B CA 1
ATOM 5368 C C . ASP B 1 49 ? -15.751 1.857 59.607 1.00 30.95 62 ASP B C 1
ATOM 5369 O O . ASP B 1 49 ? -16.741 1.372 59.032 1.00 26.34 62 ASP B O 1
ATOM 5378 N N . GLU B 1 50 ? -15.640 3.173 59.861 1.00 29.83 63 GLU B N 1
ATOM 5379 C CA . GLU B 1 50 ? -16.685 4.105 59.420 1.00 29.02 63 GLU B CA 1
ATOM 5380 C C . GLU B 1 50 ? -16.762 4.128 57.900 1.00 28.53 63 GLU B C 1
ATOM 5381 O O . GLU B 1 50 ? -17.848 4.240 57.324 1.00 27.05 63 GLU B O 1
ATOM 5393 N N . ILE B 1 51 ? -15.618 3.980 57.240 1.00 22.05 64 ILE B N 1
ATOM 5394 C CA . ILE B 1 51 ? -15.571 3.891 55.772 1.00 25.49 64 ILE B CA 1
ATOM 5395 C C . ILE B 1 51 ? -16.299 2.651 55.272 1.00 25.38 64 ILE B C 1
ATOM 5396 O O . ILE B 1 51 ? -17.011 2.696 54.258 1.00 22.86 64 ILE B O 1
ATOM 5412 N N . HIS B 1 52 ? -16.111 1.517 55.948 1.00 22.94 65 HIS B N 1
ATOM 5413 C CA . HIS B 1 52 ? -16.842 0.317 55.571 1.00 24.57 65 HIS B CA 1
ATOM 5414 C C . HIS B 1 52 ? -18.346 0.561 55.591 1.00 27.87 65 HIS B C 1
ATOM 5415 O O . HIS B 1 52 ? -19.064 0.217 54.637 1.00 26.93 65 HIS B O 1
ATOM 5429 N N . THR B 1 53 ? -18.835 1.136 56.688 1.00 26.83 66 THR B N 1
ATOM 5430 C CA . THR B 1 53 ? -20.266 1.372 56.859 1.00 30.77 66 THR B CA 1
ATOM 5431 C C . THR B 1 53 ? -20.791 2.297 55.773 1.00 29.23 66 THR B C 1
ATOM 5432 O O . THR B 1 53 ? -21.888 2.113 55.246 1.00 26.82 66 THR B O 1
ATOM 5443 N N . ARG B 1 54 ? -20.029 3.315 55.435 1.00 25.03 67 ARG B N 1
ATOM 5444 C CA . ARG B 1 54 ? -20.546 4.298 54.501 1.00 31.29 67 ARG B CA 1
ATOM 5445 C C . ARG B 1 54 ? -20.512 3.767 53.072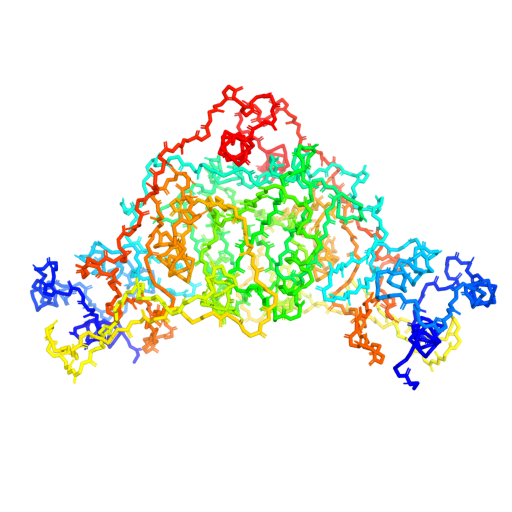 1.00 27.90 67 ARG B C 1
ATOM 5446 O O . ARG B 1 54 ? -21.465 3.954 52.313 1.00 29.16 67 ARG B O 1
ATOM 5467 N N . TYR B 1 55 ? -19.455 3.052 52.699 1.00 22.52 68 TYR B N 1
ATOM 5468 C CA . TYR B 1 55 ? -19.346 2.592 51.331 1.00 23.92 68 TYR B CA 1
ATOM 5469 C C . TYR B 1 55 ? -20.126 1.318 51.104 1.00 27.77 68 TYR B C 1
ATOM 5470 O O . TYR B 1 55 ? -20.477 1.012 49.952 1.00 28.66 68 TYR B O 1
ATOM 5488 N N . GLN B 1 56 ? -20.472 0.599 52.172 1.00 24.44 69 GLN B N 1
ATOM 5489 C CA . GLN B 1 56 ? -21.332 -0.563 51.993 1.00 27.25 69 GLN B CA 1
ATOM 5490 C C . GLN B 1 56 ? -22.704 -0.141 51.472 1.00 23.86 69 GLN B C 1
ATOM 5491 O O . GLN B 1 56 ? -23.361 -0.916 50.778 1.00 27.53 69 GLN B O 1
ATOM 5505 N N . LYS B 1 57 ? -23.153 1.071 51.811 1.00 26.56 70 LYS B N 1
ATOM 5506 C CA . LYS B 1 57 ? -24.424 1.561 51.304 1.00 27.22 70 LYS B CA 1
ATOM 5507 C C . LYS B 1 57 ? -24.448 1.690 49.794 1.00 27.26 70 LYS B C 1
ATOM 5508 O O . LYS B 1 57 ? -25.533 1.776 49.209 1.00 28.14 70 LYS B O 1
ATOM 5527 N N . LEU B 1 58 ? -23.290 1.776 49.165 1.00 22.85 71 LEU B N 1
ATOM 5528 C CA . LEU B 1 58 ? -23.158 2.038 47.740 1.00 25.81 71 LEU B CA 1
ATOM 5529 C C . LEU B 1 58 ? -22.896 0.785 46.933 1.00 27.09 71 LEU B C 1
ATOM 5530 O O . LEU B 1 58 ? -22.919 0.844 45.696 1.00 27.33 71 LEU B O 1
ATOM 5546 N N . ILE B 1 59 ? -22.641 -0.333 47.598 1.00 22.11 72 ILE B N 1
ATOM 5547 C CA . ILE B 1 59 ? -22.297 -1.594 46.949 1.00 25.73 72 ILE B CA 1
ATOM 5548 C C . ILE B 1 59 ? -23.572 -2.404 46.854 1.00 25.30 72 ILE B C 1
ATOM 5549 O O . ILE B 1 59 ? -24.203 -2.694 47.880 1.00 26.03 72 ILE B O 1
ATOM 5565 N N . THR B 1 60 ? -23.983 -2.706 45.619 1.00 28.84 73 THR B N 1
ATOM 5566 C CA . THR B 1 60 ? -25.185 -3.467 45.307 1.00 30.57 73 THR B CA 1
ATOM 5567 C C . THR B 1 60 ? -24.882 -4.556 44.289 1.00 29.97 73 THR B C 1
ATOM 5568 O O . THR B 1 60 ? -23.882 -4.493 43.556 1.00 30.19 73 THR B O 1
ATOM 5579 N N . PRO B 1 61 ? -25.741 -5.563 44.206 1.00 28.21 74 PRO B N 1
ATOM 5580 C CA . PRO B 1 61 ? -25.702 -6.463 43.054 1.00 25.37 74 PRO B CA 1
ATOM 5581 C C . PRO B 1 61 ? -25.828 -5.702 41.735 1.00 31.84 74 PRO B C 1
ATOM 5582 O O . PRO B 1 61 ? -26.442 -4.630 41.651 1.00 30.51 74 PRO B O 1
ATOM 5593 N N . ASN B 1 62 ? -25.261 -6.302 40.688 1.00 29.81 75 ASN B N 1
ATOM 5594 C CA . ASN B 1 62 ? -25.485 -5.929 39.299 1.00 31.95 75 ASN B CA 1
ATOM 5595 C C . ASN B 1 62 ? -25.037 -4.521 38.968 1.00 30.50 75 ASN B C 1
ATOM 5596 O O . ASN B 1 62 ? -25.356 -4.017 37.891 1.00 25.79 75 ASN B O 1
ATOM 5607 N N . MET B 1 63 ? -24.312 -3.844 39.851 1.00 29.24 76 MET B N 1
ATOM 5608 C CA . MET B 1 63 ? -23.668 -2.632 39.381 1.00 31.42 76 MET B CA 1
ATOM 5609 C C . MET B 1 63 ? -22.664 -3.083 38.321 1.00 31.24 76 MET B C 1
ATOM 5610 O O . MET B 1 63 ? -22.210 -4.234 38.306 1.00 38.35 76 MET B O 1
ATOM 5624 N N . GLY B 1 64 ? -22.372 -2.232 37.381 1.00 29.02 77 GLY B N 1
ATOM 5625 C CA . GLY B 1 64 ? -21.415 -2.636 36.365 1.00 34.73 77 GLY B CA 1
ATOM 5626 C C . GLY B 1 64 ? -19.987 -2.635 36.894 1.00 29.22 77 GLY B C 1
ATOM 5627 O O . GLY B 1 64 ? -19.711 -2.211 38.011 1.00 30.53 77 GLY B O 1
ATOM 5631 N N . SER B 1 65 ? -19.050 -3.112 36.058 1.00 30.07 78 SER B N 1
ATOM 5632 C CA . SER B 1 65 ? -17.636 -2.981 36.390 1.00 30.43 78 SER B CA 1
ATOM 5633 C C . SER B 1 65 ? -17.246 -1.513 36.485 1.00 30.23 78 SER B C 1
ATOM 5634 O O . SER B 1 65 ? -16.458 -1.110 37.353 1.00 23.85 78 SER B O 1
ATOM 5642 N N . GLU B 1 66 ? -17.825 -0.687 35.618 1.00 26.99 79 GLU B N 1
ATOM 5643 C CA . GLU B 1 66 ? -17.489 0.730 35.665 1.00 29.25 79 GLU B CA 1
ATOM 5644 C C . GLU B 1 66 ? -17.966 1.369 36.976 1.00 30.75 79 GLU B C 1
ATOM 5645 O O . GLU B 1 66 ? -17.220 2.127 37.608 1.00 26.42 79 GLU B O 1
ATOM 5657 N N . GLY B 1 67 ? -19.187 1.052 37.425 1.00 26.62 80 GLY B N 1
ATOM 5658 C CA . GLY B 1 67 ? -19.674 1.630 38.675 1.00 23.69 80 GLY B CA 1
ATOM 5659 C C . GLY B 1 67 ? -18.969 1.080 39.896 1.00 25.77 80 GLY B C 1
ATOM 5660 O O . GLY B 1 67 ? -18.625 1.832 40.832 1.00 20.98 80 GLY B O 1
ATOM 5664 N N . LEU B 1 68 ? -18.718 -0.238 39.904 1.00 22.66 81 LEU B N 1
ATOM 5665 C CA . LEU B 1 68 ? -17.981 -0.829 41.020 1.00 22.50 81 LEU B CA 1
ATOM 5666 C C . LEU B 1 68 ? -16.595 -0.211 41.139 1.00 20.12 81 LEU B C 1
ATOM 5667 O O . LEU B 1 68 ? -16.132 0.093 42.238 1.00 21.82 81 LEU B O 1
ATOM 5683 N N . PHE B 1 69 ? -15.940 0.033 40.004 1.00 21.51 82 PHE B N 1
ATOM 5684 C CA . PHE B 1 69 ? -14.591 0.579 40.029 1.00 19.47 82 PHE B CA 1
ATOM 5685 C C . PHE B 1 69 ? -14.576 2.011 40.557 1.00 22.25 82 PHE B C 1
ATOM 5686 O O . PHE B 1 69 ? -13.679 2.383 41.332 1.00 20.59 82 PHE B O 1
ATOM 5703 N N . GLU B 1 70 ? -15.579 2.816 40.210 1.00 21.32 83 GLU B N 1
ATOM 5704 C CA . GLU B 1 70 ? -15.652 4.183 40.718 1.00 20.67 83 GLU B CA 1
ATOM 5705 C C . GLU B 1 70 ? -15.859 4.198 42.231 1.00 22.30 83 GLU B C 1
ATOM 5706 O O . GLU B 1 70 ? -15.181 4.953 42.948 1.00 22.95 83 GLU B O 1
ATOM 5718 N N . VAL B 1 71 ? -16.746 3.334 42.750 1.00 20.50 84 VAL B N 1
ATOM 5719 C CA . VAL B 1 71 ? -16.988 3.296 44.190 1.00 20.83 84 VAL B CA 1
ATOM 5720 C C . VAL B 1 71 ? -15.750 2.789 44.938 1.00 21.17 84 VAL B C 1
ATOM 5721 O O . VAL B 1 71 ? -15.341 3.363 45.958 1.00 20.38 84 VAL B O 1
ATOM 5734 N N . LEU B 1 72 ? -15.153 1.688 44.471 1.00 18.55 85 LEU B N 1
ATOM 5735 C CA . LEU B 1 72 ? -13.973 1.179 45.169 1.00 21.43 85 LEU B CA 1
ATOM 5736 C C . LEU B 1 72 ? -12.799 2.155 45.057 1.00 21.33 85 LEU B C 1
ATOM 5737 O O . LEU B 1 72 ? -12.045 2.317 46.024 1.00 20.51 85 LEU B O 1
ATOM 5753 N N . SER B 1 73 ? -12.674 2.871 43.939 1.00 20.49 86 SER B N 1
ATOM 5754 C CA . SER B 1 73 ? -11.631 3.893 43.816 1.00 20.36 86 SER B CA 1
ATOM 5755 C C . SER B 1 73 ? -11.838 5.037 44.818 1.00 23.13 86 SER B C 1
ATOM 5756 O O . SER B 1 73 ? -10.889 5.473 45.499 1.00 21.06 86 SER B O 1
ATOM 5764 N N . GLU B 1 74 ? -13.070 5.550 44.906 1.00 21.95 87 GLU B N 1
ATOM 5765 C CA . GLU B 1 74 ? -13.388 6.595 45.887 1.00 26.67 87 GLU B CA 1
ATOM 5766 C C . GLU B 1 74 ? -13.098 6.122 47.308 1.00 20.40 87 GLU B C 1
ATOM 5767 O O . GLU B 1 74 ? -12.596 6.891 48.138 1.00 24.09 87 GLU B O 1
ATOM 5779 N N . MET B 1 75 ? -13.393 4.856 47.611 1.00 20.64 88 MET B N 1
ATOM 5780 C CA . MET B 1 75 ? -13.132 4.363 48.957 1.00 22.36 88 MET B CA 1
ATOM 5781 C C . MET B 1 75 ? -11.636 4.409 49.254 1.00 21.82 88 MET B C 1
ATOM 5782 O O . MET B 1 75 ? -11.219 4.794 50.353 1.00 20.12 88 MET B O 1
ATOM 5796 N N . LEU B 1 76 ? -10.812 4.012 48.277 1.00 18.89 89 LEU B N 1
ATOM 5797 C CA . LEU B 1 76 ? -9.366 4.066 48.465 1.00 21.41 89 LEU B CA 1
ATOM 5798 C C . LEU B 1 76 ? -8.855 5.506 48.508 1.00 20.83 89 LEU B C 1
ATOM 5799 O O . LEU B 1 76 ? -7.875 5.783 49.205 1.00 21.21 89 LEU B O 1
ATOM 5815 N N . TYR B 1 77 ? -9.515 6.435 47.808 1.00 19.17 90 TYR B N 1
ATOM 5816 C CA . TYR B 1 77 ? -9.140 7.843 47.866 1.00 22.33 90 TYR B CA 1
ATOM 5817 C C . TYR B 1 77 ? -9.261 8.391 49.286 1.00 25.42 90 TYR B C 1
ATOM 5818 O O . TYR B 1 77 ? -8.643 9.420 49.605 1.00 25.60 90 TYR B O 1
ATOM 5836 N N . GLU B 1 78 ? -10.071 7.745 50.132 1.00 20.28 91 GLU B N 1
ATOM 5837 C CA . GLU B 1 78 ? -10.138 8.150 51.540 1.00 26.55 91 GLU B CA 1
ATOM 5838 C C . GLU B 1 78 ? -8.775 8.037 52.217 1.00 24.80 91 GLU B C 1
ATOM 5839 O O . GLU B 1 78 ? -8.512 8.762 53.180 1.00 23.65 91 GLU B O 1
ATOM 5851 N N . LEU B 1 79 ? -7.898 7.188 51.695 1.00 23.90 92 LEU B N 1
ATOM 5852 C CA . LEU B 1 79 ? -6.549 7.045 52.225 1.00 25.55 92 LEU B CA 1
ATOM 5853 C C . LEU B 1 79 ? -5.646 8.220 51.860 1.00 28.24 92 LEU B C 1
ATOM 5854 O O . LEU B 1 79 ? -4.604 8.394 52.492 1.00 24.76 92 LEU B O 1
ATOM 5870 N N . GLN B 1 80 ? -6.036 9.041 50.883 1.00 27.48 93 GLN B N 1
ATOM 5871 C CA . GLN B 1 80 ? -5.238 10.167 50.386 1.00 27.82 93 GLN B CA 1
ATOM 5872 C C . GLN B 1 80 ? -3.781 9.773 50.167 1.00 26.49 93 GLN B C 1
ATOM 5873 O O . GLN B 1 80 ? -2.853 10.417 50.661 1.00 28.45 93 GLN B O 1
ATOM 5887 N N . ASP B 1 81 ? -3.589 8.713 49.393 1.00 24.07 94 ASP B N 1
ATOM 5888 C CA . ASP B 1 81 ? -2.279 8.085 49.191 1.00 26.92 94 ASP B CA 1
ATOM 5889 C C . ASP B 1 81 ? -2.104 7.846 47.697 1.00 29.86 94 ASP B C 1
ATOM 5890 O O . ASP B 1 81 ? -2.783 6.994 47.108 1.00 24.06 94 ASP B O 1
ATOM 5899 N N . GLY B 1 82 ? -1.209 8.614 47.073 1.00 31.94 95 GLY B N 1
ATOM 5900 C CA . GLY B 1 82 ? -0.930 8.410 45.657 1.00 30.74 95 GLY B CA 1
ATOM 5901 C C . GLY B 1 82 ? -0.267 7.092 45.336 1.00 28.37 95 GLY B C 1
ATOM 5902 O O . GLY B 1 82 ? -0.152 6.753 44.162 1.00 28.74 95 GLY B O 1
ATOM 5906 N N . HIS B 1 83 ? 0.191 6.348 46.340 1.00 28.82 96 HIS B N 1
ATOM 5907 C CA . HIS B 1 83 ? 0.799 5.038 46.117 1.00 31.02 96 HIS B CA 1
ATOM 5908 C C . HIS B 1 83 ? -0.122 3.889 46.522 1.00 28.01 96 HIS B C 1
ATOM 5909 O O . HIS B 1 83 ? 0.352 2.777 46.788 1.00 28.48 96 HIS B O 1
ATOM 5923 N N . VAL B 1 84 ? -1.418 4.149 46.632 1.00 24.07 97 VAL B N 1
ATOM 5924 C CA . VAL B 1 84 ? -2.440 3.101 46.698 1.00 22.87 97 VAL B CA 1
ATOM 5925 C C . VAL B 1 84 ? -3.059 3.094 45.314 1.00 22.79 97 VAL B C 1
ATOM 5926 O O . VAL B 1 84 ? -3.609 4.108 44.883 1.00 22.35 97 VAL B O 1
ATOM 5939 N N . ASN B 1 85 ? -2.879 1.995 44.580 1.00 23.69 98 ASN B N 1
ATOM 5940 C CA . ASN B 1 85 ? -3.254 1.895 43.168 1.00 25.44 98 ASN B CA 1
ATOM 5941 C C . ASN B 1 85 ? -4.202 0.713 43.027 1.00 25.21 98 ASN B C 1
ATOM 5942 O O . ASN B 1 85 ? -3.943 -0.365 43.580 1.00 24.64 98 ASN B O 1
ATOM 5953 N N . LEU B 1 86 ? -5.313 0.930 42.331 1.00 21.46 99 LEU B N 1
ATOM 5954 C CA . LEU B 1 86 ? -6.287 -0.108 42.012 1.00 18.83 99 LEU B CA 1
ATOM 5955 C C . LEU B 1 86 ? -6.325 -0.247 40.502 1.00 20.41 99 LEU B C 1
ATOM 5956 O O . LEU B 1 86 ? -6.506 0.749 39.797 1.00 23.14 99 LEU B O 1
ATOM 5972 N N . ALA B 1 87 ? -6.156 -1.466 40.002 1.00 19.67 100 ALA B N 1
ATOM 5973 C CA . ALA B 1 87 ? -6.097 -1.695 38.560 1.00 21.73 100 ALA B CA 1
ATOM 5974 C C . ALA B 1 87 ? -7.141 -2.716 38.148 1.00 23.49 100 ALA B C 1
ATOM 5975 O O . ALA B 1 87 ? -7.104 -3.863 38.605 1.00 24.35 100 ALA B O 1
ATOM 5982 N N . SER B 1 88 ? -8.011 -2.326 37.221 1.00 24.42 101 SER B N 1
ATOM 5983 C CA . SER B 1 88 ? -8.933 -3.249 36.587 1.00 26.38 101 SER B CA 1
ATOM 5984 C C . SER B 1 88 ? -8.523 -3.472 35.141 1.00 25.82 101 SER B C 1
ATOM 5985 O O . SER B 1 88 ? -7.498 -2.957 34.697 1.00 22.96 101 SER B O 1
ATOM 5993 N N . ALA B 1 89 ? -9.383 -4.170 34.382 1.00 23.07 102 ALA B N 1
ATOM 5994 C CA . ALA B 1 89 ? -9.129 -4.340 32.967 1.00 26.41 102 ALA B CA 1
ATOM 5995 C C . ALA B 1 89 ? -9.254 -3.024 32.213 1.00 27.16 102 ALA B C 1
ATOM 5996 O O . ALA B 1 89 ? -8.577 -2.842 31.189 1.00 24.87 102 ALA B O 1
ATOM 6003 N N . HIS B 1 90 ? -10.079 -2.085 32.716 1.00 26.05 103 HIS B N 1
ATOM 6004 C CA . HIS B 1 90 ? -10.364 -0.866 31.964 1.00 22.37 103 HIS B CA 1
ATOM 6005 C C . HIS B 1 90 ? -9.644 0.375 32.478 1.00 21.97 103 HIS B C 1
ATOM 6006 O O . HIS B 1 90 ? -9.541 1.342 31.723 1.00 23.45 103 HIS B O 1
ATOM 6020 N N . ASN B 1 91 ? -9.147 0.402 33.713 1.00 24.03 104 ASN B N 1
ATOM 6021 C CA . ASN B 1 91 ? -8.519 1.620 34.198 1.00 21.56 104 ASN B CA 1
ATOM 6022 C C . ASN B 1 91 ? -7.660 1.340 35.421 1.00 22.54 104 ASN B C 1
ATOM 6023 O O . ASN B 1 91 ? -7.694 0.264 36.005 1.00 24.70 104 ASN B O 1
ATOM 6034 N N . VAL B 1 92 ? -6.887 2.344 35.803 1.00 20.19 105 VAL B N 1
ATOM 6035 C CA . VAL B 1 92 ? -6.130 2.351 37.040 1.00 21.95 105 VAL B CA 1
ATOM 6036 C C . VAL B 1 92 ? -6.522 3.623 37.781 1.00 26.38 105 VAL B C 1
ATOM 6037 O O . VAL B 1 92 ? -6.719 4.677 37.153 1.00 26.51 105 VAL B O 1
ATOM 6050 N N . SER B 1 93 ? -6.657 3.537 39.103 1.00 18.66 106 SER B N 1
ATOM 6051 C CA . SER B 1 93 ? -6.962 4.723 39.883 1.00 21.77 106 SER B CA 1
ATOM 6052 C C . SER B 1 93 ? -5.889 4.936 40.941 1.00 22.83 106 SER B C 1
ATOM 6053 O O . SER B 1 93 ? -5.281 3.982 41.442 1.00 26.48 106 SER B O 1
ATOM 6061 N N . TYR B 1 94 ? -5.636 6.210 41.254 1.00 26.10 107 TYR B N 1
ATOM 6062 C CA . TYR B 1 94 ? -4.735 6.575 42.344 1.00 27.06 107 TYR B CA 1
ATOM 6063 C C . TYR B 1 94 ? -5.033 8.004 42.770 1.00 30.01 107 TYR B C 1
ATOM 6064 O O . TYR B 1 94 ? -5.417 8.819 41.948 1.00 30.18 107 TYR B O 1
ATOM 6082 N N . TYR B 1 95 ? -4.909 8.279 44.065 1.00 28.56 108 TYR B N 1
ATOM 6083 C CA . TYR B 1 95 ? -5.096 9.639 44.568 1.00 34.58 108 TYR B CA 1
ATOM 6084 C C . TYR B 1 95 ? -4.090 10.585 43.898 1.00 45.39 108 TYR B C 1
ATOM 6085 O O . TYR B 1 95 ? -2.879 10.391 44.020 1.00 41.37 108 TYR B O 1
ATOM 6103 N N . ASP B 1 96 ? -4.598 11.589 43.158 1.00 58.35 109 ASP B N 1
ATOM 6104 C CA . ASP B 1 96 ? -3.759 12.394 42.274 1.00 65.58 109 ASP B CA 1
ATOM 6105 C C . ASP B 1 96 ? -3.320 13.711 42.881 1.00 76.08 109 ASP B C 1
ATOM 6106 O O . ASP B 1 96 ? -2.326 14.283 42.417 1.00 86.03 109 ASP B O 1
ATOM 6115 N N . ALA B 1 97 ? -4.083 14.240 43.839 1.00 64.84 110 ALA B N 1
ATOM 6116 C CA . ALA B 1 97 ? -3.684 15.445 44.552 1.00 75.73 110 ALA B CA 1
ATOM 6117 C C . ALA B 1 97 ? -2.207 15.326 44.921 1.00 82.04 110 ALA B C 1
ATOM 6118 O O . ALA B 1 97 ? -1.486 16.328 44.990 1.00 82.20 110 ALA B O 1
ATOM 6125 N N . TRP B 1 98 ? -1.762 14.085 45.158 1.00 84.49 111 TRP B N 1
ATOM 6126 C CA . TRP B 1 98 ? -0.352 13.746 45.301 1.00 84.13 111 TRP B CA 1
ATOM 6127 C C . TRP B 1 98 ? 0.500 14.672 44.433 1.00 93.87 111 TRP B C 1
ATOM 6128 O O . TRP B 1 98 ? 1.212 15.534 44.959 1.00 97.19 111 TRP B O 1
ATOM 6149 N N . TYR B 1 99 ? 0.406 14.533 43.108 1.00 93.07 112 TYR B N 1
ATOM 6150 C CA . TYR B 1 99 ? 1.169 15.342 42.155 1.00 96.12 112 TYR B CA 1
ATOM 6151 C C . TYR B 1 99 ? 0.187 16.122 41.286 1.00 98.62 112 TYR B C 1
ATOM 6152 O O . TYR B 1 99 ? -0.554 15.533 40.491 1.00 100.22 112 TYR B O 1
ATOM 6170 N N . GLN B 1 100 ? 0.175 17.448 41.439 1.00 90.57 113 GLN B N 1
ATOM 6171 C CA . GLN B 1 100 ? -0.799 18.276 40.728 1.00 94.29 113 GLN B CA 1
ATOM 6172 C C . GLN B 1 100 ? -0.096 19.142 39.681 1.00 89.81 113 GLN B C 1
ATOM 6173 O O . GLN B 1 100 ? 0.401 18.606 38.684 1.00 84.54 113 GLN B O 1
ATOM 6187 N N . ASP B 1 101 ? -0.046 20.463 39.864 1.00 91.99 114 ASP B N 1
ATOM 6188 C CA . ASP B 1 101 ? 0.525 21.330 38.832 1.00 91.17 114 ASP B CA 1
ATOM 6189 C C . ASP B 1 101 ? 2.048 21.399 38.903 1.00 85.53 114 ASP B C 1
ATOM 6190 O O . ASP B 1 101 ? 2.651 22.258 38.246 1.00 77.11 114 ASP B O 1
ATOM 6199 N N . TYR B 1 102 ? 2.656 20.512 39.685 1.00 83.05 115 TYR B N 1
ATOM 6200 C CA . TYR B 1 102 ? 4.100 20.507 39.877 1.00 75.74 115 TYR B CA 1
ATOM 6201 C C . TYR B 1 102 ? 4.832 20.414 38.537 1.00 65.55 115 TYR B C 1
ATOM 6202 O O . TYR B 1 102 ? 4.438 19.638 37.661 1.00 62.69 115 TYR B O 1
ATOM 6220 N N . PRO B 1 103 ? 5.899 21.201 38.340 1.00 52.84 116 PRO B N 1
ATOM 6221 C CA . PRO B 1 103 ? 6.662 21.115 37.090 1.00 45.07 116 PRO B CA 1
ATOM 6222 C C . PRO B 1 103 ? 7.194 19.711 36.870 1.00 44.90 116 PRO B C 1
ATOM 6223 O O . PRO B 1 103 ? 7.465 18.965 37.815 1.00 46.60 116 PRO B O 1
ATOM 6234 N N . ARG B 1 104 ? 7.351 19.355 35.599 1.00 36.49 117 ARG B N 1
ATOM 6235 C CA . ARG B 1 104 ? 7.855 18.024 35.264 1.00 37.64 117 ARG B CA 1
ATOM 6236 C C . ARG B 1 104 ? 9.348 17.925 35.574 1.00 32.44 117 ARG B C 1
ATOM 6237 O O . ARG B 1 104 ? 9.796 16.949 36.187 1.00 28.02 117 ARG B O 1
ATOM 6258 N N . ASN B 1 105 ? 10.109 18.958 35.229 1.00 29.76 118 ASN B N 1
ATOM 6259 C CA . ASN B 1 105 ? 11.563 19.032 35.449 1.00 33.85 118 ASN B CA 1
ATOM 6260 C C . ASN B 1 105 ? 12.315 17.867 34.807 1.00 32.31 118 ASN B C 1
ATOM 6261 O O . ASN B 1 105 ? 13.350 17.410 35.333 1.00 28.41 118 ASN B O 1
ATOM 6272 N N . PHE B 1 106 ? 11.802 17.390 33.670 1.00 31.54 119 PHE B N 1
ATOM 6273 C CA . PHE B 1 106 ? 12.506 16.423 32.833 1.00 28.32 119 PHE B CA 1
ATOM 6274 C C . PHE B 1 106 ? 11.910 16.459 31.432 1.00 33.49 119 PHE B C 1
ATOM 6275 O O . PHE B 1 106 ? 10.715 16.207 31.257 1.00 28.84 119 PHE B O 1
ATOM 6292 N N . ARG B 1 107 ? 12.738 16.738 30.437 1.00 34.36 120 ARG B N 1
ATOM 6293 C CA . ARG B 1 107 ? 12.341 16.670 29.028 1.00 31.24 120 ARG B CA 1
ATOM 6294 C C . ARG B 1 107 ? 13.213 15.623 28.355 1.00 31.95 120 ARG B C 1
ATOM 6295 O O . ARG B 1 107 ? 14.411 15.851 28.137 1.00 30.57 120 ARG B O 1
ATOM 6316 N N . ALA B 1 108 ? 12.611 14.478 28.041 1.00 29.17 121 ALA B N 1
ATOM 6317 C CA . ALA B 1 108 ? 13.366 13.350 27.499 1.00 32.81 121 ALA B CA 1
ATOM 6318 C C . ALA B 1 108 ? 13.991 13.673 26.145 1.00 33.85 121 ALA B C 1
ATOM 6319 O O . ALA B 1 108 ? 15.111 13.232 25.849 1.00 38.90 121 ALA B O 1
ATOM 6326 N N . ASP B 1 109 ? 13.284 14.406 25.295 1.00 35.04 122 ASP B N 1
ATOM 6327 C CA . ASP B 1 109 ? 13.817 14.663 23.957 1.00 39.57 122 ASP B CA 1
ATOM 6328 C C . ASP B 1 109 ? 14.954 15.678 24.003 1.00 39.10 122 ASP B C 1
ATOM 6329 O O . ASP B 1 109 ? 15.923 15.574 23.233 1.00 38.72 122 ASP B O 1
ATOM 6338 N N . LEU B 1 110 ? 14.863 16.644 24.914 1.00 37.04 123 LEU B N 1
ATOM 6339 C CA . LEU B 1 110 ? 15.981 17.550 25.158 1.00 36.50 123 LEU B CA 1
ATOM 6340 C C . LEU B 1 110 ? 17.199 16.803 25.697 1.00 34.37 123 LEU B C 1
ATOM 6341 O O . LEU B 1 110 ? 18.336 17.120 25.339 1.00 36.41 123 LEU B O 1
ATOM 6357 N N . LEU B 1 111 ? 16.986 15.784 26.527 1.00 30.11 124 LEU B N 1
ATOM 6358 C CA . LEU B 1 111 ? 18.127 15.021 27.016 1.00 30.31 124 LEU B CA 1
ATOM 6359 C C . LEU B 1 111 ? 18.836 14.267 25.888 1.00 34.35 124 LEU B C 1
ATOM 6360 O O . LEU B 1 111 ? 20.073 14.266 25.828 1.00 33.19 124 LEU B O 1
ATOM 6376 N N . GLU B 1 112 ? 18.080 13.581 25.010 1.00 36.41 125 GLU B N 1
ATOM 6377 C CA . GLU B 1 112 ? 18.725 12.852 23.914 1.00 37.81 125 GLU B CA 1
ATOM 6378 C C . GLU B 1 112 ? 19.433 13.788 22.949 1.00 36.34 125 GLU B C 1
ATOM 6379 O O . GLU B 1 112 ? 20.516 13.479 22.450 1.00 40.84 125 GLU B O 1
ATOM 6391 N N . ASP B 1 113 ? 18.802 14.905 22.620 1.00 39.52 126 ASP B N 1
ATOM 6392 C CA . ASP B 1 113 ? 19.309 15.743 21.550 1.00 38.85 126 ASP B CA 1
ATOM 6393 C C . ASP B 1 113 ? 20.535 16.548 21.974 1.00 42.47 126 ASP B C 1
ATOM 6394 O O . ASP B 1 113 ? 21.450 16.763 21.170 1.00 43.51 126 ASP B O 1
ATOM 6403 N N . SER B 1 114 ? 20.567 17.009 23.218 1.00 38.98 127 SER B N 1
ATOM 6404 C CA . SER B 1 114 ? 21.585 17.944 23.666 1.00 37.24 127 SER B CA 1
ATOM 6405 C C . SER B 1 114 ? 22.626 17.344 24.595 1.00 34.35 127 SER B C 1
ATOM 6406 O O . SER B 1 114 ? 23.680 17.954 24.773 1.00 40.72 127 SER B O 1
ATOM 6414 N N . TYR B 1 115 ? 22.368 16.193 25.194 1.00 34.90 128 TYR B N 1
ATOM 6415 C CA . TYR B 1 115 ? 23.326 15.594 26.118 1.00 35.82 128 TYR B CA 1
ATOM 6416 C C . TYR B 1 115 ? 23.760 14.209 25.656 1.00 38.17 128 TYR B C 1
ATOM 6417 O O . TYR B 1 115 ? 24.959 13.990 25.454 1.00 36.68 128 TYR B O 1
ATOM 6435 N N . LEU B 1 116 ? 22.833 13.270 25.482 1.00 35.24 129 LEU B N 1
ATOM 6436 C CA . LEU B 1 116 ? 23.220 11.910 25.115 1.00 37.74 129 LEU B CA 1
ATOM 6437 C C . LEU B 1 116 ? 23.711 11.832 23.669 1.00 41.90 129 LEU B C 1
ATOM 6438 O O . LEU B 1 116 ? 24.794 11.298 23.402 1.00 39.41 129 LEU B O 1
ATOM 6454 N N . GLY B 1 117 ? 22.929 12.346 22.723 1.00 39.20 130 GLY B N 1
ATOM 6455 C CA . GLY B 1 117 ? 23.309 12.258 21.337 1.00 41.85 130 GLY B CA 1
ATOM 6456 C C . GLY B 1 117 ? 22.984 10.896 20.741 1.00 53.21 130 GLY B C 1
ATOM 6457 O O . GLY B 1 117 ? 22.015 10.239 21.119 1.00 46.34 130 GLY B O 1
ATOM 6461 N N . ARG B 1 118 ? 23.831 10.466 19.798 1.00 57.65 131 ARG B N 1
ATOM 6462 C CA . ARG B 1 118 ? 23.596 9.245 19.026 1.00 62.13 131 ARG B CA 1
ATOM 6463 C C . ARG B 1 118 ? 24.234 8.044 19.710 1.00 55.86 131 ARG B C 1
ATOM 6464 O O . ARG B 1 118 ? 25.345 8.132 20.241 1.00 50.31 131 ARG B O 1
ATOM 6485 N N . ALA B 1 119 ? 23.529 6.909 19.667 1.00 60.83 132 ALA B N 1
ATOM 6486 C CA . ALA B 1 119 ? 23.943 5.747 20.450 1.00 56.36 132 ALA B CA 1
ATOM 6487 C C . ALA B 1 119 ? 25.179 5.062 19.871 1.00 57.38 132 ALA B C 1
ATOM 6488 O O . ALA B 1 119 ? 25.980 4.489 20.621 1.00 49.52 132 ALA B O 1
ATOM 6495 N N . SER B 1 120 ? 25.358 5.103 18.556 1.00 68.74 133 SER B N 1
ATOM 6496 C CA . SER B 1 120 ? 26.502 4.419 17.972 1.00 67.23 133 SER B CA 1
ATOM 6497 C C . SER B 1 120 ? 27.827 5.026 18.402 1.00 65.25 133 SER B C 1
ATOM 6498 O O . SER B 1 120 ? 28.827 4.304 18.504 1.00 70.33 133 SER B O 1
ATOM 6506 N N . THR B 1 121 ? 27.875 6.340 18.611 1.00 64.31 134 THR B N 1
ATOM 6507 C CA . THR B 1 121 ? 29.151 6.969 18.909 1.00 61.94 134 THR B CA 1
ATOM 6508 C C . THR B 1 121 ? 29.113 7.922 20.096 1.00 50.13 134 THR B C 1
ATOM 6509 O O . THR B 1 121 ? 30.129 8.075 20.780 1.00 53.83 134 THR B O 1
ATOM 6520 N N . ASP B 1 122 ? 27.974 8.569 20.363 1.00 50.03 135 ASP B N 1
ATOM 6521 C CA . ASP B 1 122 ? 27.983 9.656 21.343 1.00 45.42 135 ASP B CA 1
ATOM 6522 C C . ASP B 1 122 ? 27.741 9.229 22.775 1.00 40.85 135 ASP B C 1
ATOM 6523 O O . ASP B 1 122 ? 28.003 10.017 23.692 1.00 42.04 135 ASP B O 1
ATOM 6532 N N . TYR B 1 123 ? 27.219 8.035 23.007 1.00 36.09 136 TYR B N 1
ATOM 6533 C CA . TYR B 1 123 ? 27.129 7.548 24.368 1.00 34.52 136 TYR B CA 1
ATOM 6534 C C . TYR B 1 123 ? 27.223 6.036 24.362 1.00 28.79 136 TYR B C 1
ATOM 6535 O O . TYR B 1 123 ? 27.117 5.379 23.316 1.00 33.46 136 TYR B O 1
ATOM 6553 N N . ARG B 1 124 ? 27.408 5.490 25.555 1.00 25.08 137 ARG B N 1
ATOM 6554 C CA . ARG B 1 124 ? 27.608 4.060 25.724 1.00 28.75 137 ARG B CA 1
ATOM 6555 C C . ARG B 1 124 ? 26.438 3.449 26.497 1.00 26.66 137 ARG B C 1
ATOM 6556 O O . ARG B 1 124 ? 25.728 4.135 27.242 1.00 25.06 137 ARG B O 1
ATOM 6577 N N . THR B 1 125 ? 26.217 2.143 26.290 1.00 27.01 138 THR B N 1
ATOM 6578 C CA . THR B 1 125 ? 25.052 1.451 26.862 1.00 22.70 138 THR B CA 1
ATOM 6579 C C . THR B 1 125 ? 25.494 0.190 27.601 1.00 23.71 138 THR B C 1
ATOM 6580 O O . THR B 1 125 ? 25.912 -0.794 26.974 1.00 23.19 138 THR B O 1
ATOM 6591 N N . ALA B 1 126 ? 25.355 0.206 28.918 1.00 24.27 139 ALA B N 1
ATOM 6592 C CA . ALA B 1 126 ? 25.679 -0.924 29.778 1.00 25.05 139 ALA B CA 1
ATOM 6593 C C . ALA B 1 126 ? 24.362 -1.409 30.379 1.00 24.63 139 ALA B C 1
ATOM 6594 O O . ALA B 1 126 ? 23.918 -0.911 31.424 1.00 25.44 139 ALA B O 1
ATOM 6601 N N . ALA B 1 127 ? 23.737 -2.389 29.706 1.00 26.13 140 ALA B N 1
ATOM 6602 C CA . ALA B 1 127 ? 22.400 -2.876 30.043 1.00 24.47 140 ALA B CA 1
ATOM 6603 C C . ALA B 1 127 ? 21.479 -1.676 30.259 1.00 23.91 140 ALA B C 1
ATOM 6604 O O . ALA B 1 127 ? 21.377 -0.829 29.368 1.00 24.13 140 ALA B O 1
ATOM 6611 N N . GLY B 1 128 ? 20.842 -1.563 31.425 1.00 22.44 141 GLY B N 1
ATOM 6612 C CA . GLY B 1 128 ? 19.935 -0.457 31.717 1.00 21.46 141 GLY B CA 1
ATOM 6613 C C . GLY B 1 128 ? 20.556 0.920 31.875 1.00 25.92 141 GLY B C 1
ATOM 6614 O O . GLY B 1 128 ? 19.810 1.895 32.036 1.00 25.25 141 GLY B O 1
ATOM 6618 N N . LEU B 1 129 ? 21.886 1.045 31.841 1.00 24.59 142 LEU B N 1
ATOM 6619 C CA . LEU B 1 129 ? 22.557 2.339 31.984 1.00 22.96 142 LEU B CA 1
ATOM 6620 C C . LEU B 1 129 ? 23.016 2.903 30.642 1.00 26.76 142 LEU B C 1
ATOM 6621 O O . LEU B 1 129 ? 23.642 2.207 29.835 1.00 25.45 142 LEU B O 1
ATOM 6637 N N . LYS B 1 130 ? 22.697 4.172 30.409 1.00 23.65 143 LYS B N 1
ATOM 6638 C CA . LYS B 1 130 ? 23.269 4.945 29.320 1.00 24.43 143 LYS B CA 1
ATOM 6639 C C . LYS B 1 130 ? 24.269 5.908 29.941 1.00 24.52 143 LYS B C 1
ATOM 6640 O O . LYS B 1 130 ? 23.914 6.617 30.889 1.00 23.08 143 LYS B O 1
ATOM 6659 N N . TYR B 1 131 ? 25.488 5.970 29.385 1.00 22.92 144 TYR B N 1
ATOM 6660 C CA . TYR B 1 131 ? 26.520 6.732 30.060 1.00 23.86 144 TYR B CA 1
ATOM 6661 C C . TYR B 1 131 ? 27.534 7.300 29.086 1.00 24.19 144 TYR B C 1
ATOM 6662 O O . TYR B 1 131 ? 27.636 6.912 27.910 1.00 23.98 144 TYR B O 1
ATOM 6680 N N . LYS B 1 132 ? 28.321 8.227 29.614 1.00 27.27 145 LYS B N 1
ATOM 6681 C CA . LYS B 1 132 ? 29.026 9.162 28.758 1.00 26.32 145 LYS B CA 1
ATOM 6682 C C . LYS B 1 132 ? 29.904 10.124 29.540 1.00 26.10 145 LYS B C 1
ATOM 6683 O O . LYS B 1 132 ? 29.563 10.537 30.649 1.00 23.54 145 LYS B O 1
ATOM 6702 N N . ILE B 1 133 ? 31.030 10.494 28.938 1.00 28.73 146 ILE B N 1
ATOM 6703 C CA . ILE B 1 133 ? 31.831 11.611 29.407 1.00 29.72 146 ILE B CA 1
ATOM 6704 C C . ILE B 1 133 ? 31.346 12.878 28.714 1.00 30.06 146 ILE B C 1
ATOM 6705 O O . ILE B 1 133 ? 31.419 12.995 27.489 1.00 30.53 146 ILE B O 1
ATOM 6721 N N . LEU B 1 134 ? 30.812 13.809 29.494 1.00 29.94 147 LEU B N 1
ATOM 6722 C CA . LEU B 1 134 ? 30.453 15.116 28.980 1.00 34.42 147 LEU B CA 1
ATOM 6723 C C . LEU B 1 134 ? 31.716 15.921 28.642 1.00 38.07 147 LEU B C 1
ATOM 6724 O O . LEU B 1 134 ? 32.835 15.542 28.983 1.00 39.57 147 LEU B O 1
ATOM 6740 N N . LYS B 1 135 ? 31.508 17.063 27.971 1.00 41.40 148 LYS B N 1
ATOM 6741 C CA . LYS B 1 135 ? 32.583 17.805 27.304 1.00 43.77 148 LYS B CA 1
ATOM 6742 C C . LYS B 1 135 ? 33.542 18.503 28.267 1.00 41.00 148 LYS B C 1
ATOM 6743 O O . LYS B 1 135 ? 34.666 18.853 27.870 1.00 42.75 148 LYS B O 1
ATOM 6762 N N . ASP B 1 136 ? 33.106 18.766 29.491 1.00 40.76 149 ASP B N 1
ATOM 6763 C CA . ASP B 1 136 ? 33.950 19.323 30.544 1.00 38.47 149 ASP B CA 1
ATOM 6764 C C . ASP B 1 136 ? 34.470 18.241 31.485 1.00 38.85 149 ASP B C 1
ATOM 6765 O O . ASP B 1 136 ? 34.782 18.517 32.649 1.00 39.00 149 ASP B O 1
ATOM 6774 N N . ASN B 1 137 ? 34.543 17.006 30.994 1.00 38.00 150 ASN B N 1
ATOM 6775 C CA . ASN B 1 137 ? 35.065 15.866 31.737 1.00 36.84 150 ASN B CA 1
ATOM 6776 C C . ASN B 1 137 ? 34.277 15.633 33.025 1.00 35.98 150 ASN B C 1
ATOM 6777 O O . ASN B 1 137 ? 34.839 15.331 34.087 1.00 35.60 150 ASN B O 1
ATOM 6788 N N . ILE B 1 138 ? 32.954 15.754 32.913 1.00 32.52 151 ILE B N 1
ATOM 6789 C CA . ILE B 1 138 ? 32.007 15.327 33.931 1.00 30.28 151 ILE B CA 1
ATOM 6790 C C . ILE B 1 138 ? 31.319 14.058 33.427 1.00 29.28 151 ILE B C 1
ATOM 6791 O O . ILE B 1 138 ? 30.835 14.000 32.283 1.00 30.26 151 ILE B O 1
ATOM 6807 N N . GLY B 1 139 ? 31.294 13.034 34.272 1.00 27.19 152 GLY B N 1
ATOM 6808 C CA . GLY B 1 139 ? 30.608 11.814 33.939 1.00 26.96 152 GLY B CA 1
ATOM 6809 C C . GLY B 1 139 ? 29.099 11.961 34.057 1.00 27.14 152 GLY B C 1
ATOM 6810 O O . GLY B 1 139 ? 28.580 12.691 34.894 1.00 25.60 152 GLY B O 1
ATOM 6814 N N . TYR B 1 140 ? 28.382 11.241 33.196 1.00 26.70 153 TYR B N 1
ATOM 6815 C CA . TYR B 1 140 ? 26.929 11.306 33.196 1.00 24.16 153 TYR B CA 1
ATOM 6816 C C . TYR B 1 140 ? 26.353 9.916 32.953 1.00 22.08 153 TYR B C 1
ATOM 6817 O O . TYR B 1 140 ? 26.694 9.257 31.968 1.00 19.28 153 TYR B O 1
ATOM 6835 N N . ILE B 1 141 ? 25.460 9.508 33.847 1.00 21.44 154 ILE B N 1
ATOM 6836 C CA . ILE B 1 141 ? 24.729 8.248 33.785 1.00 23.19 154 ILE B CA 1
ATOM 6837 C C . ILE B 1 141 ? 23.237 8.567 33.789 1.00 19.97 154 ILE B C 1
ATOM 6838 O O . ILE B 1 141 ? 22.748 9.251 34.692 1.00 22.23 154 ILE B O 1
ATOM 6854 N N . ARG B 1 142 ? 22.516 8.057 32.802 1.00 19.22 155 ARG B N 1
ATOM 6855 C CA . ARG B 1 142 ? 21.060 8.091 32.795 1.00 18.97 155 ARG B CA 1
ATOM 6856 C C . ARG B 1 142 ? 20.544 6.693 33.091 1.00 22.36 155 ARG B C 1
ATOM 6857 O O . ARG B 1 142 ? 20.880 5.740 32.371 1.00 20.74 155 ARG B O 1
ATOM 6878 N N . TYR B 1 143 ? 19.706 6.568 34.129 1.00 18.70 156 TYR B N 1
ATOM 6879 C CA . TYR B 1 143 ? 19.055 5.302 34.448 1.00 22.23 156 TYR B CA 1
ATOM 6880 C C . TYR B 1 143 ? 17.555 5.545 34.474 1.00 22.06 156 TYR B C 1
ATOM 6881 O O . TYR B 1 143 ? 17.036 6.075 35.472 1.00 20.49 156 TYR B O 1
ATOM 6899 N N . GLU B 1 144 ? 16.883 5.157 33.379 1.00 25.72 157 GLU B N 1
ATOM 6900 C CA . GLU B 1 144 ? 15.471 5.489 33.213 1.00 25.31 157 GLU B CA 1
ATOM 6901 C C . GLU B 1 144 ? 14.550 4.618 34.039 1.00 22.68 157 GLU B C 1
ATOM 6902 O O . GLU B 1 144 ? 13.456 5.059 34.387 1.00 24.02 157 GLU B O 1
ATOM 6914 N N . SER B 1 145 ? 14.943 3.386 34.360 1.00 22.39 158 SER B N 1
ATOM 6915 C CA . SER B 1 145 ? 13.968 2.477 34.936 1.00 23.10 158 SER B CA 1
ATOM 6916 C C . SER B 1 145 ? 14.617 1.374 35.742 1.00 21.60 158 SER B C 1
ATOM 6917 O O . SER B 1 145 ? 15.471 0.649 35.222 1.00 21.49 158 SER B O 1
ATOM 6925 N N . PHE B 1 146 ? 14.166 1.220 36.992 1.00 22.49 159 PHE B N 1
ATOM 6926 C CA . PHE B 1 146 ? 14.576 0.074 37.790 1.00 21.70 159 PHE B CA 1
ATOM 6927 C C . PHE B 1 146 ? 13.907 -1.215 37.340 1.00 23.96 159 PHE B C 1
ATOM 6928 O O . PHE B 1 146 ? 14.175 -2.265 37.927 1.00 27.10 159 PHE B O 1
ATOM 6945 N N . ALA B 1 147 ? 13.060 -1.168 36.317 1.00 24.33 160 ALA B N 1
ATOM 6946 C CA . ALA B 1 147 ? 12.577 -2.388 35.665 1.00 26.04 160 ALA B CA 1
ATOM 6947 C C . ALA B 1 147 ? 13.560 -2.910 34.620 1.00 28.36 160 ALA B C 1
ATOM 6948 O O . ALA B 1 147 ? 13.299 -3.942 33.997 1.00 27.00 160 ALA B O 1
ATOM 6955 N N . ASP B 1 148 ? 14.679 -2.203 34.388 1.00 24.51 161 ASP B N 1
ATOM 6956 C CA . ASP B 1 148 ? 15.715 -2.609 33.432 1.00 24.97 161 ASP B CA 1
ATOM 6957 C C . ASP B 1 148 ? 16.895 -3.181 34.220 1.00 26.10 161 ASP B C 1
ATOM 6958 O O . ASP B 1 148 ? 17.376 -2.526 35.157 1.00 25.73 161 ASP B O 1
ATOM 6967 N N . PRO B 1 149 ? 17.370 -4.381 33.925 1.00 27.78 162 PRO B N 1
ATOM 6968 C CA . PRO B 1 149 ? 18.464 -4.939 34.720 1.00 26.50 162 PRO B CA 1
ATOM 6969 C C . PRO B 1 149 ? 19.746 -4.124 34.605 1.00 25.46 162 PRO B C 1
ATOM 6970 O O . PRO B 1 149 ? 20.059 -3.542 33.563 1.00 25.62 162 PRO B O 1
ATOM 6981 N N . VAL B 1 150 ? 20.479 -4.080 35.709 1.00 24.37 163 VAL B N 1
ATOM 6982 C CA . VAL B 1 150 ? 21.849 -3.585 35.754 1.00 23.77 163 VAL B CA 1
ATOM 6983 C C . VAL B 1 150 ? 22.638 -4.608 36.569 1.00 28.57 163 VAL B C 1
ATOM 6984 O O . VAL B 1 150 ? 22.288 -4.885 37.724 1.00 24.58 163 VAL B O 1
ATOM 6997 N N . GLY B 1 151 ? 23.661 -5.197 35.964 1.00 24.13 164 GLY B N 1
ATOM 6998 C CA . GLY B 1 151 ? 24.473 -6.185 36.635 1.00 28.31 164 GLY B CA 1
ATOM 6999 C C . GLY B 1 151 ? 25.743 -5.565 37.215 1.00 23.79 164 GLY B C 1
ATOM 7000 O O . GLY B 1 151 ? 26.065 -4.409 36.993 1.00 24.50 164 GLY B O 1
ATOM 7004 N N . ASN B 1 152 ? 26.465 -6.373 37.982 1.00 27.51 165 ASN B N 1
ATOM 7005 C CA . ASN B 1 152 ? 27.675 -5.861 38.614 1.00 29.21 165 ASN B CA 1
ATOM 7006 C C . ASN B 1 152 ? 28.763 -5.635 37.580 1.00 25.64 165 ASN B C 1
ATOM 7007 O O . ASN B 1 152 ? 29.484 -4.634 37.636 1.00 27.38 165 ASN B O 1
ATOM 7018 N N . GLY B 1 153 ? 28.870 -6.542 36.607 1.00 28.00 166 GLY B N 1
ATOM 7019 C CA . GLY B 1 153 ? 29.794 -6.328 35.503 1.00 28.98 166 GLY B CA 1
ATOM 7020 C C . GLY B 1 153 ? 29.488 -5.056 34.736 1.00 26.94 166 GLY B C 1
ATOM 7021 O O . GLY B 1 153 ? 30.406 -4.337 34.332 1.00 29.40 166 GLY B O 1
ATOM 7025 N N . ASN B 1 154 ? 28.194 -4.757 34.538 1.00 23.60 167 ASN B N 1
ATOM 7026 C CA . ASN B 1 154 ? 27.811 -3.472 33.963 1.00 23.38 167 ASN B CA 1
ATOM 7027 C C . ASN B 1 154 ? 28.377 -2.324 34.787 1.00 23.45 167 ASN B C 1
ATOM 7028 O O . ASN B 1 154 ? 28.920 -1.363 34.238 1.00 26.64 167 ASN B O 1
ATOM 7039 N N . LEU B 1 155 ? 28.203 -2.378 36.117 1.00 24.73 168 LEU B N 1
ATOM 7040 C CA . LEU B 1 155 ? 28.639 -1.254 36.955 1.00 22.35 168 LEU B CA 1
ATOM 7041 C C . LEU B 1 155 ? 30.161 -1.152 36.994 1.00 21.56 168 LEU B C 1
ATOM 7042 O O . LEU B 1 155 ? 30.707 -0.045 37.061 1.00 23.23 168 LEU B O 1
ATOM 7058 N N . ASP B 1 156 ? 30.858 -2.298 36.991 1.00 24.68 169 ASP B N 1
ATOM 7059 C CA . ASP B 1 156 ? 32.319 -2.300 36.916 1.00 26.65 169 ASP B CA 1
ATOM 7060 C C . ASP B 1 156 ? 32.804 -1.570 35.667 1.00 28.69 169 ASP B C 1
ATOM 7061 O O . ASP B 1 156 ? 33.786 -0.814 35.713 1.00 27.26 169 ASP B O 1
ATOM 7070 N N . GLU B 1 157 ? 32.148 -1.830 34.527 1.00 27.46 170 GLU B N 1
ATOM 7071 C CA . GLU B 1 157 ? 32.543 -1.225 33.266 1.00 26.46 170 GLU B CA 1
ATOM 7072 C C . GLU B 1 157 ? 32.269 0.276 33.281 1.00 25.22 170 GLU B C 1
ATOM 7073 O O . GLU B 1 157 ? 33.111 1.085 32.866 1.00 25.74 170 GLU B O 1
ATOM 7085 N N . VAL B 1 158 ? 31.071 0.660 33.726 1.00 26.26 171 VAL B N 1
ATOM 7086 C CA . VAL B 1 158 ? 30.683 2.069 33.755 1.00 26.10 171 VAL B CA 1
ATOM 7087 C C . VAL B 1 158 ? 31.591 2.875 34.679 1.00 23.48 171 VAL B C 1
ATOM 7088 O O . VAL B 1 158 ? 32.092 3.942 34.312 1.00 26.23 171 VAL B O 1
ATOM 7101 N N . LEU B 1 159 ? 31.760 2.409 35.912 1.00 22.05 172 LEU B N 1
ATOM 7102 C CA . LEU B 1 159 ? 32.516 3.194 36.884 1.00 24.41 172 LEU B CA 1
ATOM 7103 C C . LEU B 1 159 ? 34.000 3.205 36.535 1.00 27.74 172 LEU B C 1
ATOM 7104 O O . LEU B 1 159 ? 34.686 4.205 36.798 1.00 32.19 172 LEU B O 1
ATOM 7120 N N . SER B 1 160 ? 34.521 2.143 35.908 1.00 26.02 173 SER B N 1
ATOM 7121 C CA . SER B 1 160 ? 35.914 2.208 35.453 1.00 31.30 173 SER B CA 1
ATOM 7122 C C . SER B 1 160 ? 36.065 3.178 34.286 1.00 29.16 173 SER B C 1
ATOM 7123 O O . SER B 1 160 ? 36.983 3.999 34.265 1.00 30.37 173 SER B O 1
ATOM 7131 N N . TYR B 1 161 ? 35.156 3.114 33.312 1.00 27.50 174 TYR B N 1
ATOM 7132 C CA . TYR B 1 161 ? 35.243 4.005 32.162 1.00 24.35 174 TYR B CA 1
ATOM 7133 C C . TYR B 1 161 ? 35.246 5.465 32.582 1.00 23.94 174 TYR B C 1
ATOM 7134 O O . TYR B 1 161 ? 36.041 6.253 32.068 1.00 26.48 174 TYR B O 1
ATOM 7152 N N . LEU B 1 162 ? 34.374 5.846 33.507 1.00 25.68 175 LEU B N 1
ATOM 7153 C CA . LEU B 1 162 ? 34.182 7.237 33.897 1.00 28.11 175 LEU B CA 1
ATOM 7154 C C . LEU B 1 162 ? 35.164 7.692 34.980 1.00 28.33 175 LEU B C 1
ATOM 7155 O O . LEU B 1 162 ? 35.074 8.833 35.453 1.00 25.02 175 LEU B O 1
ATOM 7171 N N . SER B 1 163 ? 36.099 6.832 35.375 1.00 30.30 176 SER B N 1
ATOM 7172 C CA . SER B 1 163 ? 36.994 7.146 36.490 1.00 33.46 176 SER B CA 1
ATOM 7173 C C . SER B 1 163 ? 37.957 8.281 36.171 1.00 32.72 176 SER B C 1
ATOM 7174 O O . SER B 1 163 ? 38.537 8.860 37.099 1.00 37.54 176 SER B O 1
ATOM 7182 N N . VAL B 1 164 ? 38.111 8.626 34.893 1.00 29.77 177 VAL B N 1
ATOM 7183 C CA . VAL B 1 164 ? 38.903 9.782 34.496 1.00 31.18 177 VAL B CA 1
ATOM 7184 C C . VAL B 1 164 ? 38.174 11.092 34.753 1.00 33.78 177 VAL B C 1
ATOM 7185 O O . VAL B 1 164 ? 38.801 12.150 34.759 1.00 31.80 177 VAL B O 1
ATOM 7198 N N . CYS B 1 165 ? 36.861 11.060 34.943 1.00 32.52 178 CYS B N 1
ATOM 7199 C CA . CYS B 1 165 ? 36.103 12.295 35.093 1.00 30.50 178 CYS B CA 1
ATOM 7200 C C . CYS B 1 165 ? 36.306 12.873 36.483 1.00 28.72 178 CYS B C 1
ATOM 7201 O O . CYS B 1 165 ? 36.632 12.156 37.427 1.00 34.17 178 CYS B O 1
ATOM 7209 N N . ASN B 1 166 ? 36.105 14.192 36.599 1.00 30.84 179 ASN B N 1
ATOM 7210 C CA . ASN B 1 166 ? 36.252 14.891 37.873 1.00 29.32 179 ASN B CA 1
ATOM 7211 C C . ASN B 1 166 ? 35.059 14.734 38.802 1.00 27.17 179 ASN B C 1
ATOM 7212 O O . ASN B 1 166 ? 35.120 15.186 39.945 1.00 31.55 179 ASN B O 1
ATOM 7223 N N . GLY B 1 167 ? 33.975 14.138 38.326 1.00 27.22 180 GLY B N 1
ATOM 7224 C CA . GLY B 1 167 ? 32.760 13.976 39.123 1.00 22.99 180 GLY B CA 1
ATOM 7225 C C . GLY B 1 167 ? 31.716 13.345 38.238 1.00 24.04 180 GLY B C 1
ATOM 7226 O O . GLY B 1 167 ? 31.888 13.251 37.019 1.00 24.18 180 GLY B O 1
ATOM 7230 N N . LEU B 1 168 ? 30.612 12.934 38.869 1.00 24.02 181 LEU B N 1
ATOM 7231 C CA . LEU B 1 168 ? 29.614 12.086 38.233 1.00 21.66 181 LEU B CA 1
ATOM 7232 C C . LEU B 1 168 ? 28.207 12.582 38.509 1.00 24.77 181 LEU B C 1
ATOM 7233 O O . LEU B 1 168 ? 27.858 12.897 39.659 1.00 21.89 181 LEU B O 1
ATOM 7249 N N . ILE B 1 169 ? 27.390 12.596 37.458 1.00 23.37 182 ILE B N 1
ATOM 7250 C CA . ILE B 1 169 ? 25.956 12.863 37.556 1.00 25.00 182 ILE B CA 1
ATOM 7251 C C . ILE B 1 169 ? 25.213 11.560 37.301 1.00 19.35 182 ILE B C 1
ATOM 7252 O O . ILE B 1 169 ? 25.459 10.890 36.287 1.00 20.55 182 ILE B O 1
ATOM 7268 N N . ILE B 1 170 ? 24.289 11.223 38.203 1.00 16.78 183 ILE B N 1
ATOM 7269 C CA . ILE B 1 170 ? 23.393 10.077 38.073 1.00 19.76 183 ILE B CA 1
ATOM 7270 C C . ILE B 1 170 ? 21.974 10.621 37.999 1.00 18.02 183 ILE B C 1
ATOM 7271 O O . ILE B 1 170 ? 21.484 11.226 38.962 1.00 21.99 183 ILE B O 1
ATOM 7287 N N . ASP B 1 171 ? 21.325 10.422 36.860 1.00 21.05 184 ASP B N 1
ATOM 7288 C CA . ASP B 1 171 ? 20.042 11.045 36.552 1.00 19.80 184 ASP B CA 1
ATOM 7289 C C . ASP B 1 171 ? 18.958 9.982 36.671 1.00 21.18 184 ASP B C 1
ATOM 7290 O O . ASP B 1 171 ? 18.824 9.127 35.775 1.00 19.82 184 ASP B O 1
ATOM 7299 N N . VAL B 1 172 ? 18.157 10.066 37.738 1.00 16.94 185 VAL B N 1
ATOM 7300 C CA . VAL B 1 172 ? 17.042 9.158 37.950 1.00 18.26 185 VAL B CA 1
ATOM 7301 C C . VAL B 1 172 ? 15.694 9.875 37.919 1.00 16.56 185 VAL B C 1
ATOM 7302 O O . VAL B 1 172 ? 14.694 9.347 38.408 1.00 17.36 185 VAL B O 1
ATOM 7315 N N . ARG B 1 173 ? 15.631 11.045 37.293 1.00 17.15 186 ARG B N 1
ATOM 7316 C CA . ARG B 1 173 ? 14.351 11.696 37.068 1.00 17.91 186 ARG B CA 1
ATOM 7317 C C . ARG B 1 173 ? 13.460 10.812 36.183 1.00 23.42 186 ARG B C 1
ATOM 7318 O O . ARG B 1 173 ? 13.929 10.091 35.279 1.00 21.25 186 ARG B O 1
ATOM 7339 N N . ASP B 1 174 ? 12.159 10.874 36.456 1.00 20.76 187 ASP B N 1
ATOM 7340 C CA . ASP B 1 174 ? 11.120 10.119 35.750 1.00 21.60 187 ASP B CA 1
ATOM 7341 C C . ASP B 1 174 ? 11.319 8.621 35.865 1.00 22.84 187 ASP B C 1
ATOM 7342 O O . ASP B 1 174 ? 10.759 7.857 35.084 1.00 28.51 187 ASP B O 1
ATOM 7351 N N . ASN B 1 175 ? 12.096 8.158 36.835 1.00 24.41 188 ASN B N 1
ATOM 7352 C CA . ASN B 1 175 ? 12.334 6.725 37.006 1.00 20.17 188 ASN B CA 1
ATOM 7353 C C . ASN B 1 175 ? 11.345 6.228 38.039 1.00 21.88 188 ASN B C 1
ATOM 7354 O O . ASN B 1 175 ? 11.533 6.443 39.244 1.00 16.68 188 ASN B O 1
ATOM 7365 N N . GLY B 1 176 ? 10.301 5.540 37.570 1.00 24.28 189 GLY B N 1
ATOM 7366 C CA . GLY B 1 176 ? 9.197 5.134 38.418 1.00 25.12 189 GLY B CA 1
ATOM 7367 C C . GLY B 1 176 ? 9.367 3.822 39.148 1.00 23.64 189 GLY B C 1
ATOM 7368 O O . GLY B 1 176 ? 8.417 3.341 39.783 1.00 24.35 189 GLY B O 1
ATOM 7372 N N . GLY B 1 177 ? 10.540 3.219 39.066 1.00 22.99 190 GLY B N 1
ATOM 7373 C CA . GLY B 1 177 ? 10.856 2.049 39.864 1.00 25.65 190 GLY B CA 1
ATOM 7374 C C . GLY B 1 177 ? 10.879 0.783 39.047 1.00 26.85 190 GLY B C 1
ATOM 7375 O O . GLY B 1 177 ? 11.124 0.851 37.842 1.00 26.77 190 GLY B O 1
ATOM 7379 N N . GLY B 1 178 ? 10.600 -0.349 39.688 1.00 26.42 191 GLY B N 1
ATOM 7380 C CA . GLY B 1 178 ? 10.660 -1.666 39.077 1.00 29.32 191 GLY B CA 1
ATOM 7381 C C . GLY B 1 178 ? 11.514 -2.611 39.906 1.00 31.02 191 GLY B C 1
ATOM 7382 O O . GLY B 1 178 ? 12.187 -2.216 40.854 1.00 28.96 191 GLY B O 1
ATOM 7386 N N . ASN B 1 179 ? 11.444 -3.903 39.539 1.00 26.28 192 ASN B N 1
ATOM 7387 C CA . ASN B 1 179 ? 12.081 -4.935 40.366 1.00 31.95 192 ASN B CA 1
ATOM 7388 C C . ASN B 1 179 ? 13.222 -5.671 39.671 1.00 27.96 192 ASN B C 1
ATOM 7389 O O . ASN B 1 179 ? 13.624 -6.747 40.122 1.00 28.06 192 ASN B O 1
ATOM 7400 N N . ALA B 1 180 ? 13.768 -5.122 38.593 1.00 25.66 193 ALA B N 1
ATOM 7401 C CA . ALA B 1 180 ? 14.826 -5.847 37.898 1.00 34.56 193 ALA B CA 1
ATOM 7402 C C . ALA B 1 180 ? 16.168 -5.632 38.575 1.00 32.25 193 ALA B C 1
ATOM 7403 O O . ALA B 1 180 ? 17.059 -6.481 38.462 1.00 28.64 193 ALA B O 1
ATOM 7410 N N . THR B 1 181 ? 16.314 -4.508 39.275 1.00 31.50 194 THR B N 1
ATOM 7411 C CA . THR B 1 181 ? 17.567 -4.093 39.897 1.00 28.78 194 THR B CA 1
ATOM 7412 C C . THR B 1 181 ? 17.267 -3.650 41.313 1.00 30.97 194 THR B C 1
ATOM 7413 O O . THR B 1 181 ? 16.303 -2.915 41.546 1.00 31.07 194 THR B O 1
ATOM 7424 N N . ASN B 1 182 ? 18.065 -4.145 42.250 1.00 26.39 195 ASN B N 1
ATOM 7425 C CA . ASN B 1 182 ? 18.002 -3.682 43.617 1.00 28.74 195 ASN B CA 1
ATOM 7426 C C . ASN B 1 182 ? 18.568 -2.276 43.716 1.00 29.63 195 ASN B C 1
ATOM 7427 O O . ASN B 1 182 ? 19.602 -1.953 43.113 1.00 29.14 195 ASN B O 1
ATOM 7438 N N . SER B 1 183 ? 17.880 -1.436 44.493 1.00 25.22 196 SER B N 1
ATOM 7439 C CA . SER B 1 183 ? 18.365 -0.079 44.736 1.00 28.76 196 SER B CA 1
ATOM 7440 C C . SER B 1 183 ? 19.731 -0.095 45.424 1.00 26.53 196 SER B C 1
ATOM 7441 O O . SER B 1 183 ? 20.611 0.715 45.098 1.00 21.78 196 SER B O 1
ATOM 7449 N N . ALA B 1 184 ? 19.961 -1.071 46.315 1.00 26.03 197 ALA B N 1
ATOM 7450 C CA . ALA B 1 184 ? 21.245 -1.161 47.012 1.00 28.57 197 ALA B CA 1
ATOM 7451 C C . ALA B 1 184 ? 22.372 -1.600 46.094 1.00 25.91 197 ALA B C 1
ATOM 7452 O O . ALA B 1 184 ? 23.536 -1.251 46.333 1.00 26.65 197 ALA B O 1
ATOM 7459 N N . ARG B 1 185 ? 22.082 -2.380 45.060 1.00 23.32 198 ARG B N 1
ATOM 7460 C CA . ARG B 1 185 ? 23.152 -2.782 44.167 1.00 25.30 198 ARG B CA 1
ATOM 7461 C C . ARG B 1 185 ? 23.878 -1.565 43.599 1.00 25.86 198 ARG B C 1
ATOM 7462 O O . ARG B 1 185 ? 25.115 -1.553 43.509 1.00 26.35 198 ARG B O 1
ATOM 7483 N N . ILE B 1 186 ? 23.128 -0.556 43.167 1.00 19.85 199 ILE B N 1
ATOM 7484 C CA . ILE B 1 186 ? 23.732 0.637 42.594 1.00 22.33 199 ILE B CA 1
ATOM 7485 C C . ILE B 1 186 ? 24.327 1.522 43.694 1.00 24.50 199 ILE B C 1
ATOM 7486 O O . ILE B 1 186 ? 25.482 1.956 43.602 1.00 22.75 199 ILE B O 1
ATOM 7502 N N . ALA B 1 187 ? 23.572 1.774 44.766 1.00 19.44 200 ALA B N 1
ATOM 7503 C CA . ALA B 1 187 ? 24.043 2.735 45.755 1.00 20.50 200 ALA B CA 1
ATOM 7504 C C . ALA B 1 187 ? 25.300 2.238 46.453 1.00 22.81 200 ALA B C 1
ATOM 7505 O O . ALA B 1 187 ? 26.117 3.038 46.882 1.00 21.94 200 ALA B O 1
ATOM 7512 N N . SER B 1 188 ? 25.476 0.926 46.570 1.00 23.29 201 SER B N 1
ATOM 7513 C CA . SER B 1 188 ? 26.612 0.373 47.272 1.00 21.84 201 SER B CA 1
ATOM 7514 C C . SER B 1 188 ? 27.924 0.659 46.563 1.00 23.27 201 SER B C 1
ATOM 7515 O O . SER B 1 188 ? 28.981 0.446 47.165 1.00 22.35 201 SER B O 1
ATOM 7523 N N . ARG B 1 189 ? 27.874 1.110 45.308 1.00 22.77 202 ARG B N 1
ATOM 7524 C CA . ARG B 1 189 ? 29.065 1.466 44.551 1.00 23.74 202 ARG B CA 1
ATOM 7525 C C . ARG B 1 189 ? 29.654 2.786 44.984 1.00 22.80 202 ARG B C 1
ATOM 7526 O O . ARG B 1 189 ? 30.734 3.161 44.491 1.00 23.09 202 ARG B O 1
ATOM 7547 N N . PHE B 1 190 ? 28.988 3.478 45.897 1.00 21.15 203 PHE B N 1
ATOM 7548 C CA . PHE B 1 190 ? 29.362 4.832 46.271 1.00 24.20 203 PHE B CA 1
ATOM 7549 C C . PHE B 1 190 ? 29.748 4.989 47.736 1.00 20.27 203 PHE B C 1
ATOM 7550 O O . PHE B 1 190 ? 29.873 6.113 48.201 1.00 22.63 203 PHE B O 1
ATOM 7567 N N . THR B 1 191 ? 29.931 3.909 48.474 1.00 21.37 204 THR B N 1
ATOM 7568 C CA . THR B 1 191 ? 30.461 3.998 49.835 1.00 20.91 204 THR B CA 1
ATOM 7569 C C . THR B 1 191 ? 31.546 2.939 49.962 1.00 20.67 204 THR B C 1
ATOM 7570 O O . THR B 1 191 ? 31.426 1.851 49.389 1.00 21.68 204 THR B O 1
ATOM 7581 N N . ASN B 1 192 ? 32.611 3.275 50.676 1.00 24.11 205 ASN B N 1
ATOM 7582 C CA . ASN B 1 192 ? 33.644 2.310 51.022 1.00 25.92 205 ASN B CA 1
ATOM 7583 C C . ASN B 1 192 ? 33.457 1.760 52.427 1.00 29.38 205 ASN B C 1
ATOM 7584 O O . ASN B 1 192 ? 34.233 0.901 52.852 1.00 28.43 205 ASN B O 1
ATOM 7595 N N . GLU B 1 193 ? 32.449 2.235 53.149 1.00 29.51 206 GLU B N 1
ATOM 7596 C CA . GLU B 1 193 ? 32.214 1.870 54.536 1.00 29.98 206 GLU B CA 1
ATOM 7597 C C . GLU B 1 193 ? 30.742 1.545 54.738 1.00 27.29 206 GLU B C 1
ATOM 7598 O O . GLU B 1 193 ? 29.870 2.091 54.050 1.00 30.13 206 GLU B O 1
ATOM 7610 N N . LYS B 1 194 ? 30.484 0.625 55.667 1.00 31.28 207 LYS B N 1
ATOM 7611 C CA . LYS B 1 194 ? 29.130 0.371 56.155 1.00 34.28 207 LYS B CA 1
ATOM 7612 C C . LYS B 1 194 ? 28.539 1.655 56.708 1.00 30.70 207 LYS B C 1
ATOM 7613 O O . LYS B 1 194 ? 29.162 2.347 57.512 1.00 30.47 207 LYS B O 1
ATOM 7632 N N . ILE B 1 195 ? 27.342 2.003 56.255 1.00 27.08 208 ILE B N 1
ATOM 7633 C CA . ILE B 1 195 ? 26.663 3.200 56.737 1.00 31.42 208 ILE B CA 1
ATOM 7634 C C . ILE B 1 195 ? 25.187 2.877 56.931 1.00 30.31 208 ILE B C 1
ATOM 7635 O O . ILE B 1 195 ? 24.563 2.257 56.065 1.00 25.41 208 ILE B O 1
ATOM 7651 N N . LEU B 1 196 ? 24.638 3.261 58.082 1.00 27.96 209 LEU B N 1
ATOM 7652 C CA . LEU B 1 196 ? 23.189 3.183 58.284 1.00 26.15 209 LEU B CA 1
ATOM 7653 C C . LEU B 1 196 ? 22.486 4.191 57.385 1.00 24.16 209 LEU B C 1
ATOM 7654 O O . LEU B 1 196 ? 22.779 5.389 57.457 1.00 23.75 209 LEU B O 1
ATOM 7670 N N . THR B 1 197 ? 21.548 3.731 56.549 1.00 26.10 210 THR B N 1
ATOM 7671 C CA . THR B 1 197 ? 20.781 4.672 55.739 1.00 24.41 210 THR B CA 1
ATOM 7672 C C . THR B 1 197 ? 19.289 4.702 56.047 1.00 26.28 210 THR B C 1
ATOM 7673 O O . THR B 1 197 ? 18.602 5.584 55.515 1.00 22.99 210 THR B O 1
ATOM 7684 N N . GLY B 1 198 ? 18.775 3.807 56.889 1.00 19.65 211 GLY B N 1
ATOM 7685 C CA . GLY B 1 198 ? 17.344 3.777 57.132 1.00 22.74 211 GLY B CA 1
ATOM 7686 C C . GLY B 1 198 ? 16.919 2.612 58.010 1.00 22.47 211 GLY B C 1
ATOM 7687 O O . GLY B 1 198 ? 17.738 1.958 58.653 1.00 21.75 211 GLY B O 1
ATOM 7691 N N . TYR B 1 199 ? 15.596 2.431 58.072 1.00 19.15 212 TYR B N 1
ATOM 7692 C CA . TYR B 1 199 ? 14.953 1.399 58.869 1.00 21.78 212 TYR B CA 1
ATOM 7693 C C . TYR B 1 199 ? 13.698 0.964 58.125 1.00 22.14 212 TYR B C 1
ATOM 7694 O O . TYR B 1 199 ? 13.070 1.775 57.441 1.00 20.21 212 TYR B O 1
ATOM 7712 N N . ILE B 1 200 ? 13.357 -0.316 58.265 1.00 19.36 213 ILE B N 1
ATOM 7713 C CA . ILE B 1 200 ? 12.139 -0.897 57.730 1.00 24.03 213 ILE B CA 1
ATOM 7714 C C . ILE B 1 200 ? 11.461 -1.673 58.852 1.00 25.24 213 ILE B C 1
ATOM 7715 O O . ILE B 1 200 ? 12.100 -2.506 59.518 1.00 21.14 213 ILE B O 1
ATOM 7731 N N . SER B 1 201 ? 10.179 -1.384 59.060 1.00 18.46 214 SER B N 1
ATOM 7732 C CA . SER B 1 201 ? 9.285 -2.148 59.916 1.00 19.82 214 SER B CA 1
ATOM 7733 C C . SER B 1 201 ? 8.365 -3.001 59.059 1.00 23.75 214 SER B C 1
ATOM 7734 O O . SER B 1 201 ? 7.993 -2.611 57.944 1.00 23.61 214 SER B O 1
ATOM 7742 N N . HIS B 1 202 ? 7.902 -4.106 59.631 1.00 20.82 215 HIS B N 1
ATOM 7743 C CA . HIS B 1 202 ? 6.974 -5.008 58.945 1.00 22.91 215 HIS B CA 1
ATOM 7744 C C . HIS B 1 202 ? 5.697 -5.148 59.762 1.00 24.29 215 HIS B C 1
ATOM 7745 O O . HIS B 1 202 ? 5.725 -5.122 60.999 1.00 22.85 215 HIS B O 1
ATOM 7759 N N . LYS B 1 203 ? 4.570 -5.340 59.074 1.00 24.95 216 LYS B N 1
ATOM 7760 C CA . LYS B 1 203 ? 3.350 -5.675 59.790 1.00 27.15 216 LYS B CA 1
ATOM 7761 C C . LYS B 1 203 ? 3.491 -7.041 60.442 1.00 26.52 216 LYS B C 1
ATOM 7762 O O . LYS B 1 203 ? 3.963 -8.002 59.831 1.00 26.94 216 LYS B O 1
ATOM 7781 N N . THR B 1 204 ? 3.052 -7.126 61.672 1.00 26.94 217 THR B N 1
ATOM 7782 C CA . THR B 1 204 ? 3.079 -8.351 62.443 1.00 26.76 217 THR B CA 1
ATOM 7783 C C . THR B 1 204 ? 1.699 -8.876 62.820 1.00 28.91 217 THR B C 1
ATOM 7784 O O . THR B 1 204 ? 1.604 -9.996 63.321 1.00 29.71 217 THR B O 1
ATOM 7795 N N . GLY B 1 205 ? 0.631 -8.133 62.552 1.00 29.84 218 GLY B N 1
ATOM 7796 C CA . GLY B 1 205 ? -0.713 -8.584 62.887 1.00 31.05 218 GLY B CA 1
ATOM 7797 C C . GLY B 1 205 ? -1.705 -7.780 62.068 1.00 30.93 218 GLY B C 1
ATOM 7798 O O . GLY B 1 205 ? -1.329 -6.932 61.253 1.00 26.99 218 GLY B O 1
ATOM 7802 N N . THR B 1 206 ? -2.984 -8.047 62.298 1.00 28.05 219 THR B N 1
ATOM 7803 C CA . THR B 1 206 ? -4.036 -7.312 61.597 1.00 32.59 219 THR B CA 1
ATOM 7804 C C . THR B 1 206 ? -4.300 -5.918 62.178 1.00 33.28 219 THR B C 1
ATOM 7805 O O . THR B 1 206 ? -4.890 -5.072 61.488 1.00 30.08 219 THR B O 1
ATOM 7816 N N . GLY B 1 207 ? -3.943 -5.681 63.440 1.00 31.39 220 GLY B N 1
ATOM 7817 C CA . GLY B 1 207 ? -4.220 -4.390 64.052 1.00 28.89 220 GLY B CA 1
ATOM 7818 C C . GLY B 1 207 ? -3.479 -3.262 63.361 1.00 27.87 220 GLY B C 1
ATOM 7819 O O . GLY B 1 207 ? -2.382 -3.438 62.844 1.00 29.49 220 GLY B O 1
ATOM 7823 N N . HIS B 1 208 ? -4.096 -2.083 63.349 1.00 26.38 221 HIS B N 1
ATOM 7824 C CA . HIS B 1 208 ? -3.573 -1.000 62.510 1.00 30.50 221 HIS B CA 1
ATOM 7825 C C . HIS B 1 208 ? -2.210 -0.500 62.973 1.00 29.14 221 HIS B C 1
ATOM 7826 O O . HIS B 1 208 ? -1.529 0.200 62.203 1.00 30.75 221 HIS B O 1
ATOM 7840 N N . ASN B 1 209 ? -1.797 -0.835 64.195 1.00 25.54 222 ASN B N 1
ATOM 7841 C CA . ASN B 1 209 ? -0.458 -0.485 64.694 1.00 29.79 222 ASN B CA 1
ATOM 7842 C C . ASN B 1 209 ? 0.327 -1.724 65.130 1.00 33.20 222 ASN B C 1
ATOM 7843 O O . ASN B 1 209 ? 1.209 -1.634 65.985 1.00 31.04 222 ASN B O 1
ATOM 7854 N N . ASP B 1 210 ? 0.043 -2.878 64.522 1.00 25.52 223 ASP B N 1
ATOM 7855 C CA . ASP B 1 210 ? 0.752 -4.131 64.788 1.00 26.02 223 ASP B CA 1
ATOM 7856 C C . ASP B 1 210 ? 1.992 -4.186 63.895 1.00 28.75 223 ASP B C 1
ATOM 7857 O O . ASP B 1 210 ? 1.926 -4.654 62.755 1.00 27.73 223 ASP B O 1
ATOM 7866 N N . PHE B 1 211 ? 3.141 -3.741 64.428 1.00 24.22 224 PHE B N 1
ATOM 7867 C CA . PHE B 1 211 ? 4.381 -3.605 63.682 1.00 22.20 224 PHE B CA 1
ATOM 7868 C C . PHE B 1 211 ? 5.569 -4.193 64.427 1.00 24.55 224 PHE B C 1
ATOM 7869 O O . PHE B 1 211 ? 5.648 -4.125 65.658 1.00 22.78 224 PHE B O 1
ATOM 7886 N N . SER B 1 212 ? 6.499 -4.755 63.661 1.00 21.91 225 SER B N 1
ATOM 7887 C CA . SER B 1 212 ? 7.788 -5.158 64.182 1.00 24.19 225 SER B CA 1
ATOM 7888 C C . SER B 1 212 ? 8.558 -3.927 64.662 1.00 23.22 225 SER B C 1
ATOM 7889 O O . SER B 1 212 ? 8.197 -2.776 64.388 1.00 19.97 225 SER B O 1
ATOM 7897 N N . LYS B 1 213 ? 9.625 -4.178 65.412 1.00 22.65 226 LYS B N 1
ATOM 7898 C CA . LYS B 1 213 ? 10.596 -3.139 65.634 1.00 22.63 226 LYS B CA 1
ATOM 7899 C C . LYS B 1 213 ? 11.113 -2.665 64.274 1.00 20.65 226 LYS B C 1
ATOM 7900 O O . LYS B 1 213 ? 11.031 -3.378 63.281 1.00 21.78 226 LYS B O 1
ATOM 7919 N N . PRO B 1 214 ? 11.685 -1.466 64.209 1.00 21.52 227 PRO B N 1
ATOM 7920 C CA . PRO B 1 214 ? 12.332 -1.042 62.967 1.00 21.99 227 PRO B CA 1
ATOM 7921 C C . PRO B 1 214 ? 13.704 -1.697 62.817 1.00 21.59 227 PRO B C 1
ATOM 7922 O O . PRO B 1 214 ? 14.562 -1.580 63.687 1.00 20.52 227 PRO B O 1
ATOM 7933 N N . TYR B 1 215 ? 13.888 -2.424 61.720 1.00 21.84 228 TYR B N 1
ATOM 7934 C CA . TYR B 1 215 ? 15.139 -3.114 61.440 1.00 24.11 228 TYR B CA 1
ATOM 7935 C C . TYR B 1 215 ? 16.081 -2.148 60.739 1.00 23.52 228 TYR B C 1
ATOM 7936 O O . TYR B 1 215 ? 15.701 -1.545 59.737 1.00 20.85 228 TYR B O 1
ATOM 7954 N N . ALA B 1 216 ? 17.292 -1.978 61.274 1.00 22.40 229 ALA B N 1
ATOM 7955 C CA . ALA B 1 216 ? 18.235 -1.050 60.655 1.00 25.56 229 ALA B CA 1
ATOM 7956 C C . ALA B 1 216 ? 18.665 -1.558 59.290 1.00 26.35 229 ALA B C 1
ATOM 7957 O O . ALA B 1 216 ? 18.902 -2.754 59.105 1.00 30.61 229 ALA B O 1
ATOM 7964 N N . ILE B 1 217 ? 18.753 -0.639 58.321 1.00 23.46 230 ILE B N 1
ATOM 7965 C CA . ILE B 1 217 ? 19.199 -0.937 56.962 1.00 22.38 230 ILE B CA 1
ATOM 7966 C C . ILE B 1 217 ? 20.561 -0.262 56.771 1.00 25.07 230 ILE B C 1
ATOM 7967 O O . ILE B 1 217 ? 20.701 0.969 56.889 1.00 21.48 230 ILE B O 1
ATOM 7983 N N . TYR B 1 218 ? 21.556 -1.076 56.473 1.00 24.40 231 TYR B N 1
ATOM 7984 C CA . TYR B 1 218 ? 22.929 -0.637 56.256 1.00 31.96 231 TYR B CA 1
ATOM 7985 C C . TYR B 1 218 ? 23.259 -0.783 54.777 1.00 30.66 231 TYR B C 1
ATOM 7986 O O . TYR B 1 218 ? 22.866 -1.762 54.129 1.00 30.87 231 TYR B O 1
ATOM 8004 N N . LEU B 1 219 ? 23.925 0.222 54.228 1.00 29.20 232 LEU B N 1
ATOM 8005 C CA . LEU B 1 219 ? 24.504 0.119 52.898 1.00 28.43 232 LEU B CA 1
ATOM 8006 C C . LEU B 1 219 ? 25.920 -0.393 53.081 1.00 30.61 232 LEU B C 1
ATOM 8007 O O . LEU B 1 219 ? 26.692 0.217 53.823 1.00 28.73 232 LEU B O 1
ATOM 8023 N N . GLU B 1 220 ? 26.234 -1.533 52.471 1.00 29.01 233 GLU B N 1
ATOM 8024 C CA . GLU B 1 220 ? 27.553 -2.159 52.538 1.00 36.13 233 GLU B CA 1
ATOM 8025 C C . GLU B 1 220 ? 28.316 -1.849 51.262 1.00 31.34 233 GLU B C 1
ATOM 8026 O O . GLU B 1 220 ? 27.750 -1.954 50.169 1.00 26.10 233 GLU B O 1
ATOM 8038 N N . PRO B 1 221 ? 29.597 -1.502 51.344 1.00 29.20 234 PRO B N 1
ATOM 8039 C CA . PRO B 1 221 ? 30.379 -1.276 50.121 1.00 27.66 234 PRO B CA 1
ATOM 8040 C C . PRO B 1 221 ? 30.316 -2.459 49.163 1.00 26.48 234 PRO B C 1
ATOM 8041 O O . PRO B 1 221 ? 30.436 -3.616 49.556 1.00 25.28 234 PRO B O 1
ATOM 8052 N N . ALA B 1 222 ? 30.128 -2.156 47.881 1.00 27.47 235 ALA B N 1
ATOM 8053 C CA . ALA B 1 222 ? 30.028 -3.215 46.888 1.00 27.65 235 ALA B CA 1
ATOM 8054 C C . ALA B 1 222 ? 31.345 -3.965 46.715 1.00 35.19 235 ALA B C 1
ATOM 8055 O O . ALA B 1 222 ? 32.443 -3.405 46.838 1.00 27.25 235 ALA B O 1
ATOM 8062 N N . ASN B 1 223 ? 31.213 -5.242 46.375 1.00 35.30 236 ASN B N 1
ATOM 8063 C CA . ASN B 1 223 ? 32.347 -6.114 46.088 1.00 40.90 236 ASN B CA 1
ATOM 8064 C C . ASN B 1 223 ? 32.728 -5.984 44.607 1.00 43.00 236 ASN B C 1
ATOM 8065 O O . ASN B 1 223 ? 32.672 -6.919 43.804 1.00 46.37 236 ASN B O 1
ATOM 8076 N N . GLY B 1 224 ? 33.104 -4.761 44.255 1.00 33.89 237 GLY B N 1
ATOM 8077 C CA . GLY B 1 224 ? 33.442 -4.429 42.888 1.00 29.24 237 GLY B CA 1
ATOM 8078 C C . GLY B 1 224 ? 33.903 -2.990 42.825 1.00 27.46 237 GLY B C 1
ATOM 8079 O O . GLY B 1 224 ? 34.074 -2.324 43.852 1.00 28.34 237 GLY B O 1
ATOM 8083 N N . VAL B 1 225 ? 34.085 -2.511 41.598 1.00 24.40 238 VAL B N 1
ATOM 8084 C CA . VAL B 1 225 ? 34.564 -1.150 41.378 1.00 23.55 238 VAL B CA 1
ATOM 8085 C C . VAL B 1 225 ? 33.658 -0.151 42.070 1.00 25.19 238 VAL B C 1
ATOM 8086 O O . VAL B 1 225 ? 32.433 -0.177 41.891 1.00 24.42 238 VAL B O 1
ATOM 8099 N N . ARG B 1 226 ? 34.262 0.779 42.822 1.00 22.06 239 ARG B N 1
ATOM 8100 C CA . ARG B 1 226 ? 33.514 1.831 43.501 1.00 22.37 239 ARG B CA 1
ATOM 8101 C C . ARG B 1 226 ? 33.991 3.205 43.072 1.00 25.20 239 ARG B C 1
ATOM 8102 O O . ARG B 1 226 ? 35.114 3.369 42.616 1.00 24.70 239 ARG B O 1
ATOM 8123 N N . TRP B 1 227 ? 33.094 4.174 43.148 1.00 21.30 240 TRP B N 1
ATOM 8124 C CA . TRP B 1 227 ? 33.362 5.549 42.750 1.00 23.63 240 TRP B CA 1
ATOM 8125 C C . TRP B 1 227 ? 33.988 6.319 43.900 1.00 22.07 240 TRP B C 1
ATOM 8126 O O . TRP B 1 227 ? 33.528 6.214 45.035 1.00 21.33 240 TRP B O 1
ATOM 8147 N N . GLN B 1 228 ? 35.014 7.126 43.599 1.00 20.08 241 GLN B N 1
ATOM 8148 C CA . GLN B 1 228 ? 35.819 7.737 44.660 1.00 23.61 241 GLN B CA 1
ATOM 8149 C C . GLN B 1 228 ? 35.845 9.259 44.583 1.00 25.11 241 GLN B C 1
ATOM 8150 O O . GLN B 1 228 ? 36.731 9.887 45.156 1.00 28.04 241 GLN B O 1
ATOM 8164 N N . LYS B 1 229 ? 34.921 9.859 43.847 1.00 19.89 242 LYS B N 1
ATOM 8165 C CA . LYS B 1 229 ? 34.888 11.303 43.615 1.00 23.22 242 LYS B CA 1
ATOM 8166 C C . LYS B 1 229 ? 33.484 11.810 43.943 1.00 23.58 242 LYS B C 1
ATOM 8167 O O . LYS B 1 229 ? 32.625 11.053 44.387 1.00 21.66 242 LYS B O 1
ATOM 8186 N N . LYS B 1 230 ? 33.235 13.101 43.720 1.00 21.37 243 LYS B N 1
ATOM 8187 C CA . LYS B 1 230 ? 31.927 13.657 44.061 1.00 22.08 243 LYS B CA 1
ATOM 8188 C C . LYS B 1 230 ? 30.857 13.145 43.105 1.00 21.02 243 LYS B C 1
ATOM 8189 O O . LYS B 1 230 ? 31.154 12.689 41.994 1.00 20.72 243 LYS B O 1
ATOM 8208 N N . VAL B 1 231 ? 29.608 13.229 43.557 1.00 20.50 244 VAL B N 1
ATOM 8209 C CA . VAL B 1 231 ? 28.439 12.759 42.815 1.00 20.62 244 VAL B CA 1
ATOM 8210 C C . VAL B 1 231 ? 27.298 13.750 42.991 1.00 24.13 244 VAL B C 1
ATOM 8211 O O . VAL B 1 231 ? 27.078 14.265 44.096 1.00 21.58 244 VAL B O 1
ATOM 8224 N N . VAL B 1 232 ? 26.516 13.948 41.919 1.00 19.63 245 VAL B N 1
ATOM 8225 C CA . VAL B 1 232 ? 25.209 14.582 41.987 1.00 20.11 245 VAL B CA 1
ATOM 8226 C C . VAL B 1 232 ? 24.166 13.579 41.495 1.00 20.97 245 VAL B C 1
ATOM 8227 O O . VAL B 1 232 ? 24.336 12.970 40.439 1.00 20.00 245 VAL B O 1
ATOM 8240 N N . VAL B 1 233 ? 23.083 13.425 42.250 1.00 20.73 246 VAL B N 1
ATOM 8241 C CA . VAL B 1 233 ? 21.928 12.628 41.838 1.00 19.65 246 VAL B CA 1
ATOM 8242 C C . VAL B 1 233 ? 20.812 13.595 41.505 1.00 19.05 246 VAL B C 1
ATOM 8243 O O . VAL B 1 233 ? 20.466 14.446 42.325 1.00 17.73 246 VAL B O 1
ATOM 8256 N N . LEU B 1 234 ? 20.246 13.469 40.304 1.00 20.86 247 LEU B N 1
ATOM 8257 C CA . LEU B 1 234 ? 19.113 14.300 39.896 1.00 19.95 247 LEU B CA 1
ATOM 8258 C C . LEU B 1 234 ? 17.793 13.582 40.140 1.00 19.01 247 LEU B C 1
ATOM 8259 O O . LEU B 1 234 ? 17.622 12.427 39.728 1.00 21.36 247 LEU B O 1
ATOM 8275 N N . THR B 1 235 ? 16.861 14.279 40.798 1.00 19.63 248 THR B N 1
ATOM 8276 C CA . THR B 1 235 ? 15.592 13.721 41.225 1.00 21.32 248 THR B CA 1
ATOM 8277 C C . THR B 1 235 ? 14.449 14.614 40.771 1.00 19.79 248 THR B C 1
ATOM 8278 O O . THR B 1 235 ? 14.621 15.815 40.592 1.00 19.29 248 THR B O 1
ATOM 8289 N N . ASN B 1 236 ? 13.266 14.021 40.583 1.00 22.26 249 ASN B N 1
ATOM 8290 C CA . ASN B 1 236 ? 12.063 14.824 40.383 1.00 20.88 249 ASN B CA 1
ATOM 8291 C C . ASN B 1 236 ? 10.865 14.058 40.913 1.00 22.07 249 ASN B C 1
ATOM 8292 O O . ASN B 1 236 ? 11.005 12.952 41.441 1.00 20.20 249 ASN B O 1
ATOM 8303 N N . ARG B 1 237 ? 9.670 14.684 40.828 1.00 23.19 250 ARG B N 1
ATOM 8304 C CA . ARG B 1 237 ? 8.502 14.108 41.486 1.00 20.38 250 ARG B CA 1
ATOM 8305 C C . ARG B 1 237 ? 8.050 12.824 40.832 1.00 26.58 250 ARG B C 1
ATOM 8306 O O . ARG B 1 237 ? 7.175 12.153 41.383 1.00 24.45 250 ARG B O 1
ATOM 8327 N N . ARG B 1 238 ? 8.615 12.466 39.676 1.00 22.96 251 ARG B N 1
ATOM 8328 C CA . ARG B 1 238 ? 8.320 11.180 39.060 1.00 22.38 251 ARG B CA 1
ATOM 8329 C C . ARG B 1 238 ? 9.434 10.171 39.281 1.00 23.42 251 ARG B C 1
ATOM 8330 O O . ARG B 1 238 ? 9.498 9.162 38.567 1.00 22.43 251 ARG B O 1
ATOM 8351 N N . SER B 1 239 ? 10.318 10.439 40.239 1.00 20.42 252 SER B N 1
ATOM 8352 C CA . SER B 1 239 ? 11.229 9.430 40.781 1.00 23.53 252 SER B CA 1
ATOM 8353 C C . SER B 1 239 ? 10.503 8.759 41.938 1.00 21.95 252 SER B C 1
ATOM 8354 O O . SER B 1 239 ? 10.237 9.416 42.949 1.00 22.57 252 SER B O 1
ATOM 8362 N N . PHE B 1 240 ? 10.132 7.481 41.811 1.00 24.01 253 PHE B N 1
ATOM 8363 C CA . PHE B 1 240 ? 9.511 6.880 42.980 1.00 28.12 253 PHE B CA 1
ATOM 8364 C C . PHE B 1 240 ? 9.744 5.373 43.068 1.00 25.34 253 PHE B C 1
ATOM 8365 O O . PHE B 1 240 ? 10.404 4.769 42.221 1.00 21.64 253 PHE B O 1
ATOM 8382 N N . SER B 1 241 ? 9.240 4.798 44.176 1.00 25.77 254 SER B N 1
ATOM 8383 C CA . SER B 1 241 ? 9.294 3.383 44.500 1.00 24.75 254 SER B CA 1
ATOM 8384 C C . SER B 1 241 ? 10.763 2.984 44.717 1.00 24.02 254 SER B C 1
ATOM 8385 O O . SER B 1 241 ? 11.409 3.554 45.592 1.00 21.82 254 SER B O 1
ATOM 8393 N N . ALA B 1 242 ? 11.281 1.987 43.990 1.00 22.74 255 ALA B N 1
ATOM 8394 C CA . ALA B 1 242 ? 12.694 1.626 44.170 1.00 21.22 255 ALA B CA 1
ATOM 8395 C C . ALA B 1 242 ? 13.621 2.831 43.997 1.00 22.04 255 ALA B C 1
ATOM 8396 O O . ALA B 1 242 ? 14.629 2.962 44.706 1.00 21.45 255 ALA B O 1
ATOM 8403 N N . THR B 1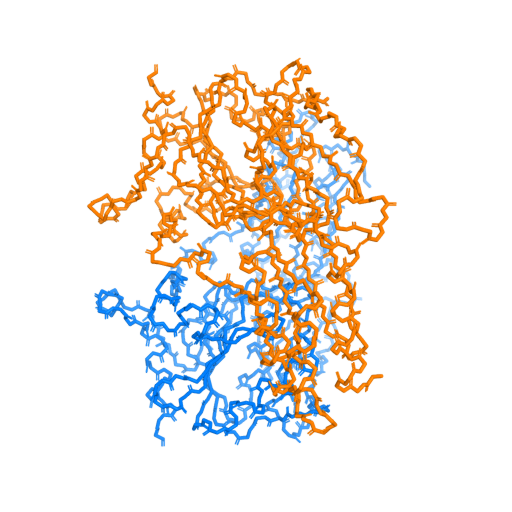 243 ? 13.261 3.758 43.114 1.00 20.48 256 THR B N 1
ATOM 8404 C CA . THR B 1 243 ? 14.071 4.957 42.950 1.00 20.20 256 THR B CA 1
ATOM 8405 C C . THR B 1 243 ? 14.099 5.790 44.214 1.00 19.86 256 THR B C 1
ATOM 8406 O O . THR B 1 243 ? 15.107 6.434 44.522 1.00 18.75 256 THR B O 1
ATOM 8417 N N . ASN B 1 244 ? 12.981 5.829 44.936 1.00 19.53 257 ASN B N 1
ATOM 8418 C CA . ASN B 1 244 ? 12.946 6.532 46.207 1.00 20.88 257 ASN B CA 1
ATOM 8419 C C . ASN B 1 244 ? 13.874 5.870 47.215 1.00 20.99 257 ASN B C 1
ATOM 8420 O O . ASN B 1 244 ? 14.549 6.564 47.987 1.00 18.23 257 ASN B O 1
ATOM 8431 N N . ASP B 1 245 ? 13.932 4.533 47.216 1.00 18.00 258 ASP B N 1
ATOM 8432 C CA . ASP B 1 245 ? 14.868 3.835 48.094 1.00 20.39 258 ASP B CA 1
ATOM 8433 C C . ASP B 1 245 ? 16.294 4.188 47.717 1.00 20.91 258 ASP B C 1
ATOM 8434 O O . ASP B 1 245 ? 17.127 4.463 48.587 1.00 19.61 258 ASP B O 1
ATOM 8443 N N . PHE B 1 246 ? 16.579 4.210 46.414 1.00 19.69 259 PHE B N 1
ATOM 8444 C CA . PHE B 1 246 ? 17.892 4.575 45.910 1.00 18.60 259 PHE B CA 1
ATOM 8445 C C . PHE B 1 246 ? 18.297 5.952 46.400 1.00 18.84 259 PHE B C 1
ATOM 8446 O O . PHE B 1 246 ? 19.424 6.141 46.884 1.00 18.18 259 PHE B O 1
ATOM 8463 N N . VAL B 1 247 ? 17.404 6.936 46.243 1.00 20.24 260 VAL B N 1
ATOM 8464 C CA . VAL B 1 247 ? 17.727 8.307 46.644 1.00 17.24 260 VAL B CA 1
ATOM 8465 C C . VAL B 1 247 ? 17.975 8.370 48.138 1.00 20.41 260 VAL B C 1
ATOM 8466 O O . VAL B 1 247 ? 18.851 9.113 48.609 1.00 19.64 260 VAL B O 1
ATOM 8479 N N . ASN B 1 248 ? 17.208 7.596 48.914 1.00 17.45 261 ASN B N 1
ATOM 8480 C CA . ASN B 1 248 ? 17.392 7.614 50.349 1.00 22.50 261 ASN B CA 1
ATOM 8481 C C . ASN B 1 248 ? 18.791 7.150 50.742 1.00 22.76 261 ASN B C 1
ATOM 8482 O O . ASN B 1 248 ? 19.403 7.712 51.666 1.00 21.62 261 ASN B O 1
ATOM 8493 N N . HIS B 1 249 ? 19.281 6.087 50.101 1.00 20.20 262 HIS B N 1
ATOM 8494 C CA . HIS B 1 249 ? 20.661 5.634 50.334 1.00 22.28 262 HIS B CA 1
ATOM 8495 C C . HIS B 1 249 ? 21.669 6.734 49.984 1.00 24.07 262 HIS B C 1
ATOM 8496 O O . HIS B 1 249 ? 22.574 7.066 50.763 1.00 23.45 262 HIS B O 1
ATOM 8510 N N . MET B 1 250 ? 21.567 7.248 48.762 1.00 22.14 263 MET B N 1
ATOM 8511 C CA . MET B 1 250 ? 22.566 8.162 48.210 1.00 20.71 263 MET B CA 1
ATOM 8512 C C . MET B 1 250 ? 22.623 9.468 48.976 1.00 22.71 263 MET B C 1
ATOM 8513 O O . MET B 1 250 ? 23.715 10.020 49.192 1.00 19.31 263 MET B O 1
ATOM 8527 N N . ARG B 1 251 ? 21.464 9.997 49.408 1.00 19.20 264 ARG B N 1
ATOM 8528 C CA . ARG B 1 251 ? 21.544 11.309 50.040 1.00 21.83 264 ARG B CA 1
ATOM 8529 C C . ARG B 1 251 ? 22.228 11.251 51.398 1.00 19.58 264 ARG B C 1
ATOM 8530 O O . ARG B 1 251 ? 22.583 12.300 51.939 1.00 23.05 264 ARG B O 1
ATOM 8551 N N . CYS B 1 252 ? 22.425 10.061 51.968 1.00 18.68 265 CYS B N 1
ATOM 8552 C CA . CYS B 1 252 ? 23.139 9.975 53.246 1.00 19.60 265 CYS B CA 1
ATOM 8553 C C . CYS B 1 252 ? 24.645 10.163 53.097 1.00 21.62 265 CYS B C 1
ATOM 8554 O O . CYS B 1 252 ? 25.326 10.387 54.096 1.00 20.24 265 CYS B O 1
ATOM 8562 N N . LEU B 1 253 ? 25.160 9.985 51.896 1.00 19.08 266 LEU B N 1
ATOM 8563 C CA . LEU B 1 253 ? 26.598 9.875 51.615 1.00 21.07 266 LEU B CA 1
ATOM 8564 C C . LEU B 1 253 ? 27.237 11.262 51.521 1.00 21.21 266 LEU B C 1
ATOM 8565 O O . LEU B 1 253 ? 26.630 12.193 50.966 1.00 22.46 266 LEU B O 1
ATOM 8581 N N . PRO B 1 254 ? 28.436 11.438 52.087 1.00 21.43 267 PRO B N 1
ATOM 8582 C CA . PRO B 1 254 ? 28.988 12.793 52.236 1.00 19.88 267 PRO B CA 1
ATOM 8583 C C . PRO B 1 254 ? 29.427 13.421 50.923 1.00 21.44 267 PRO B C 1
ATOM 8584 O O . PRO B 1 254 ? 29.496 14.647 50.829 1.00 21.49 267 PRO B O 1
ATOM 8595 N N . ASN B 1 255 ? 29.723 12.622 49.919 1.00 21.43 268 ASN B N 1
ATOM 8596 C CA . ASN B 1 255 ? 30.178 13.099 48.630 1.00 23.23 268 ASN B CA 1
ATOM 8597 C C . ASN B 1 255 ? 29.056 13.186 47.598 1.00 22.40 268 ASN B C 1
ATOM 8598 O O . ASN B 1 255 ? 29.325 13.526 46.443 1.00 21.66 268 ASN B O 1
ATOM 8609 N N . VAL B 1 256 ? 27.810 12.951 48.000 1.00 20.32 269 VAL B N 1
ATOM 8610 C CA . VAL B 1 256 ? 26.664 12.903 47.098 1.00 20.76 269 VAL B CA 1
ATOM 8611 C C . VAL B 1 256 ? 25.701 14.040 47.436 1.00 23.21 269 VAL B C 1
ATOM 8612 O O . VAL B 1 256 ? 25.252 14.163 48.578 1.00 23.77 269 VAL B O 1
ATOM 8625 N N . THR B 1 257 ? 25.381 14.859 46.430 1.00 22.12 270 THR B N 1
ATOM 8626 C CA . THR B 1 257 ? 24.455 15.973 46.527 1.00 21.44 270 THR B CA 1
ATOM 8627 C C . THR B 1 257 ? 23.269 15.676 45.612 1.00 23.51 270 THR B C 1
ATOM 8628 O O . THR B 1 257 ? 23.453 15.435 44.410 1.00 20.43 270 THR B O 1
ATOM 8639 N N . THR B 1 258 ? 22.062 15.680 46.166 1.00 18.94 271 THR B N 1
ATOM 8640 C CA . THR B 1 258 ? 20.866 15.521 45.342 1.00 21.06 271 THR B CA 1
ATOM 8641 C C . THR B 1 258 ? 20.362 16.894 44.894 1.00 20.81 271 THR B C 1
ATOM 8642 O O . THR B 1 258 ? 20.315 17.837 45.679 1.00 20.75 271 THR B O 1
ATOM 8653 N N . ILE B 1 259 ? 19.979 16.989 43.615 1.00 20.51 272 ILE B N 1
ATOM 8654 C CA . ILE B 1 259 ? 19.539 18.235 43.016 1.00 21.36 272 ILE B CA 1
ATOM 8655 C C . ILE B 1 259 ? 18.282 17.979 42.214 1.00 21.07 272 ILE B C 1
ATOM 8656 O O . ILE B 1 259 ? 18.220 17.015 41.444 1.00 19.36 272 ILE B O 1
ATOM 8672 N N . GLY B 1 260 ? 17.319 18.881 42.341 1.00 22.54 273 GLY B N 1
ATOM 8673 C CA . GLY B 1 260 ? 16.125 18.814 41.528 1.00 23.31 273 GLY B CA 1
ATOM 8674 C C . GLY B 1 260 ? 14.894 19.136 42.338 1.00 23.75 273 GLY B C 1
ATOM 8675 O O . GLY B 1 260 ? 14.773 20.215 42.923 1.00 25.03 273 GLY B O 1
ATOM 8679 N N . ASP B 1 261 ? 13.950 18.209 42.340 1.00 22.82 274 ASP B N 1
ATOM 8680 C CA . ASP B 1 261 ? 12.682 18.365 43.018 1.00 23.67 274 ASP B CA 1
ATOM 8681 C C . ASP B 1 261 ? 12.587 17.236 44.027 1.00 22.44 274 ASP B C 1
ATOM 8682 O O . ASP B 1 261 ? 13.365 16.284 44.002 1.00 20.48 274 ASP B O 1
ATOM 8691 N N . LYS B 1 262 ? 11.637 17.373 44.933 1.00 22.93 275 LYS B N 1
ATOM 8692 C CA . LYS B 1 262 ? 11.268 16.283 45.830 1.00 24.94 275 LYS B CA 1
ATOM 8693 C C . LYS B 1 262 ? 10.890 15.039 45.038 1.00 23.89 275 LYS B C 1
ATOM 8694 O O . LYS B 1 262 ? 10.187 15.134 44.049 1.00 23.89 275 LYS B O 1
ATOM 8713 N N . THR B 1 263 ? 11.320 13.863 45.502 1.00 20.21 276 THR B N 1
ATOM 8714 C CA . THR B 1 263 ? 10.944 12.624 44.840 1.00 22.97 276 THR B CA 1
ATOM 8715 C C . THR B 1 263 ? 9.441 12.369 44.997 1.00 23.60 276 THR B C 1
ATOM 8716 O O . THR B 1 263 ? 8.767 12.980 45.827 1.00 22.39 276 THR B O 1
ATOM 8727 N N . GLY B 1 264 ? 8.931 11.404 44.219 1.00 22.36 277 GLY B N 1
ATOM 8728 C CA . GLY B 1 264 ? 7.534 11.019 44.297 1.00 25.89 277 GLY B CA 1
ATOM 8729 C C . GLY B 1 264 ? 7.182 10.099 45.444 1.00 26.76 277 GLY B C 1
ATOM 8730 O O . GLY B 1 264 ? 6.001 9.844 45.646 1.00 24.70 277 GLY B O 1
ATOM 8734 N N . GLY B 1 265 ? 8.179 9.574 46.180 1.00 21.91 278 GLY B N 1
ATOM 8735 C CA . GLY B 1 265 ? 7.914 8.703 47.310 1.00 22.17 278 GLY B CA 1
ATOM 8736 C C . GLY B 1 265 ? 7.633 7.267 46.900 1.00 26.38 278 GLY B C 1
ATOM 8737 O O . GLY B 1 265 ? 8.127 6.776 45.893 1.00 29.11 278 GLY B O 1
ATOM 8741 N N . GLY B 1 266 ? 6.784 6.607 47.669 1.00 24.97 279 GLY B N 1
ATOM 8742 C CA . GLY B 1 266 ? 6.613 5.168 47.534 1.00 27.86 279 GLY B CA 1
ATOM 8743 C C . GLY B 1 266 ? 7.828 4.418 48.071 1.00 29.78 279 GLY B C 1
ATOM 8744 O O . GLY B 1 266 ? 8.750 4.981 48.662 1.00 28.73 279 GLY B O 1
ATOM 8748 N N . SER B 1 267 ? 7.797 3.103 47.884 1.00 34.36 280 SER B N 1
ATOM 8749 C CA . SER B 1 267 ? 8.956 2.282 48.209 1.00 33.46 280 SER B CA 1
ATOM 8750 C C . SER B 1 267 ? 9.101 1.191 47.165 1.00 31.51 280 SER B C 1
ATOM 8751 O O . SER B 1 267 ? 8.184 0.918 46.376 1.00 26.37 280 SER B O 1
ATOM 8759 N N . GLY B 1 268 ? 10.263 0.548 47.194 1.00 30.51 281 GLY B N 1
ATOM 8760 C CA . GLY B 1 268 ? 10.563 -0.599 46.373 1.00 29.29 281 GLY B CA 1
ATOM 8761 C C . GLY B 1 268 ? 10.012 -1.902 46.843 1.00 25.58 281 GLY B C 1
ATOM 8762 O O . GLY B 1 268 ? 10.272 -2.919 46.190 1.00 33.47 281 GLY B O 1
ATOM 8766 N N . MET B 1 269 ? 9.231 -1.942 47.928 1.00 26.24 282 MET B N 1
ATOM 8767 C CA . MET B 1 269 ? 8.607 -3.187 48.379 1.00 29.76 282 MET B CA 1
ATOM 8768 C C . MET B 1 269 ? 7.092 -3.026 48.540 1.00 30.84 282 MET B C 1
ATOM 8769 O O . MET B 1 269 ? 6.553 -3.268 49.623 1.00 32.68 282 MET B O 1
ATOM 8783 N N . PRO B 1 270 ? 6.367 -2.663 47.480 1.00 28.59 283 PRO B N 1
ATOM 8784 C CA . PRO B 1 270 ? 4.897 -2.589 47.586 1.00 27.70 283 PRO B CA 1
ATOM 8785 C C . PRO B 1 270 ? 4.283 -3.956 47.826 1.00 26.00 283 PRO B C 1
ATOM 8786 O O . PRO B 1 270 ? 4.741 -4.965 47.298 1.00 28.90 283 PRO B O 1
ATOM 8797 N N . PHE B 1 271 ? 3.177 -3.966 48.553 1.00 24.82 284 PHE B N 1
ATOM 8798 C CA . PHE B 1 271 ? 2.314 -5.139 48.693 1.00 28.63 284 PHE B CA 1
ATOM 8799 C C . PHE B 1 271 ? 1.294 -5.125 47.560 1.00 26.81 284 PHE B C 1
ATOM 8800 O O . PHE B 1 271 ? 0.695 -4.073 47.294 1.00 22.93 284 PHE B O 1
ATOM 8817 N N . THR B 1 272 ? 1.095 -6.270 46.895 1.00 24.68 285 THR B N 1
ATOM 8818 C CA . THR B 1 272 ? 0.074 -6.404 45.849 1.00 26.88 285 THR B CA 1
ATOM 8819 C C . THR B 1 272 ? -0.876 -7.543 46.196 1.00 24.97 285 THR B C 1
ATOM 8820 O O . THR B 1 272 ? -0.444 -8.587 46.693 1.00 27.33 285 THR B O 1
ATOM 8831 N N . SER B 1 273 ? -2.160 -7.365 45.923 1.00 25.37 286 SER B N 1
ATOM 8832 C CA . SER B 1 273 ? -3.116 -8.436 46.135 1.00 27.78 286 SER B CA 1
ATOM 8833 C C . SER B 1 273 ? -4.159 -8.367 45.034 1.00 23.68 286 SER B C 1
ATOM 8834 O O . SER B 1 273 ? -4.469 -7.290 44.556 1.00 22.99 286 SER B O 1
ATOM 8842 N N . GLU B 1 274 ? -4.730 -9.504 44.686 1.00 25.70 287 GLU B N 1
ATOM 8843 C CA . GLU B 1 274 ? -5.807 -9.536 43.720 1.00 25.05 287 GLU B CA 1
ATOM 8844 C C . GLU B 1 274 ? -7.150 -9.671 44.417 1.00 28.05 287 GLU B C 1
ATOM 8845 O O . GLU B 1 274 ? -7.277 -10.399 45.404 1.00 28.32 287 GLU B O 1
ATOM 8857 N N . LEU B 1 275 ? -8.154 -9.061 43.837 1.00 23.32 288 LEU B N 1
ATOM 8858 C CA . LEU B 1 275 ? -9.528 -9.192 44.269 1.00 26.55 288 LEU B CA 1
ATOM 8859 C C . LEU B 1 275 ? -10.163 -10.386 43.573 1.00 27.08 288 LEU B C 1
ATOM 8860 O O . LEU B 1 275 ? -9.633 -10.880 42.567 1.00 25.36 288 LEU B O 1
ATOM 8876 N N . PRO B 1 276 ? -11.290 -10.879 44.093 1.00 25.79 289 PRO B N 1
ATOM 8877 C CA . PRO B 1 276 ? -12.010 -11.961 43.393 1.00 29.14 289 PRO B CA 1
ATOM 8878 C C . PRO B 1 276 ? -12.242 -11.701 41.910 1.00 31.09 289 PRO B C 1
ATOM 8879 O O . PRO B 1 276 ? -12.162 -12.638 41.115 1.00 31.20 289 PRO B O 1
ATOM 8890 N N . ASN B 1 277 ? -12.510 -10.460 41.503 1.00 28.98 290 ASN B N 1
ATOM 8891 C CA . ASN B 1 277 ? -12.789 -10.233 40.078 1.00 28.14 290 ASN B CA 1
ATOM 8892 C C . ASN B 1 277 ? -11.521 -10.128 39.243 1.00 29.22 290 ASN B C 1
ATOM 8893 O O . ASN B 1 277 ? -11.594 -9.884 38.024 1.00 24.26 290 ASN B O 1
ATOM 8904 N N . GLY B 1 278 ? -10.355 -10.332 39.851 1.00 29.04 291 GLY B N 1
ATOM 8905 C CA . GLY B 1 278 ? -9.096 -10.214 39.149 1.00 25.31 291 GLY B CA 1
ATOM 8906 C C . GLY B 1 278 ? -8.450 -8.841 39.194 1.00 27.61 291 GLY B C 1
ATOM 8907 O O . GLY B 1 278 ? -7.314 -8.698 38.725 1.00 25.24 291 GLY B O 1
ATOM 8911 N N . TRP B 1 279 ? -9.118 -7.827 39.741 1.00 21.12 292 TRP B N 1
ATOM 8912 C CA . TRP B 1 279 ? -8.466 -6.541 39.884 1.00 24.68 292 TRP B CA 1
ATOM 8913 C C . TRP B 1 279 ? -7.352 -6.694 40.908 1.00 25.04 292 TRP B C 1
ATOM 8914 O O . TRP B 1 279 ? -7.392 -7.587 41.748 1.00 23.84 292 TRP B O 1
ATOM 8935 N N . SER B 1 280 ? -6.352 -5.836 40.820 1.00 25.20 293 SER B N 1
ATOM 8936 C CA . SER B 1 280 ? -5.224 -5.890 41.738 1.00 23.97 293 SER B CA 1
ATOM 8937 C C . SER B 1 280 ? -5.073 -4.546 42.443 1.00 24.81 293 SER B C 1
ATOM 8938 O O . SER B 1 280 ? -5.323 -3.488 41.863 1.00 23.49 293 SER B O 1
ATOM 8946 N N . VAL B 1 281 ? -4.709 -4.588 43.713 1.00 19.64 294 VAL B N 1
ATOM 8947 C CA . VAL B 1 281 ? -4.459 -3.374 44.481 1.00 20.43 294 VAL B CA 1
ATOM 8948 C C . VAL B 1 281 ? -3.004 -3.436 44.939 1.00 22.31 294 VAL B C 1
ATOM 8949 O O . VAL B 1 281 ? -2.483 -4.521 45.220 1.00 23.49 294 VAL B O 1
ATOM 8962 N N . ARG B 1 282 ? -2.354 -2.294 44.963 1.00 22.45 295 ARG B N 1
ATOM 8963 C CA . ARG B 1 282 ? -0.953 -2.168 45.371 1.00 24.32 295 ARG B CA 1
ATOM 8964 C C . ARG B 1 282 ? -0.860 -1.022 46.357 1.00 21.28 295 ARG B C 1
ATOM 8965 O O . ARG B 1 282 ? -1.460 0.025 46.142 1.00 20.66 295 ARG B O 1
ATOM 8986 N N . PHE B 1 283 ? -0.105 -1.225 47.443 1.00 24.59 296 PHE B N 1
ATOM 8987 C CA . PHE B 1 283 ? -0.091 -0.272 48.544 1.00 22.41 296 PHE B CA 1
ATOM 8988 C C . PHE B 1 283 ? 1.092 -0.578 49.451 1.00 24.45 296 PHE B C 1
ATOM 8989 O O . PHE B 1 283 ? 1.708 -1.650 49.366 1.00 21.36 296 PHE B O 1
ATOM 9006 N N . SER B 1 284 ? 1.393 0.387 50.337 1.00 25.73 297 SER B N 1
ATOM 9007 C CA . SER B 1 284 ? 2.465 0.220 51.316 1.00 26.18 297 SER B CA 1
ATOM 9008 C C . SER B 1 284 ? 2.002 -0.655 52.470 1.00 21.70 297 SER B C 1
ATOM 9009 O O . SER B 1 284 ? 0.984 -0.356 53.125 1.00 24.79 297 SER B O 1
ATOM 9017 N N . ALA B 1 285 ? 2.778 -1.678 52.767 1.00 21.42 298 ALA B N 1
ATOM 9018 C CA . ALA B 1 285 ? 2.570 -2.514 53.948 1.00 24.30 298 ALA B CA 1
ATOM 9019 C C . ALA B 1 285 ? 3.710 -2.491 54.958 1.00 29.25 298 ALA B C 1
ATOM 9020 O O . ALA B 1 285 ? 3.449 -2.761 56.139 1.00 28.31 298 ALA B O 1
ATOM 9027 N N . SER B 1 286 ? 4.947 -2.204 54.534 1.00 27.50 299 SER B N 1
ATOM 9028 C CA . SER B 1 286 ? 6.116 -2.165 55.426 1.00 23.67 299 SER B CA 1
ATOM 9029 C C . SER B 1 286 ? 6.752 -0.789 55.417 1.00 24.36 299 SER B C 1
ATOM 9030 O O . SER B 1 286 ? 7.455 -0.435 54.463 1.00 26.17 299 SER B O 1
ATOM 9038 N N . PRO B 1 287 ? 6.523 0.014 56.442 1.00 20.98 300 PRO B N 1
ATOM 9039 C CA . PRO B 1 287 ? 7.008 1.398 56.426 1.00 20.70 300 PRO B CA 1
ATOM 9040 C C . PRO B 1 287 ? 8.528 1.441 56.292 1.00 24.93 300 PRO B C 1
ATOM 9041 O O . PRO B 1 287 ? 9.243 0.672 56.949 1.00 19.55 300 PRO B O 1
ATOM 9052 N N . HIS B 1 288 ? 9.003 2.366 55.459 1.00 23.01 301 HIS B N 1
ATOM 9053 C CA . HIS B 1 288 ? 10.416 2.678 55.289 1.00 28.61 301 HIS B CA 1
ATOM 9054 C C . HIS B 1 288 ? 10.727 4.036 55.916 1.00 25.81 301 HIS B C 1
ATOM 9055 O O . HIS B 1 288 ? 10.025 5.020 55.647 1.00 26.51 301 HIS B O 1
ATOM 9069 N N . PHE B 1 289 ? 11.821 4.117 56.665 1.00 23.51 302 PHE B N 1
ATOM 9070 C CA . PHE B 1 289 ? 12.221 5.331 57.352 1.00 22.93 302 PHE B CA 1
ATOM 9071 C C . PHE B 1 289 ? 13.640 5.712 56.943 1.00 23.04 302 PHE B C 1
ATOM 9072 O O . PHE B 1 289 ? 14.440 4.864 56.538 1.00 23.95 302 PHE B O 1
ATOM 9089 N N . ASP B 1 290 ? 13.961 6.994 57.051 1.00 20.76 303 ASP B N 1
ATOM 9090 C CA . ASP B 1 290 ? 15.349 7.416 56.857 1.00 23.23 303 ASP B CA 1
ATOM 9091 C C . ASP B 1 290 ? 16.123 7.129 58.157 1.00 23.52 303 ASP B C 1
ATOM 9092 O O . ASP B 1 290 ? 15.602 6.514 59.095 1.00 21.27 303 ASP B O 1
ATOM 9101 N N . ALA B 1 291 ? 17.389 7.575 58.236 1.00 26.94 304 ALA B N 1
ATOM 9102 C CA . ALA B 1 291 ? 18.240 7.250 59.372 1.00 28.79 304 ALA B CA 1
ATOM 9103 C C . ALA B 1 291 ? 17.819 7.972 60.643 1.00 29.36 304 ALA B C 1
ATOM 9104 O O . ALA B 1 291 ? 18.310 7.639 61.719 1.00 29.07 304 ALA B O 1
ATOM 9111 N N . GLU B 1 292 ? 16.905 8.932 60.552 1.00 28.44 305 GLU B N 1
ATOM 9112 C CA . GLU B 1 292 ? 16.388 9.601 61.740 1.00 32.33 305 GLU B CA 1
ATOM 9113 C C . GLU B 1 292 ? 14.949 9.192 62.042 1.00 28.90 305 GLU B C 1
ATOM 9114 O O . GLU B 1 292 ? 14.282 9.845 62.837 1.00 31.23 305 GLU B O 1
ATOM 9126 N N . MET B 1 293 ? 14.464 8.103 61.431 1.00 28.35 306 MET B N 1
ATOM 9127 C CA . MET B 1 293 ? 13.127 7.557 61.675 1.00 26.30 306 MET B CA 1
ATOM 9128 C C . MET B 1 293 ? 12.024 8.462 61.130 1.00 25.41 306 MET B C 1
ATOM 9129 O O . MET B 1 293 ? 10.892 8.446 61.623 1.00 31.10 306 MET B O 1
ATOM 9143 N N . ASN B 1 294 ? 12.315 9.240 60.101 1.00 24.97 307 ASN B N 1
ATOM 9144 C CA . ASN B 1 294 ? 11.272 9.950 59.374 1.00 29.15 307 ASN B CA 1
ATOM 9145 C C . ASN B 1 294 ? 10.767 9.054 58.260 1.00 25.69 307 ASN B C 1
ATOM 9146 O O . ASN B 1 294 ? 11.561 8.368 57.609 1.00 25.91 307 ASN B O 1
ATOM 9157 N N . HIS B 1 295 ? 9.450 9.054 58.039 1.00 22.62 308 HIS B N 1
ATOM 9158 C CA . HIS B 1 295 ? 8.920 8.339 56.895 1.00 27.18 308 HIS B CA 1
ATOM 9159 C C . HIS B 1 295 ? 9.490 8.915 55.611 1.00 24.48 308 HIS B C 1
ATOM 9160 O O . HIS B 1 295 ? 9.640 10.132 55.481 1.00 25.43 308 HIS B O 1
ATOM 9174 N N . ILE B 1 296 ? 9.795 8.042 54.652 1.00 21.77 309 ILE B N 1
ATOM 9175 C CA . ILE B 1 296 ? 10.254 8.488 53.344 1.00 25.75 309 ILE B CA 1
ATOM 9176 C C . ILE B 1 296 ? 9.231 8.253 52.232 1.00 24.26 309 ILE B C 1
ATOM 9177 O O . ILE B 1 296 ? 9.457 8.737 51.112 1.00 26.04 309 ILE B O 1
ATOM 9193 N N . GLU B 1 297 ? 8.102 7.568 52.497 1.00 27.58 310 GLU B N 1
ATOM 9194 C CA . GLU B 1 297 ? 7.171 7.218 51.426 1.00 24.28 310 GLU B CA 1
ATOM 9195 C C . GLU B 1 297 ? 6.450 8.421 50.819 1.00 25.33 310 GLU B C 1
ATOM 9196 O O . GLU B 1 297 ? 5.818 8.274 49.761 1.00 27.46 310 GLU B O 1
ATOM 9208 N N . PHE B 1 298 ? 6.422 9.555 51.515 1.00 24.04 311 PHE B N 1
ATOM 9209 C CA . PHE B 1 298 ? 5.744 10.758 51.037 1.00 27.36 311 PHE B CA 1
ATOM 9210 C C . PHE B 1 298 ? 6.664 11.645 50.204 1.00 28.63 311 PHE B C 1
ATOM 9211 O O . PHE B 1 298 ? 6.233 12.710 49.758 1.00 29.76 311 PHE B O 1
ATOM 9228 N N . GLY B 1 299 ? 7.912 11.210 49.962 1.00 26.33 312 GLY B N 1
ATOM 9229 C CA . GLY B 1 299 ? 8.846 11.931 49.121 1.00 24.29 312 GLY B CA 1
ATOM 9230 C C . GLY B 1 299 ? 10.050 12.361 49.918 1.00 25.27 312 GLY B C 1
ATOM 9231 O O . GLY B 1 299 ? 9.939 12.466 51.136 1.00 24.96 312 GLY B O 1
ATOM 9235 N N . ILE B 1 300 ? 11.190 12.593 49.259 1.00 24.53 313 ILE B N 1
ATOM 9236 C CA . ILE B 1 300 ? 12.443 13.016 49.890 1.00 23.80 313 ILE B CA 1
ATOM 9237 C C . ILE B 1 300 ? 12.882 14.296 49.198 1.00 19.06 313 ILE B C 1
ATOM 9238 O O . ILE B 1 300 ? 13.004 14.315 47.965 1.00 18.29 313 ILE B O 1
ATOM 9254 N N . GLU B 1 301 ? 13.111 15.341 49.970 1.00 17.10 314 GLU B N 1
ATOM 9255 C CA . GLU B 1 301 ? 13.518 16.644 49.435 1.00 22.63 314 GLU B CA 1
ATOM 9256 C C . GLU B 1 301 ? 14.980 16.587 48.991 1.00 23.45 314 GLU B C 1
ATOM 9257 O O . GLU B 1 301 ? 15.806 15.952 49.673 1.00 23.87 314 GLU B O 1
ATOM 9269 N N . PRO B 1 302 ? 15.343 17.250 47.885 1.00 20.50 315 PRO B N 1
ATOM 9270 C CA . PRO B 1 302 ? 16.748 17.279 47.465 1.00 20.91 315 PRO B CA 1
ATOM 9271 C C . PRO B 1 302 ? 17.573 18.219 48.330 1.00 21.64 315 PRO B C 1
ATOM 9272 O O . PRO B 1 302 ? 17.063 19.129 48.989 1.00 22.44 315 PRO B O 1
ATOM 9283 N N . ASP B 1 303 ? 18.889 17.997 48.292 1.00 22.68 316 ASP B N 1
ATOM 9284 C CA . ASP B 1 303 ? 19.804 18.892 48.992 1.00 21.93 316 ASP B CA 1
ATOM 9285 C C . ASP B 1 303 ? 19.738 20.296 48.412 1.00 23.49 316 ASP B C 1
ATOM 9286 O O . ASP B 1 303 ? 19.849 21.276 49.143 1.00 20.92 316 ASP B O 1
ATOM 9295 N N . ILE B 1 304 ? 19.623 20.402 47.084 1.00 22.64 317 ILE B N 1
ATOM 9296 C CA . ILE B 1 304 ? 19.479 21.667 46.366 1.00 23.67 317 ILE B CA 1
ATOM 9297 C C . ILE B 1 304 ? 18.209 21.608 45.517 1.00 22.26 317 ILE B C 1
ATOM 9298 O O . ILE B 1 304 ? 18.113 20.802 44.583 1.00 20.99 317 ILE B O 1
ATOM 9314 N N . LYS B 1 305 ? 17.270 22.495 45.807 1.00 23.25 318 LYS B N 1
ATOM 9315 C CA . LYS B 1 305 ? 16.004 22.579 45.081 1.00 25.47 318 LYS B CA 1
ATOM 9316 C C . LYS B 1 305 ? 16.251 23.383 43.808 1.00 27.50 318 LYS B C 1
ATOM 9317 O O . LYS B 1 305 ? 16.733 24.516 43.880 1.00 27.39 318 LYS B O 1
ATOM 9336 N N . ALA B 1 306 ? 15.994 22.785 42.640 1.00 25.48 319 ALA B N 1
ATOM 9337 C CA . ALA B 1 306 ? 16.111 23.528 41.389 1.00 28.84 319 ALA B CA 1
ATOM 9338 C C . ALA B 1 306 ? 15.072 23.054 40.380 1.00 27.94 319 ALA B C 1
ATOM 9339 O O . ALA B 1 306 ? 14.666 21.898 40.394 1.00 26.43 319 ALA B O 1
ATOM 9346 N N . ASP B 1 307 ? 14.682 23.939 39.481 1.00 29.63 320 ASP B N 1
ATOM 9347 C CA . ASP B 1 307 ? 13.792 23.570 38.389 1.00 31.52 320 ASP B CA 1
ATOM 9348 C C . ASP B 1 307 ? 14.420 23.872 37.029 1.00 31.21 320 ASP B C 1
ATOM 9349 O O . ASP B 1 307 ? 15.252 24.769 36.890 1.00 28.79 320 ASP B O 1
ATOM 9358 N N . MET B 1 308 ? 13.973 23.158 35.998 1.00 33.95 321 MET B N 1
ATOM 9359 C CA . MET B 1 308 ? 14.309 23.585 34.652 1.00 34.32 321 MET B CA 1
ATOM 9360 C C . MET B 1 308 ? 13.661 24.928 34.345 1.00 32.57 321 MET B C 1
ATOM 9361 O O . MET B 1 308 ? 12.479 25.155 34.631 1.00 40.73 321 MET B O 1
ATOM 9375 N N . LEU B 1 309 ? 14.453 25.815 33.767 1.00 34.98 322 LEU B N 1
ATOM 9376 C CA . LEU B 1 309 ? 14.020 27.143 33.372 1.00 38.96 322 LEU B CA 1
ATOM 9377 C C . LEU B 1 309 ? 13.805 27.174 31.865 1.00 38.31 322 LEU B C 1
ATOM 9378 O O . LEU B 1 309 ? 14.620 26.652 31.101 1.00 36.08 322 LEU B O 1
ATOM 9394 N N . GLN B 1 310 ? 12.698 27.781 31.440 1.00 46.81 323 GLN B N 1
ATOM 9395 C CA . GLN B 1 310 ? 12.389 27.788 30.012 1.00 47.32 323 GLN B CA 1
ATOM 9396 C C . GLN B 1 310 ? 13.465 28.548 29.245 1.00 46.99 323 GLN B C 1
ATOM 9397 O O . GLN B 1 310 ? 13.881 28.157 28.149 1.00 44.37 323 GLN B O 1
ATOM 9411 N N . GLU B 1 311 ? 13.948 29.627 29.828 1.00 45.57 324 GLU B N 1
ATOM 9412 C CA . GLU B 1 311 ? 15.065 30.370 29.259 1.00 49.96 324 GLU B CA 1
ATOM 9413 C C . GLU B 1 311 ? 16.267 29.480 28.956 1.00 48.25 324 GLU B C 1
ATOM 9414 O O . GLU B 1 311 ? 16.943 29.677 27.942 1.00 49.83 324 GLU B O 1
ATOM 9426 N N . ASP B 1 312 ? 16.517 28.464 29.772 1.00 47.23 325 ASP B N 1
ATOM 9427 C CA . ASP B 1 312 ? 17.585 27.508 29.487 1.00 43.40 325 ASP B CA 1
ATOM 9428 C C . ASP B 1 312 ? 17.151 26.515 28.408 1.00 45.98 325 ASP B C 1
ATOM 9429 O O . ASP B 1 312 ? 17.920 26.159 27.506 1.00 39.51 325 ASP B O 1
ATOM 9438 N N . GLU B 1 313 ? 15.898 26.085 28.482 1.00 42.45 326 GLU B N 1
ATOM 9439 C CA . GLU B 1 313 ? 15.365 25.081 27.571 1.00 42.49 326 GLU B CA 1
ATOM 9440 C C . GLU B 1 313 ? 15.315 25.604 26.142 1.00 48.95 326 GLU B C 1
ATOM 9441 O O . GLU B 1 313 ? 15.458 24.821 25.195 1.00 43.34 326 GLU B O 1
ATOM 9453 N N . LEU B 1 314 ? 15.173 26.918 25.965 1.00 48.05 327 LEU B N 1
ATOM 9454 C CA . LEU B 1 314 ? 15.133 27.519 24.639 1.00 51.00 327 LEU B CA 1
ATOM 9455 C C . LEU B 1 314 ? 16.492 27.497 23.959 1.00 48.62 327 LEU B C 1
ATOM 9456 O O . LEU B 1 314 ? 16.563 27.609 22.735 1.00 48.00 327 LEU B O 1
ATOM 9472 N N . ARG B 1 315 ? 17.566 27.379 24.727 1.00 43.92 328 ARG B N 1
ATOM 9473 C CA . ARG B 1 315 ? 18.907 27.203 24.208 1.00 42.61 328 ARG B CA 1
ATOM 9474 C C . ARG B 1 315 ? 19.331 25.738 24.219 1.00 43.92 328 ARG B C 1
ATOM 9475 O O . ARG B 1 315 ? 20.517 25.447 24.068 1.00 45.37 328 ARG B O 1
ATOM 9496 N N . GLY B 1 316 ? 18.391 24.814 24.430 1.00 43.45 329 GLY B N 1
ATOM 9497 C CA . GLY B 1 316 ? 18.693 23.399 24.389 1.00 42.41 329 GLY B CA 1
ATOM 9498 C C . GLY B 1 316 ? 19.368 22.852 25.620 1.00 41.16 329 GLY B C 1
ATOM 9499 O O . GLY B 1 316 ? 19.986 21.784 25.546 1.00 43.35 329 GLY B O 1
ATOM 9503 N N . LYS B 1 317 ? 19.248 23.540 26.754 1.00 36.30 330 LYS B N 1
ATOM 9504 C CA . LYS B 1 317 ? 19.960 23.227 27.977 1.00 35.24 330 LYS B CA 1
ATOM 9505 C C . LYS B 1 317 ? 18.989 22.858 29.094 1.00 34.26 330 LYS B C 1
ATOM 9506 O O . LYS B 1 317 ? 17.890 23.411 29.206 1.00 31.02 330 LYS B O 1
ATOM 9525 N N . ASP B 1 318 ? 19.440 21.915 29.930 1.00 31.85 331 ASP B N 1
ATOM 9526 C CA . ASP B 1 318 ? 18.729 21.444 31.113 1.00 28.43 331 ASP B CA 1
ATOM 9527 C C . ASP B 1 318 ? 19.355 22.095 32.354 1.00 28.83 331 ASP B C 1
ATOM 9528 O O . ASP B 1 318 ? 20.498 21.808 32.714 1.00 27.83 331 ASP B O 1
ATOM 9537 N N . THR B 1 319 ? 18.583 22.936 33.029 1.00 28.34 332 THR B N 1
ATOM 9538 C CA . THR B 1 319 ? 19.100 23.676 34.176 1.00 29.87 332 THR B CA 1
ATOM 9539 C C . THR B 1 319 ? 19.708 22.754 35.229 1.00 32.25 332 THR B C 1
ATOM 9540 O O . THR B 1 319 ? 20.696 23.114 35.891 1.00 29.54 332 THR B O 1
ATOM 9551 N N . LEU B 1 320 ? 19.124 21.562 35.408 1.00 28.00 333 LEU B N 1
ATOM 9552 C CA . LEU B 1 320 ? 19.577 20.676 36.470 1.00 25.90 333 LEU B CA 1
ATOM 9553 C C . LEU B 1 320 ? 20.897 20.009 36.132 1.00 26.78 333 LEU B C 1
ATOM 9554 O O . LEU B 1 320 ? 21.776 19.928 36.993 1.00 26.63 333 LEU B O 1
ATOM 9570 N N . ILE B 1 321 ? 21.076 19.553 34.881 1.00 25.36 334 ILE B N 1
ATOM 9571 C CA . ILE B 1 321 ? 22.381 19.036 34.463 1.00 24.92 334 ILE B CA 1
ATOM 9572 C C . ILE B 1 321 ? 23.429 20.143 34.487 1.00 26.82 334 ILE B C 1
ATOM 9573 O O . ILE B 1 321 ? 24.580 19.926 34.897 1.00 25.81 334 ILE B O 1
ATOM 9589 N N . GLU B 1 322 ? 23.053 21.340 34.048 1.00 26.16 335 GLU B N 1
ATOM 9590 C CA . GLU B 1 322 ? 24.011 22.439 33.986 1.00 27.41 335 GLU B CA 1
ATOM 9591 C C . GLU B 1 322 ? 24.508 22.810 35.381 1.00 29.88 335 GLU B C 1
ATOM 9592 O O . GLU B 1 322 ? 25.718 22.998 35.571 1.00 31.65 335 GLU B O 1
ATOM 9604 N N . MET B 1 323 ? 23.616 22.901 36.377 1.00 28.32 336 MET B N 1
ATOM 9605 C CA . MET B 1 323 ? 24.106 23.229 37.714 1.00 32.05 336 MET B CA 1
ATOM 9606 C C . MET B 1 323 ? 24.888 22.075 38.322 1.00 27.32 336 MET B C 1
ATOM 9607 O O . MET B 1 323 ? 25.841 22.296 39.073 1.00 25.21 336 MET B O 1
ATOM 9621 N N . ALA B 1 324 ? 24.453 20.845 38.071 1.00 27.66 337 ALA B N 1
ATOM 9622 C CA . ALA B 1 324 ? 25.219 19.685 38.514 1.00 25.73 337 ALA B CA 1
ATOM 9623 C C . ALA B 1 324 ? 26.634 19.735 37.956 1.00 32.23 337 ALA B C 1
ATOM 9624 O O . ALA B 1 324 ? 27.629 19.526 38.681 1.00 26.04 337 ALA B O 1
ATOM 9631 N N . ARG B 1 325 ? 26.751 20.066 36.679 1.00 28.26 338 ARG B N 1
ATOM 9632 C CA . ARG B 1 325 ? 28.061 20.087 36.052 1.00 28.56 338 ARG B CA 1
ATOM 9633 C C . ARG B 1 325 ? 28.938 21.158 36.672 1.00 30.93 338 ARG B C 1
ATOM 9634 O O . ARG B 1 325 ? 30.152 20.961 36.842 1.00 32.53 338 ARG B O 1
ATOM 9655 N N . LYS B 1 326 ? 28.341 22.294 37.018 1.00 33.52 339 LYS B N 1
ATOM 9656 C CA . LYS B 1 326 ? 29.115 23.386 37.588 1.00 37.09 339 LYS B CA 1
ATOM 9657 C C . LYS B 1 326 ? 29.553 23.065 39.016 1.00 37.40 339 LYS B C 1
ATOM 9658 O O . LYS B 1 326 ? 30.681 23.375 39.406 1.00 40.42 339 LYS B O 1
ATOM 9677 N N . LEU B 1 327 ? 28.700 22.401 39.791 1.00 31.76 340 LEU B N 1
ATOM 9678 C CA . LEU B 1 327 ? 29.085 22.027 41.151 1.00 38.63 340 LEU B CA 1
ATOM 9679 C C . LEU B 1 327 ? 30.227 21.027 41.129 1.00 37.15 340 LEU B C 1
ATOM 9680 O O . LEU B 1 327 ? 31.197 21.177 41.873 1.00 45.71 340 LEU B O 1
ATOM 9696 N N . LEU B 1 328 ? 30.152 20.017 40.266 1.00 35.39 341 LEU B N 1
ATOM 9697 C CA . LEU B 1 328 ? 31.213 19.012 40.190 1.00 33.76 341 LEU B CA 1
ATOM 9698 C C . LEU B 1 328 ? 32.493 19.565 39.601 1.00 39.54 341 LEU B C 1
ATOM 9699 O O . LEU B 1 328 ? 33.532 18.909 39.703 1.00 41.72 341 LEU B O 1
ATOM 9715 N N . SER B 1 329 ? 32.438 20.745 38.984 1.00 41.21 342 SER B N 1
ATOM 9716 C CA . SER B 1 329 ? 33.597 21.345 38.342 1.00 49.63 342 SER B CA 1
ATOM 9717 C C . SER B 1 329 ? 34.342 22.285 39.272 1.00 58.39 342 SER B C 1
ATOM 9718 O O . SER B 1 329 ? 35.549 22.501 39.101 1.00 54.00 342 SER B O 1
ATOM 9726 N N . GLU B 1 330 ? 33.617 22.894 40.201 1.00 69.52 343 GLU B N 1
ATOM 9727 C CA . GLU B 1 330 ? 34.183 23.584 41.343 1.00 76.03 343 GLU B CA 1
ATOM 9728 C C . GLU B 1 330 ? 34.745 22.529 42.290 1.00 74.81 343 GLU B C 1
ATOM 9729 O O . GLU B 1 330 ? 35.732 22.755 42.997 1.00 80.51 343 GLU B O 1
#

Nearest PDB structures (foldseek):
  8vcb-assembly2_B  TM=9.982E-01  e=2.987E-67  Bacteroides fragilis
  4l8k-assembly2_B  TM=9.418E-01  e=1.160E-45  Parabacteroides merdae ATCC 43184
  4y68-assembly3_B  TM=6.653E-01  e=4.042E-13  Streptococcus agalactiae 515
  4y68-assembly4_D  TM=6.452E-01  e=1.532E-13  Streptococcus agalactiae 515
  7jti-assembly1_A  TM=5.601E-01  e=2.982E-14  Bos taurus

Radius of gyration: 26.1 Å; Cα contacts (8 Å, |Δi|>4): 1403; chains: 2; bounding box: 71×55×68 Å

B-factor: mean 34.27, std 13.37, range [14.42, 127.72]

Sequence (622 aa):
FVNNPQGNFEQLWKIIDEQYCFLDYKQIDWDEIHTRYQKLITPNMGSEGLFEVLSEMLYELQDGHVNLASAHNVSYYDAWYQDYPRNFRADLLEDSYLGRASTDYRTAAGLKYKILKDNIGYIRYESFADPVGNGNLDEVLSYLSVCNGLIIDVRDNGGGNATNSARIASRFTNEKILTGYISHKTGTGHNDFSKPYAIYLEPANGVRWQKKVVVLTNRRSFSATNDFVNHMRCLPNVTTIGDKTGGGSGMPFTSELPNGWSVRFSASPHFDAEMNHIEFGIEPDIKADMLQEDELRGKDTLIEMARKLLSENNPQGNFEQLWKIIDEQYCFLDYKQIDWDEIHTRYQKLITPNMGSEGLFEVLSEMLYELQDGHVNLASAHNVSYYDAWYQDYPRNFRADLLEDSYLGRASTDYRTAAGLKYKILKDNIGYIRYESFADPVGNGNLDEVLSYLSVCNGLIIDVRDNGGGNATNSARIASRFTNEKILTGYISHKTGTGHNDFSKPYAIYLEPANGVRWQKKVVVLTNRRSFSATNDFVNHMRCLPNVTTIGDKTGGGSGMPFTSELPNGWSVRFSASPHFDAEMNHIEFGIEPDIKADMLQEDELRGKDTLIEMARKLLSE

Foldseek 3Di:
DAPWLLQLLVVLLQCCLQFFQCCVVVVHPSVVLVVVLVVVTDGPDDPVSSVVSSLVSVCSVLAQQKWWDDPPDIHGNPCLQPVFDQLDDPVLCQVQPQDDDVPRWDDLFQWTWDQDPLQEIEIERAEQQTAHDQVSVQVRQVVSQRGLEYEYEHRLHQYHDRYALLSNLLLADAAKDFQWWKWAADTRHNNRIDDTDTDIRHHDPHHHHDHAYEYEAGQNQEASSLVNVSSNVVGDRYFYEEAWYVAHYVDWDKDAGNNGMMITHHRMFMGTPVRHTPRSTDGGNYYDGADVVQVVVSDSVGVVVVVVVSSD/DWLVQLLVVLLLCCLQFFQCCVVVVHPSVVLSVVLVVVGDGPDDPVSSCVSSLVSVCSVVAQQKWWDDPPDIHGNPVLDDPDDLLDDPVLCAVPPQDDDVPRWDDLFQWIWHQDPQQEIEIERQEQQIAHDQVSVQVRQVVSQRGLEYEYEHRLYQYHDRYALLSVLLLEDQAKDFWWWKWAADTRHNNRIDDTHTDIRHRDPHHHHDHAYEYEAAQNQEASSLVNVSSQVVDPRYFYEEAWYVAHYPDWDWDAGPVGMIITHDRMFMGTPVRHTPRSTDGTNYYDGADVVQVVVSHRPGVVVRVVVSVD

Organism: Bacteroides fragilis (strain YCH46) (NCBI:txid295405)

InterPro domains:
  IPR005151 Tail specific protease [PF03572] (150-318)
  IPR005151 Tail specific protease [SM00245] (116-320)
  IPR028204 Tricorn protease C1 domain [PF14684] (34-89)
  IPR029045 ClpP/crotonase-like domain superfamily [SSF52096] (40-339)

Secondary structure (DSSP, 8-state):
--SSHHHHHHHHHHHHHHH-S-TTTTT--HHHHHHHHHTT--TT--HHHHHHHHHHHHHTT--TT-EEE-SS-EE---HHHHTS-----HHHHIIIII--TTTT-EEETTEEEEE-TTSEEEEEE--TTS---HHHHHHHHHHGGGSSEEEEE-TT----SSS-HHHHHGGG-SS-EEEEEE--B-SSSTT-BPPPEEEEE---SS----SEEEEEE-TT-BTHHHHHHHHHTTSTTEEEEES---B--S--EEEE-TTS-EEEE--S-EEETTS-B-TT----SEE----HHHHTTT--HHHHHHHHHHH-/--HHHHHHHHHHHHHHH-S-TTTTT--HHHHHHHHHTT--TT--HHHHHHHHHHHHHTT--TT-EEE-SS-EEE--TTSSS------HHHHIIIII--TTTT-EEETTEEEEE-TTS-EEEE---TTS---HHHHHHHHHHGGGSS-EEEE-TT----SSS-HHHHHGGG-SS-EEEEEE--B-SSSTT-BPPPEEEEEPPPSS----S-EEEEE-TT-BTHHHHHHHHHHTSTTEEEEES---B--S--EEEE-TTS-EEEE--S-EEETTS-B-TT----SEE----HHHHTTT--HHHHHHHHHHH-